Protein AF-A0A0D8I9R1-F1 (afdb_monomer)

pLDDT: mean 88.63, std 9.48, range [48.31, 98.25]

Organism: NCBI:txid84022

Radius of gyration: 25.49 Å; Cα contacts (8 Å, |Δi|>4): 557; chains: 1; bounding box: 71×49×74 Å

Sequence (382 aa):
MNILIKSFLLTFIFTFALITKGMVERILLSICFVSLGIYFIKNKNNVYKDKTNCKSLLKGIIFSYLIVIILLLYFQYSPKEGYIVTNYVSNTKTAVILVFQGEPTTYNIPLATKNFMQKHSWWKTPILPFALFKEKLSYEKVDVAASVHYNNERLIYQLKEELGGDYNVYAGYSANTPYLIESINQALEEGNQYIIISPVLLTECKDFTAITNQVKQLNLQQYRVEPQMIEALWNSEAIAKSFVKQINDFTTNVHRQNTGIVLIGSEMEESLPHIKQDVLFRERVKDYLIKEGYNNNKIELTFLHKKSIVDAIEGLMVYGVGEIILLSTTTEAYQMHNYLTVEKVLEGLEPPYGVKIHRVNPWKFNDAIVKELSRRILLKNL

Secondary structure (DSSP, 8-state):
--HHHHHHHHHHHHHHHHH--THHHHHHHHHHHHHHHHHHHHHTTTTTS-HHHHHHHHHHHHHHHHHHHHHHHHTS---------S----EEEEEEEEEE----SS--HHHHHHHHHHHS-GGGGGGHHHHHHHHHHHHTT---HHHHHHHHHHHHHHHHHHH-TTEEEEEEESSSSSBHHHHHHHHHHTTEEEEEEEE--SS--HHHHHHHHHHHHT-GGGGT--PEEPPPGGG-HHHHHHHHHHHHHH---S-GGGEEEEEEE----S-HHHHHHHHHHHHHHHHHHHHTT--GGGEEEEESSHHHHHHHHHHHHHTT-SEEEEEE-SGGGGSHHHHHHHHHHHHT--PPTT-EEEEE-TTTT-HHHHHHHHHHHHHH--

Mean predicted aligned error: 6.67 Å

Nearest PDB structures (foldseek):
  2q3j-assembly1_A  TM=7.677E-01  e=3.533E-08  Bacillus subtilis
  2ac2-assembly1_A  TM=7.246E-01  e=3.533E-08  Bacillus subtilis
  8aw7-assembly1_A  TM=7.445E-01  e=7.032E-08  Listeria monocytogenes
  3goq-assembly1_A  TM=7.399E-01  e=9.661E-08  Bacillus subtilis
  2q2o-assembly1_A  TM=7.318E-01  e=1.074E-07  Bacillus subtilis

Foldseek 3Di:
DQLLVLLQLLLLLQLVLLLDDDPSNVVSVVVNVVSVVVVCVVCVPPPPDDPVSVVSNVNSNVVNLVVNLVVLVVLADDADDQPLDPPADADQAAEEEEEEQADDQAQDSNLLSVLPPVVDDPVCSSCSSVSSSVVNVLRVPDRLRVQVVVQVVVLQVLLDVLQDDRYDYHYAHCRDPPHPSNRVSVCSSVNYQHYEYEYAWQFCDPSVVVSVVVVVVVPCVVVNHDYHYFHHNLPDLLLLLLLLVQCVVPDPDPQLQLEAEEEEEEADDPDPRRVVSRVSSLVSSLVSSVVVPHDSQRYHYFYLDLVRVLVNVVSNVVVNHLEYEYEYPGPVCSHSVSVVSVVVSVVPDDRPPRYYYYYDYSSGPRCSSSVVSSVRVVVVVD

Structure (mmCIF, N/CA/C/O backbone):
data_AF-A0A0D8I9R1-F1
#
_entry.id   AF-A0A0D8I9R1-F1
#
loop_
_atom_site.group_PDB
_atom_site.id
_atom_site.type_symbol
_atom_site.label_atom_id
_atom_site.label_alt_id
_atom_site.label_comp_id
_atom_site.label_asym_id
_atom_site.label_entity_id
_atom_site.label_seq_id
_atom_site.pdbx_PDB_ins_code
_atom_site.Cartn_x
_atom_site.Cartn_y
_atom_site.Cartn_z
_atom_site.occupancy
_atom_site.B_iso_or_equiv
_atom_site.auth_seq_id
_atom_site.auth_comp_id
_atom_site.auth_asym_id
_atom_site.auth_atom_id
_atom_site.pdbx_PDB_model_num
ATOM 1 N N . MET A 1 1 ? 35.220 6.068 -33.742 1.00 60.66 1 MET A N 1
ATOM 2 C CA . MET A 1 1 ? 34.726 5.773 -32.378 1.00 60.66 1 MET A CA 1
ATOM 3 C C . MET A 1 1 ? 34.868 4.284 -32.096 1.00 60.66 1 MET A C 1
ATOM 5 O O . MET A 1 1 ? 34.337 3.491 -32.872 1.00 60.66 1 MET A O 1
ATOM 9 N N . ASN A 1 2 ? 35.618 3.934 -31.045 1.00 82.06 2 ASN A N 1
ATOM 10 C CA . ASN A 1 2 ? 35.864 2.559 -30.592 1.00 82.06 2 ASN A CA 1
ATOM 11 C C . ASN A 1 2 ? 34.525 1.823 -30.351 1.00 82.06 2 ASN A C 1
ATOM 13 O O . ASN A 1 2 ? 33.571 2.442 -29.877 1.00 82.06 2 ASN A O 1
ATOM 17 N N . ILE A 1 3 ? 34.439 0.532 -30.694 1.00 83.00 3 ILE A N 1
ATOM 18 C CA . ILE A 1 3 ? 33.236 -0.304 -30.497 1.00 83.00 3 ILE A CA 1
ATOM 19 C C . ILE A 1 3 ? 32.786 -0.269 -29.035 1.00 83.00 3 ILE A C 1
ATOM 21 O O . ILE A 1 3 ? 31.590 -0.191 -28.781 1.00 83.00 3 ILE A O 1
ATOM 25 N N . LEU A 1 4 ? 33.738 -0.219 -28.100 1.00 85.94 4 LEU A N 1
ATOM 26 C CA . LEU A 1 4 ? 33.462 -0.074 -26.671 1.00 85.94 4 LEU A CA 1
ATOM 27 C C . LEU A 1 4 ? 32.677 1.208 -26.353 1.00 85.94 4 LEU A C 1
ATOM 29 O O . LEU A 1 4 ? 31.694 1.159 -25.626 1.00 85.94 4 LEU A O 1
ATOM 33 N N . ILE A 1 5 ? 33.073 2.353 -26.920 1.00 87.81 5 ILE A N 1
ATOM 34 C CA . ILE A 1 5 ? 32.399 3.643 -26.682 1.00 87.81 5 ILE A CA 1
ATOM 35 C C . ILE A 1 5 ? 31.001 3.638 -27.315 1.00 87.81 5 ILE A C 1
ATOM 37 O O . ILE A 1 5 ? 30.048 4.147 -26.733 1.00 87.81 5 ILE A O 1
ATOM 41 N N . LYS A 1 6 ? 30.858 3.026 -28.500 1.00 86.62 6 LYS A N 1
ATOM 42 C CA . LYS A 1 6 ? 29.557 2.863 -29.167 1.00 86.62 6 LYS A CA 1
ATOM 43 C C . LYS A 1 6 ? 28.596 2.012 -28.342 1.00 86.62 6 LYS A C 1
ATOM 45 O O . LYS A 1 6 ? 27.469 2.443 -28.118 1.00 86.62 6 LYS A O 1
ATOM 50 N N . SER A 1 7 ? 29.027 0.830 -27.898 1.00 88.38 7 SER A N 1
ATOM 51 C CA . SER A 1 7 ? 28.176 -0.050 -27.091 1.00 88.38 7 SER A CA 1
ATOM 52 C C . SER A 1 7 ? 27.861 0.570 -25.734 1.00 88.38 7 SER A C 1
ATOM 54 O O . SER A 1 7 ? 26.730 0.452 -25.269 1.00 88.38 7 SER A O 1
ATOM 56 N N . PHE A 1 8 ? 28.815 1.297 -25.148 1.00 93.19 8 PHE A N 1
ATOM 57 C CA . PHE A 1 8 ? 28.606 2.062 -23.927 1.00 93.19 8 PHE A CA 1
ATOM 58 C C . PHE A 1 8 ? 27.482 3.094 -24.076 1.00 93.19 8 PHE A C 1
ATOM 60 O O . PHE A 1 8 ? 26.494 3.026 -23.346 1.00 93.19 8 PHE A O 1
ATOM 67 N N . LEU A 1 9 ? 27.601 4.011 -25.045 1.00 92.12 9 LEU A N 1
ATOM 68 C CA . LEU A 1 9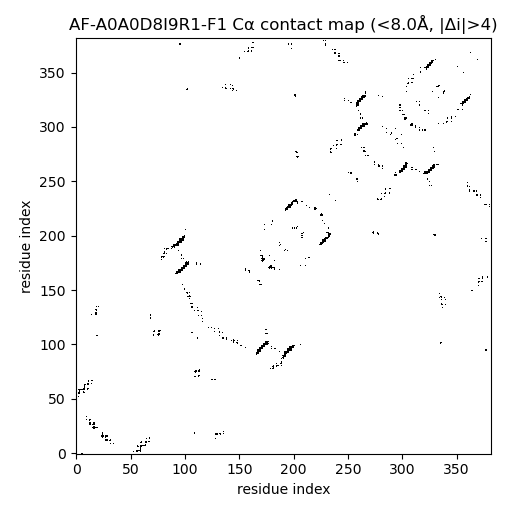 ? 26.625 5.086 -25.258 1.00 92.12 9 LEU A CA 1
ATOM 69 C C . LEU A 1 9 ? 25.241 4.533 -25.597 1.00 92.12 9 LEU A C 1
ATOM 71 O O . LEU A 1 9 ? 24.246 4.996 -25.049 1.00 92.12 9 LEU A O 1
ATOM 75 N N . LEU A 1 10 ? 25.177 3.516 -26.459 1.00 91.38 10 LEU A N 1
ATOM 76 C CA . LEU A 1 10 ? 23.906 2.919 -26.851 1.00 91.38 10 LEU A CA 1
ATOM 77 C C . LEU A 1 10 ? 23.192 2.274 -25.658 1.00 91.38 10 LEU A C 1
ATOM 79 O O . LEU A 1 10 ? 22.013 2.528 -25.435 1.00 91.38 10 LEU A O 1
ATOM 83 N N . THR A 1 11 ? 23.918 1.482 -24.866 1.00 93.69 11 THR A N 1
ATOM 84 C CA . THR A 1 11 ? 23.367 0.846 -23.659 1.00 93.69 11 THR A CA 1
ATOM 85 C C . THR A 1 11 ? 22.950 1.890 -22.632 1.00 93.69 11 THR A C 1
ATOM 87 O O . THR A 1 11 ? 21.929 1.716 -21.973 1.00 93.69 11 THR A O 1
ATOM 90 N N . PHE A 1 12 ? 23.701 2.990 -22.529 1.00 94.50 12 PHE A N 1
ATOM 91 C CA . PHE A 1 12 ? 23.441 4.052 -21.561 1.00 94.50 12 PHE A CA 1
ATOM 92 C C . PHE A 1 12 ? 22.109 4.716 -21.891 1.00 94.50 12 PHE A C 1
ATOM 94 O O . PHE A 1 12 ? 21.202 4.743 -21.065 1.00 94.50 12 PHE A O 1
ATOM 101 N N . ILE A 1 13 ? 21.970 5.161 -23.144 1.00 94.38 13 ILE A N 1
ATOM 102 C CA . ILE A 1 13 ? 20.763 5.807 -23.661 1.00 94.38 13 ILE A CA 1
ATOM 103 C C . ILE A 1 13 ? 19.570 4.859 -23.563 1.00 94.38 13 ILE A C 1
ATOM 105 O O . ILE A 1 13 ? 18.514 5.269 -23.096 1.00 94.38 13 ILE A O 1
ATOM 109 N N . PHE A 1 14 ? 19.730 3.595 -23.964 1.00 93.50 14 PHE A N 1
ATOM 110 C CA . PHE A 1 14 ? 18.645 2.618 -23.920 1.00 93.50 14 PHE A CA 1
ATOM 111 C C . PHE A 1 14 ? 18.178 2.333 -22.488 1.00 93.50 14 PHE A C 1
ATOM 113 O O . PHE A 1 14 ? 16.986 2.401 -22.206 1.00 93.50 14 PHE A O 1
ATOM 120 N N . THR A 1 15 ? 19.106 2.073 -21.565 1.00 93.69 15 THR A N 1
ATOM 121 C CA . THR A 1 15 ? 18.763 1.796 -20.161 1.00 93.69 15 THR A CA 1
ATOM 122 C C . THR A 1 15 ? 18.114 3.017 -19.509 1.00 93.69 15 THR A C 1
ATOM 124 O O . THR A 1 15 ? 17.130 2.877 -18.789 1.00 93.69 15 THR A O 1
ATOM 127 N N . PHE A 1 16 ? 18.609 4.223 -19.806 1.00 93.00 16 PHE A N 1
ATOM 128 C CA . PHE A 1 16 ? 18.021 5.466 -19.308 1.00 93.00 16 PHE A CA 1
ATOM 129 C C . PHE A 1 16 ? 16.636 5.746 -19.923 1.00 93.00 16 PHE A C 1
ATOM 131 O O . PHE A 1 16 ? 15.738 6.245 -19.247 1.00 93.00 16 PHE A O 1
ATOM 138 N N . ALA A 1 17 ? 16.414 5.368 -21.185 1.00 93.56 17 ALA A N 1
ATOM 139 C CA . ALA A 1 17 ? 15.103 5.452 -21.824 1.00 93.56 17 ALA A CA 1
ATOM 140 C C . ALA A 1 17 ? 14.068 4.545 -21.142 1.00 93.56 17 ALA A C 1
ATOM 142 O O . ALA A 1 17 ? 12.933 4.964 -20.941 1.00 93.56 17 ALA A O 1
ATOM 143 N N . LEU A 1 18 ? 14.462 3.334 -20.724 1.00 92.12 18 LEU A N 1
ATOM 144 C CA . LEU A 1 18 ? 13.558 2.417 -20.023 1.00 92.12 18 LEU A CA 1
ATOM 145 C C . LEU A 1 18 ? 13.021 3.030 -18.725 1.00 92.12 18 LEU A C 1
ATOM 147 O O . LEU A 1 18 ? 11.826 2.946 -18.457 1.00 92.12 18 LEU A O 1
ATOM 151 N N . ILE A 1 19 ? 13.876 3.685 -17.943 1.00 94.31 19 ILE A N 1
ATOM 152 C CA . ILE A 1 19 ? 13.495 4.247 -16.640 1.00 94.31 19 ILE A CA 1
ATOM 153 C C . ILE A 1 19 ? 12.871 5.644 -16.723 1.00 94.31 19 ILE A C 1
ATOM 155 O O . ILE A 1 19 ? 12.263 6.083 -15.760 1.00 94.31 19 ILE A O 1
ATOM 159 N N . THR A 1 20 ? 13.023 6.375 -17.827 1.00 92.75 20 THR A N 1
ATOM 160 C CA . THR A 1 20 ? 12.427 7.715 -17.979 1.00 92.75 20 THR A CA 1
ATOM 161 C C . THR A 1 20 ? 11.010 7.631 -18.540 1.00 92.75 20 THR A C 1
ATOM 163 O O . THR A 1 20 ? 10.615 6.602 -19.077 1.00 92.75 20 THR A O 1
ATOM 166 N N . LYS A 1 21 ? 10.230 8.712 -18.389 1.00 89.62 21 LYS A N 1
ATOM 167 C CA . LYS A 1 21 ? 8.851 8.824 -18.893 1.00 89.62 21 LYS A CA 1
ATOM 168 C C . LYS A 1 21 ? 8.677 10.026 -19.824 1.00 89.62 21 LYS A C 1
ATOM 170 O O . LYS A 1 21 ? 9.434 10.998 -19.756 1.00 89.62 21 LYS A O 1
ATOM 175 N N . GLY A 1 22 ? 7.632 9.999 -20.650 1.00 87.75 22 GLY A N 1
ATOM 176 C CA . GLY A 1 22 ? 7.181 11.158 -21.429 1.00 87.75 22 GLY A CA 1
ATOM 177 C C . GLY A 1 22 ? 8.111 11.538 -22.589 1.00 87.75 22 GLY A C 1
ATOM 178 O O . GLY A 1 22 ? 8.600 10.678 -23.319 1.00 87.75 22 GLY A O 1
ATOM 179 N N . MET A 1 23 ? 8.333 12.842 -22.805 1.00 89.88 23 MET A N 1
ATOM 180 C CA . MET A 1 23 ? 9.148 13.327 -23.934 1.00 89.88 23 MET A CA 1
ATOM 181 C C . MET A 1 23 ? 10.614 12.887 -23.848 1.00 89.88 23 MET A C 1
ATOM 183 O O . MET A 1 23 ? 11.212 12.590 -24.880 1.00 89.88 23 MET A O 1
ATOM 187 N N . VAL A 1 24 ? 11.177 12.805 -22.638 1.00 91.56 24 VAL A N 1
ATOM 188 C CA . VAL A 1 24 ? 12.578 12.404 -22.426 1.00 91.56 24 VAL A CA 1
ATOM 189 C C . VAL A 1 24 ? 12.816 10.989 -22.952 1.00 91.56 24 VAL A C 1
ATOM 191 O O . VAL A 1 24 ? 13.729 10.780 -23.747 1.00 91.56 24 VAL A O 1
ATOM 194 N N . GLU A 1 25 ? 11.944 10.042 -22.601 1.00 92.44 25 GLU A N 1
ATOM 195 C CA . GLU A 1 25 ? 11.991 8.669 -23.114 1.00 92.44 25 GLU A CA 1
ATOM 196 C C . GLU A 1 25 ? 11.915 8.634 -24.644 1.00 92.44 25 GLU A C 1
ATOM 198 O O . GLU A 1 25 ? 12.748 8.002 -25.293 1.00 92.44 25 GLU A O 1
ATOM 203 N N . ARG A 1 26 ? 10.954 9.354 -25.242 1.00 92.62 26 ARG A N 1
ATOM 204 C CA . ARG A 1 26 ? 10.758 9.371 -26.704 1.00 92.62 26 ARG A CA 1
ATOM 205 C C . ARG A 1 26 ? 11.987 9.894 -27.443 1.00 92.62 26 ARG A C 1
ATOM 207 O O . ARG A 1 26 ? 12.363 9.335 -28.475 1.00 92.62 26 ARG A O 1
ATOM 214 N N . ILE A 1 27 ? 12.626 10.936 -26.914 1.00 94.31 27 ILE A N 1
ATOM 215 C CA . ILE A 1 27 ? 13.859 11.498 -27.475 1.00 94.31 27 ILE A CA 1
ATOM 216 C C . ILE A 1 27 ? 14.999 10.480 -27.366 1.00 94.31 27 ILE A C 1
ATOM 218 O O . ILE A 1 27 ? 15.665 10.207 -28.364 1.00 94.31 27 ILE A O 1
ATOM 222 N N . LEU A 1 28 ? 15.195 9.866 -26.196 1.00 93.56 28 LEU A N 1
ATOM 223 C CA . LEU A 1 28 ? 16.251 8.873 -25.982 1.00 93.56 28 LEU A CA 1
ATOM 224 C C . LEU A 1 28 ? 16.073 7.635 -26.868 1.00 93.56 28 LEU A C 1
ATOM 226 O O . LEU A 1 28 ? 17.038 7.186 -27.486 1.00 93.56 28 LEU A O 1
ATOM 230 N N . LEU A 1 29 ? 14.846 7.119 -26.998 1.00 92.06 29 LEU A N 1
ATOM 231 C CA . LEU A 1 29 ? 14.539 6.009 -27.902 1.00 92.06 29 LEU A CA 1
ATOM 232 C C . LEU A 1 29 ? 14.809 6.392 -29.357 1.00 92.06 29 LEU A C 1
ATOM 234 O O . LEU A 1 29 ? 15.456 5.632 -30.072 1.00 92.06 29 LEU A O 1
ATOM 238 N N . SER A 1 30 ? 14.394 7.586 -29.786 1.00 91.75 30 SER A N 1
ATOM 239 C CA . SER A 1 30 ? 14.643 8.073 -31.150 1.00 91.75 30 SER A CA 1
ATOM 240 C C . SER A 1 30 ? 16.141 8.166 -31.449 1.00 91.75 30 SER A C 1
ATOM 242 O O . SER A 1 30 ? 16.601 7.656 -32.471 1.00 91.75 30 SER A O 1
ATOM 244 N N . ILE A 1 31 ? 16.929 8.733 -30.528 1.00 91.81 31 ILE A N 1
ATOM 245 C CA . ILE A 1 31 ? 18.394 8.795 -30.640 1.00 91.81 31 ILE A CA 1
ATOM 246 C C . ILE A 1 31 ? 18.992 7.382 -30.697 1.00 91.81 31 ILE A C 1
ATOM 248 O O . ILE A 1 31 ? 19.879 7.123 -31.515 1.00 91.81 31 ILE A O 1
ATOM 252 N N . CYS A 1 32 ? 18.501 6.460 -29.866 1.00 90.81 32 CYS A N 1
ATOM 253 C CA . CYS A 1 32 ? 18.945 5.068 -29.832 1.00 90.81 32 CYS A CA 1
ATOM 254 C C . CYS A 1 32 ? 18.692 4.359 -31.175 1.00 90.81 32 CYS A C 1
ATOM 256 O O . CYS A 1 32 ? 19.620 3.792 -31.759 1.00 90.81 32 CYS A O 1
ATOM 258 N N . PHE A 1 33 ? 17.474 4.461 -31.720 1.00 90.12 33 PHE A N 1
ATOM 259 C CA . PHE A 1 33 ? 17.094 3.843 -32.994 1.00 90.12 33 PHE A CA 1
ATOM 260 C C . PHE A 1 33 ? 17.828 4.450 -34.192 1.00 90.12 33 PHE A C 1
ATOM 262 O O . PHE A 1 33 ? 18.317 3.703 -35.040 1.00 90.12 33 PHE A O 1
ATOM 269 N N . VAL A 1 34 ? 17.979 5.777 -34.252 1.00 90.62 34 VAL A N 1
ATOM 270 C CA . VAL A 1 34 ? 18.757 6.442 -35.313 1.00 90.62 34 VAL A CA 1
ATOM 271 C C . VAL A 1 34 ? 20.222 6.002 -35.257 1.00 90.62 34 VAL A C 1
ATOM 273 O O . VAL A 1 34 ? 20.806 5.651 -36.284 1.00 90.62 34 VAL A O 1
ATOM 276 N N . SER A 1 35 ? 20.809 5.939 -34.058 1.00 86.31 35 SER A N 1
ATOM 277 C CA . SER A 1 35 ? 22.193 5.486 -33.863 1.00 86.31 35 SER A CA 1
ATOM 278 C C . SER A 1 35 ? 22.391 4.030 -34.296 1.00 86.31 35 SER A C 1
ATOM 280 O O . SER A 1 35 ? 23.385 3.710 -34.955 1.00 86.31 35 SER A O 1
ATOM 282 N N . LEU A 1 36 ? 21.432 3.153 -33.977 1.00 85.12 36 LEU A N 1
ATOM 283 C CA . LEU A 1 36 ? 21.402 1.761 -34.434 1.00 85.12 36 LEU A CA 1
ATOM 284 C C . LEU A 1 36 ? 21.257 1.653 -35.954 1.00 85.12 36 LEU A C 1
ATOM 286 O O . LEU A 1 36 ? 21.996 0.891 -36.575 1.00 85.12 36 LEU A O 1
ATOM 290 N N . GLY A 1 37 ? 20.364 2.438 -36.560 1.00 84.12 37 GLY A N 1
ATOM 291 C CA . GLY A 1 37 ? 20.147 2.463 -38.006 1.00 84.12 37 GLY A CA 1
ATOM 292 C C . GLY A 1 37 ? 21.400 2.887 -38.774 1.00 84.12 37 GLY A C 1
ATOM 293 O O . GLY A 1 37 ? 21.836 2.185 -39.687 1.00 84.12 37 GLY A O 1
ATOM 294 N N . ILE A 1 38 ? 22.051 3.976 -38.349 1.00 84.75 38 ILE A N 1
ATOM 295 C CA . ILE A 1 38 ? 23.324 4.437 -38.930 1.00 84.75 38 ILE A CA 1
ATOM 296 C C . ILE A 1 38 ? 24.404 3.360 -38.781 1.00 84.75 38 ILE A C 1
ATOM 298 O O . ILE A 1 38 ? 25.164 3.101 -39.719 1.00 84.75 38 ILE A O 1
ATOM 302 N N . TYR A 1 39 ? 24.481 2.715 -37.612 1.00 81.06 39 TYR A N 1
ATOM 303 C CA . TYR A 1 39 ? 25.437 1.637 -37.375 1.00 81.06 39 TYR A CA 1
ATOM 304 C C . TYR A 1 39 ? 25.192 0.447 -38.311 1.00 81.06 39 TYR A C 1
ATOM 306 O O . TYR A 1 39 ? 26.137 -0.033 -38.935 1.00 81.06 39 TYR A O 1
ATOM 314 N N . PHE A 1 40 ? 23.939 0.011 -38.457 1.00 80.00 40 PHE A N 1
ATOM 315 C CA . PHE A 1 40 ? 23.557 -1.107 -39.317 1.00 80.00 40 PHE A CA 1
ATOM 316 C C . PHE A 1 40 ? 23.865 -0.832 -40.795 1.00 80.00 40 PHE A C 1
ATOM 318 O O . PHE A 1 40 ? 24.499 -1.658 -41.451 1.00 80.00 40 PHE A O 1
ATOM 325 N N . ILE A 1 41 ? 23.507 0.353 -41.304 1.00 81.94 41 ILE A N 1
ATOM 326 C CA . ILE A 1 41 ? 23.777 0.755 -42.695 1.00 81.94 41 ILE A CA 1
ATOM 327 C C . ILE A 1 41 ? 25.286 0.784 -42.968 1.00 81.94 41 ILE A C 1
ATOM 329 O O . ILE A 1 41 ? 25.747 0.241 -43.971 1.00 81.94 41 ILE A O 1
ATOM 333 N N . LYS A 1 42 ? 26.074 1.374 -42.061 1.00 78.25 42 LYS A N 1
ATOM 334 C CA . LYS A 1 42 ? 27.520 1.554 -42.257 1.00 78.25 42 LYS A CA 1
ATOM 335 C C . LYS A 1 42 ? 28.323 0.256 -42.119 1.00 78.25 42 LYS A C 1
ATOM 337 O O . LYS A 1 42 ? 29.369 0.128 -42.749 1.00 78.25 42 LYS A O 1
ATOM 342 N N . ASN A 1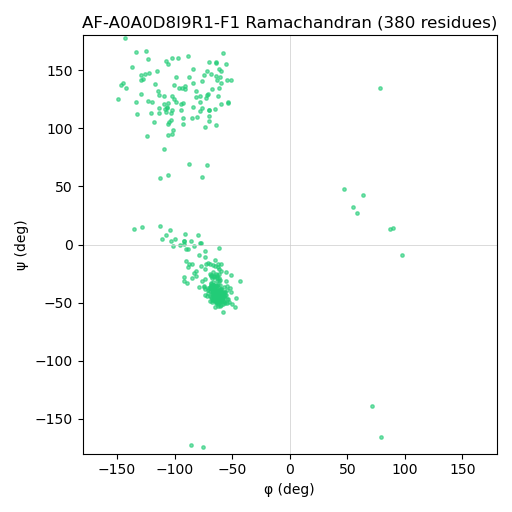 43 ? 27.853 -0.696 -41.311 1.00 71.31 43 ASN A N 1
ATOM 343 C CA . ASN A 1 43 ? 28.570 -1.941 -41.017 1.00 71.31 43 ASN A CA 1
ATOM 344 C C . ASN A 1 43 ? 27.973 -3.199 -41.668 1.00 71.31 43 ASN A C 1
ATOM 346 O O . ASN A 1 43 ? 28.481 -4.284 -41.389 1.00 71.31 43 ASN A O 1
ATOM 350 N N . LYS A 1 44 ? 26.977 -3.081 -42.560 1.00 64.25 44 LYS A N 1
ATOM 351 C CA . LYS A 1 44 ? 26.265 -4.196 -43.226 1.00 64.25 44 LYS A CA 1
ATOM 352 C C . LYS A 1 44 ? 27.168 -5.345 -43.723 1.00 64.25 44 LYS A C 1
ATOM 354 O O . LYS A 1 44 ? 26.754 -6.496 -43.669 1.00 64.25 44 LYS A O 1
ATOM 359 N N . ASN A 1 45 ? 28.410 -5.055 -44.126 1.00 57.56 45 ASN A N 1
ATOM 360 C CA . ASN A 1 45 ? 29.341 -6.035 -44.702 1.00 57.56 45 ASN A CA 1
ATOM 361 C C . ASN A 1 45 ? 30.430 -6.581 -43.741 1.00 57.56 45 ASN A C 1
ATOM 363 O O . ASN A 1 45 ? 31.226 -7.409 -44.171 1.00 57.56 45 ASN A O 1
ATOM 367 N N . ASN A 1 46 ? 30.510 -6.152 -42.468 1.00 59.41 46 ASN A N 1
ATOM 368 C CA . ASN A 1 46 ? 31.694 -6.399 -41.609 1.00 59.41 46 ASN A CA 1
ATOM 369 C C . ASN A 1 46 ? 31.418 -6.871 -40.158 1.00 59.41 46 ASN A C 1
ATOM 371 O O . ASN A 1 46 ? 32.325 -6.862 -39.326 1.00 59.41 46 ASN A O 1
ATOM 375 N N . VAL A 1 47 ? 30.198 -7.296 -39.812 1.00 54.69 47 VAL A N 1
ATOM 376 C CA . VAL A 1 47 ? 29.794 -7.466 -38.393 1.00 54.69 47 VAL A CA 1
ATOM 377 C C . VAL A 1 47 ? 30.405 -8.684 -37.670 1.00 54.69 47 VAL A C 1
ATOM 379 O O . VAL A 1 47 ? 30.513 -8.655 -36.447 1.00 54.69 47 VAL A O 1
ATOM 382 N N . TYR A 1 48 ? 30.877 -9.724 -38.366 1.00 53.22 48 TYR A N 1
ATOM 383 C CA . TYR A 1 48 ? 31.141 -11.029 -37.723 1.00 53.22 48 TYR A CA 1
ATOM 384 C C . TYR A 1 48 ? 32.609 -11.468 -37.585 1.00 53.22 48 TYR A C 1
ATOM 386 O O . TYR A 1 48 ? 32.861 -12.584 -37.138 1.00 53.22 48 TYR A O 1
ATOM 394 N N . LYS A 1 49 ? 33.600 -10.641 -37.943 1.00 54.06 49 LYS A N 1
ATOM 395 C CA . LYS A 1 49 ? 34.967 -11.155 -38.165 1.00 54.06 49 LYS A CA 1
ATOM 396 C C . LYS A 1 49 ? 35.950 -11.163 -36.983 1.00 54.06 49 LYS A C 1
ATOM 398 O O . LYS A 1 49 ? 37.056 -11.644 -37.189 1.00 54.06 49 LYS A O 1
ATOM 403 N N . ASP A 1 50 ? 35.610 -10.726 -35.761 1.00 59.28 50 ASP A N 1
ATOM 404 C CA . ASP A 1 50 ? 36.637 -10.677 -34.698 1.00 59.28 50 ASP A CA 1
ATOM 405 C C . ASP A 1 50 ? 36.145 -10.901 -33.249 1.00 59.28 50 ASP A C 1
ATOM 407 O O . ASP A 1 50 ? 35.286 -10.179 -32.733 1.00 59.28 50 ASP A O 1
ATOM 411 N N . LYS A 1 51 ? 36.748 -11.878 -32.549 1.00 60.91 51 LYS A N 1
ATOM 412 C CA . LYS A 1 51 ? 36.505 -12.194 -31.121 1.00 60.91 51 LYS A CA 1
ATOM 413 C C . LYS A 1 51 ? 36.861 -11.020 -30.197 1.00 60.91 51 LYS A C 1
ATOM 415 O O . LYS A 1 51 ? 36.263 -10.879 -29.126 1.00 60.91 51 LYS A O 1
ATOM 420 N N . THR A 1 52 ? 37.820 -10.178 -30.584 1.00 63.34 52 THR A N 1
ATOM 421 C CA . THR A 1 52 ? 38.240 -8.997 -29.804 1.00 63.34 52 THR A CA 1
ATOM 422 C C . THR A 1 52 ? 37.159 -7.911 -29.756 1.00 63.34 52 THR A C 1
ATOM 424 O O . THR A 1 52 ? 36.965 -7.273 -28.716 1.00 63.34 52 THR A O 1
ATOM 427 N N . ASN A 1 53 ? 36.366 -7.775 -30.822 1.00 75.94 53 ASN A N 1
ATOM 428 C CA . ASN A 1 53 ? 35.252 -6.827 -30.896 1.00 75.94 53 ASN A CA 1
ATOM 429 C C . ASN A 1 53 ? 34.093 -7.220 -29.973 1.00 75.94 53 ASN A C 1
ATOM 431 O O . ASN A 1 53 ? 33.499 -6.351 -29.336 1.00 75.94 53 ASN A O 1
ATOM 435 N N . CYS A 1 54 ? 33.822 -8.521 -29.828 1.00 76.19 54 CYS A N 1
ATOM 436 C CA . CYS A 1 54 ? 32.789 -9.024 -28.920 1.00 76.19 54 CYS A CA 1
ATOM 437 C C . CYS A 1 54 ? 33.129 -8.730 -27.445 1.00 76.19 54 CYS A C 1
ATOM 439 O O . CYS A 1 54 ? 32.290 -8.224 -26.699 1.00 76.19 54 CYS A O 1
ATOM 441 N N . LYS A 1 55 ? 34.391 -8.938 -27.034 1.00 83.69 55 LYS A N 1
ATOM 442 C CA . LYS A 1 55 ? 34.851 -8.593 -25.674 1.00 83.69 55 LYS A CA 1
ATOM 443 C C . LYS A 1 55 ? 34.716 -7.095 -25.384 1.00 83.69 55 LYS A C 1
ATOM 445 O O . LYS A 1 55 ? 34.256 -6.721 -24.309 1.00 83.69 55 LYS A O 1
ATOM 450 N N . SER A 1 56 ? 35.104 -6.240 -26.330 1.00 84.56 56 SER A N 1
ATOM 451 C CA . SER A 1 56 ? 34.987 -4.781 -26.195 1.00 84.56 56 SER A CA 1
ATOM 452 C C . SER A 1 56 ? 33.531 -4.311 -26.137 1.00 84.56 56 SER A C 1
ATOM 454 O O . SER A 1 56 ? 33.209 -3.414 -25.359 1.00 84.56 56 SER A O 1
ATOM 456 N N . LEU A 1 57 ? 32.645 -4.948 -26.909 1.00 87.12 57 LEU A N 1
ATOM 457 C CA . LEU A 1 57 ? 31.208 -4.688 -26.890 1.00 87.12 57 LEU A CA 1
ATOM 458 C C . LEU A 1 57 ? 30.614 -5.007 -25.514 1.00 87.12 57 LEU A C 1
ATOM 460 O O . LEU A 1 57 ? 30.006 -4.122 -24.913 1.00 87.12 57 LEU A O 1
ATOM 464 N N . LEU A 1 58 ? 30.858 -6.219 -24.998 1.00 88.62 58 LEU A N 1
ATOM 465 C CA . LEU A 1 58 ? 30.386 -6.661 -23.681 1.00 88.62 58 LEU A CA 1
ATOM 466 C C . LEU A 1 58 ? 30.890 -5.754 -22.554 1.00 88.62 58 LEU A C 1
ATOM 468 O O . LEU A 1 58 ? 30.104 -5.349 -21.702 1.00 88.62 58 LEU A O 1
ATOM 472 N N . LYS A 1 59 ? 32.175 -5.373 -22.576 1.00 91.31 59 LYS A N 1
ATOM 473 C CA . LYS A 1 59 ? 32.739 -4.423 -21.603 1.00 91.31 59 LYS A CA 1
ATOM 474 C C . LYS A 1 59 ? 31.998 -3.087 -21.612 1.00 91.31 59 LYS A C 1
ATOM 476 O O . LYS A 1 59 ? 31.687 -2.571 -20.544 1.00 91.31 59 LYS A O 1
ATOM 481 N N . GLY A 1 60 ? 31.690 -2.546 -22.793 1.00 91.94 60 GLY A N 1
ATOM 482 C CA . GLY A 1 60 ? 30.938 -1.296 -22.907 1.00 91.94 60 GLY A CA 1
ATOM 483 C C . GLY A 1 60 ? 29.508 -1.406 -22.369 1.00 91.94 60 GLY A C 1
ATOM 484 O O . GLY A 1 60 ? 29.076 -0.503 -21.658 1.00 91.94 60 GLY A O 1
ATOM 485 N N . ILE A 1 61 ? 28.808 -2.522 -22.625 1.00 93.69 61 ILE A N 1
ATOM 486 C CA . ILE A 1 61 ? 27.467 -2.785 -22.065 1.00 93.69 61 ILE A CA 1
ATOM 487 C C . ILE A 1 61 ? 27.528 -2.823 -20.535 1.00 93.69 61 ILE A C 1
ATOM 489 O O . ILE A 1 61 ? 26.793 -2.094 -19.874 1.00 93.69 61 ILE A O 1
ATOM 493 N N . ILE A 1 62 ? 28.426 -3.637 -19.971 1.00 94.25 62 ILE A N 1
ATOM 494 C CA . ILE A 1 62 ? 28.552 -3.813 -18.517 1.00 94.25 62 ILE A CA 1
ATOM 495 C C . ILE A 1 62 ? 28.899 -2.484 -17.842 1.00 94.25 62 ILE A C 1
ATOM 497 O O . ILE A 1 62 ? 28.249 -2.095 -16.877 1.00 94.25 62 ILE A O 1
ATOM 501 N N . PHE A 1 63 ? 29.894 -1.762 -18.364 1.00 94.88 63 PHE A N 1
ATOM 502 C CA . PHE A 1 63 ? 30.332 -0.497 -17.774 1.00 94.88 63 PHE A CA 1
ATOM 503 C C . PHE A 1 63 ? 29.235 0.574 -17.832 1.00 94.88 63 PHE A C 1
ATOM 505 O O . PHE A 1 63 ? 29.015 1.293 -16.863 1.00 94.88 63 PHE A O 1
ATOM 512 N N . SER A 1 64 ? 28.501 0.636 -18.943 1.00 95.38 64 SER A N 1
ATOM 513 C CA . SER A 1 64 ? 27.358 1.532 -19.112 1.00 95.38 64 SER A CA 1
ATOM 514 C C . SER A 1 64 ? 26.239 1.245 -18.125 1.00 95.38 64 SER A C 1
ATOM 516 O O . SER A 1 64 ? 25.765 2.148 -17.437 1.00 95.38 64 SER A O 1
ATOM 518 N N . TYR A 1 65 ? 25.882 -0.028 -17.990 1.00 95.44 65 TYR A N 1
ATOM 519 C CA . TYR A 1 65 ? 24.854 -0.463 -17.060 1.00 95.44 65 TYR A CA 1
ATOM 520 C C . TYR A 1 65 ? 25.217 -0.138 -15.602 1.00 95.44 65 TYR A C 1
ATOM 522 O O . TYR A 1 65 ? 24.387 0.377 -14.855 1.00 95.44 65 TYR A O 1
ATOM 530 N N . LEU A 1 66 ? 26.479 -0.356 -15.213 1.00 95.25 66 LEU A N 1
ATOM 531 C CA . LEU A 1 66 ? 26.979 0.009 -13.884 1.00 95.25 66 LEU A CA 1
ATOM 532 C C . LEU A 1 66 ? 26.931 1.521 -13.639 1.00 95.25 66 LEU A C 1
ATOM 534 O O . LEU A 1 66 ? 26.530 1.941 -12.558 1.00 95.25 66 LEU A O 1
ATOM 538 N N . ILE A 1 67 ? 27.287 2.340 -14.633 1.00 96.06 67 ILE A N 1
ATOM 539 C CA . ILE A 1 67 ? 27.195 3.800 -14.506 1.00 96.06 67 ILE A CA 1
ATOM 540 C C . ILE A 1 67 ? 25.744 4.243 -14.306 1.00 96.06 67 ILE A C 1
ATOM 542 O O . ILE A 1 67 ? 25.493 5.081 -13.444 1.00 96.06 67 ILE A O 1
ATOM 546 N N . VAL A 1 68 ? 24.781 3.667 -15.033 1.00 95.56 68 VAL A N 1
ATOM 547 C CA . VAL A 1 68 ? 23.355 3.982 -14.826 1.00 95.56 68 VAL A CA 1
ATOM 548 C C . VAL A 1 68 ? 22.917 3.640 -13.402 1.00 95.56 68 VAL A C 1
ATOM 550 O O . VAL A 1 68 ? 22.251 4.451 -12.767 1.00 95.56 68 VAL A O 1
ATOM 553 N N . ILE A 1 69 ? 23.332 2.488 -12.867 1.00 95.38 69 ILE A N 1
ATOM 554 C CA . ILE A 1 69 ? 23.047 2.115 -11.474 1.00 95.38 69 ILE A CA 1
ATOM 555 C C . ILE A 1 69 ? 23.644 3.132 -10.495 1.00 95.38 69 ILE A C 1
ATOM 557 O O . ILE A 1 69 ? 22.942 3.590 -9.600 1.00 95.38 69 ILE A O 1
ATOM 561 N N . ILE A 1 70 ? 24.912 3.514 -10.666 1.00 95.50 70 ILE A N 1
ATOM 562 C CA . ILE A 1 70 ? 25.572 4.493 -9.788 1.00 95.50 70 ILE A CA 1
ATOM 563 C C . ILE A 1 70 ? 24.833 5.835 -9.823 1.00 95.50 70 ILE A C 1
ATOM 565 O O . ILE A 1 70 ? 24.598 6.426 -8.772 1.00 95.50 70 ILE A O 1
ATOM 569 N N . LEU A 1 71 ? 24.421 6.295 -11.008 1.00 95.50 71 LEU A N 1
ATOM 570 C CA . LEU A 1 71 ? 23.635 7.521 -11.149 1.00 95.50 71 LEU A CA 1
ATOM 571 C C . LEU A 1 71 ? 22.286 7.413 -10.434 1.00 95.50 71 LEU A C 1
ATOM 573 O O . LEU A 1 71 ? 21.911 8.336 -9.721 1.00 95.50 71 LEU A O 1
ATOM 577 N N . LEU A 1 72 ? 21.576 6.291 -10.57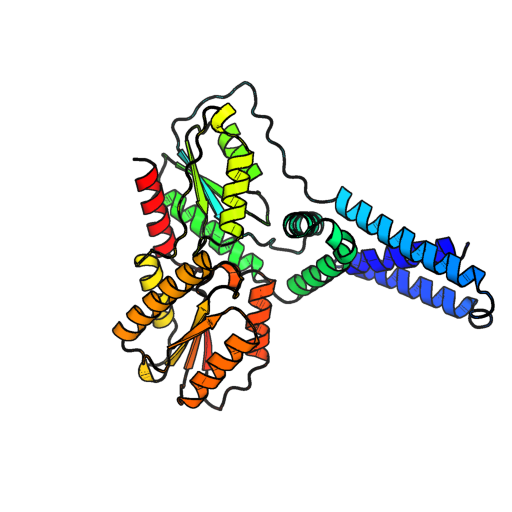8 1.00 95.69 72 LEU A N 1
ATOM 578 C CA . LEU A 1 72 ? 20.313 6.063 -9.872 1.00 95.69 72 LEU A CA 1
ATOM 579 C C . LEU A 1 72 ? 20.491 6.132 -8.352 1.00 95.69 72 LEU A C 1
ATOM 581 O O . LEU A 1 72 ? 19.716 6.805 -7.681 1.00 95.69 72 LEU A O 1
ATOM 585 N N . LEU A 1 73 ? 21.531 5.488 -7.818 1.00 94.12 73 LEU A N 1
ATOM 586 C CA . LEU A 1 73 ? 21.836 5.522 -6.385 1.00 94.12 73 LEU A CA 1
ATOM 587 C C . LEU A 1 73 ? 22.233 6.922 -5.906 1.00 94.12 73 LEU A C 1
ATOM 589 O O . LEU A 1 73 ? 21.884 7.305 -4.794 1.00 94.12 73 LEU A O 1
ATOM 593 N N . TYR A 1 74 ? 22.943 7.689 -6.734 1.00 94.38 74 TYR A N 1
ATOM 594 C CA . TYR A 1 74 ? 23.320 9.065 -6.418 1.00 94.38 74 TYR A CA 1
ATOM 595 C C . TYR A 1 74 ? 22.110 10.010 -6.400 1.00 94.38 74 TYR A C 1
ATOM 597 O O . TYR A 1 74 ? 22.008 10.865 -5.527 1.00 94.38 74 TYR A O 1
ATOM 605 N N . PHE A 1 75 ? 21.175 9.837 -7.338 1.00 93.12 75 PHE A N 1
ATOM 606 C CA . PHE A 1 75 ? 19.963 10.654 -7.459 1.00 93.12 75 PHE A CA 1
ATOM 607 C C . PHE A 1 75 ? 18.759 10.109 -6.679 1.00 93.12 75 PHE A C 1
ATOM 609 O O . PHE A 1 75 ? 17.645 10.611 -6.850 1.00 93.12 75 PHE A O 1
ATOM 616 N N . GLN A 1 76 ? 18.942 9.087 -5.840 1.00 93.38 76 GLN A N 1
ATOM 617 C CA . GLN A 1 76 ? 17.862 8.603 -4.986 1.00 93.38 76 GLN A CA 1
ATOM 618 C C . GLN A 1 76 ? 17.406 9.707 -4.026 1.00 93.38 76 GLN A C 1
ATOM 620 O O . GLN A 1 76 ? 18.188 10.570 -3.625 1.00 93.38 76 GLN A O 1
ATOM 625 N N . TYR A 1 77 ? 16.133 9.675 -3.637 1.00 92.94 77 TYR A N 1
ATOM 626 C CA . TYR A 1 77 ? 15.624 10.646 -2.678 1.00 92.94 77 TYR A CA 1
ATOM 627 C C . TYR A 1 77 ? 16.359 10.494 -1.339 1.00 92.94 77 TYR A C 1
ATOM 629 O O . TYR A 1 77 ? 16.413 9.400 -0.782 1.00 92.94 77 TYR A O 1
ATOM 637 N N . SER A 1 78 ? 16.894 11.587 -0.802 1.00 88.06 78 SER A N 1
ATOM 638 C CA . SER A 1 78 ? 17.442 11.622 0.553 1.00 88.06 78 SER A CA 1
ATOM 639 C C . SER A 1 78 ? 16.477 12.417 1.423 1.00 88.06 78 SER A C 1
ATOM 641 O O . SER A 1 78 ? 16.302 13.610 1.163 1.00 88.06 78 SER A O 1
ATOM 643 N N . PRO A 1 79 ? 15.813 11.792 2.413 1.00 82.50 79 PRO A N 1
ATOM 644 C CA . PRO A 1 79 ? 14.970 12.545 3.325 1.00 82.50 79 PRO A CA 1
ATOM 645 C C . PRO A 1 79 ? 15.819 13.574 4.068 1.00 82.50 79 PRO A C 1
ATOM 647 O O . PRO A 1 79 ? 16.983 13.311 4.376 1.00 82.50 79 PRO A O 1
ATOM 650 N N . LYS A 1 80 ? 15.247 14.749 4.333 1.00 76.50 80 LYS A N 1
ATOM 651 C CA . LYS A 1 80 ? 15.955 15.774 5.103 1.00 76.50 80 LYS A CA 1
ATOM 652 C C . LYS A 1 80 ? 16.177 15.260 6.525 1.00 76.50 80 LYS A C 1
ATOM 654 O O . LYS A 1 80 ? 15.218 15.013 7.258 1.00 76.50 80 LYS A O 1
ATOM 659 N N . GLU A 1 81 ? 17.439 15.091 6.903 1.00 65.19 81 GLU A N 1
ATOM 660 C CA . GLU A 1 81 ? 17.807 14.870 8.296 1.00 65.19 81 GLU A CA 1
ATOM 661 C C . GLU A 1 81 ? 17.573 16.180 9.050 1.00 65.19 81 GLU A C 1
ATOM 663 O O . GLU A 1 81 ? 18.167 17.212 8.732 1.00 65.19 81 GLU A O 1
ATOM 668 N N . GLY A 1 82 ? 16.637 16.156 9.997 1.00 58.91 82 GLY A N 1
ATOM 669 C CA . GLY A 1 82 ? 16.365 17.291 10.860 1.00 58.91 82 GLY A CA 1
ATOM 670 C C . GLY A 1 82 ? 17.533 17.475 11.816 1.00 58.91 82 GLY A C 1
ATOM 671 O O . GLY A 1 82 ? 17.741 16.660 12.713 1.00 58.91 82 GLY A O 1
ATOM 672 N N . TYR A 1 83 ? 18.294 18.554 11.641 1.00 55.47 83 TYR A N 1
ATOM 673 C CA . TYR A 1 83 ? 19.102 19.089 12.729 1.00 55.47 83 TYR A CA 1
ATOM 674 C C . TYR A 1 83 ? 18.129 19.696 13.736 1.00 55.47 83 TYR A C 1
ATOM 676 O O . TYR A 1 83 ? 17.559 20.754 13.480 1.00 55.47 83 TYR A O 1
ATOM 684 N N . ILE A 1 84 ? 17.923 19.028 14.872 1.00 57.00 84 ILE A N 1
ATOM 685 C CA . ILE A 1 84 ? 17.118 19.580 15.965 1.00 57.00 84 ILE A CA 1
ATOM 686 C C . ILE A 1 84 ? 17.846 20.825 16.472 1.00 57.00 84 ILE A C 1
ATOM 688 O O . ILE A 1 84 ? 18.900 20.749 17.106 1.00 57.00 84 ILE A O 1
ATOM 692 N N . VAL A 1 85 ? 17.321 21.983 16.076 1.00 48.94 85 VAL A N 1
ATOM 693 C CA . VAL A 1 85 ? 17.899 23.299 16.335 1.00 48.94 85 VAL A CA 1
ATOM 694 C C . VAL A 1 85 ? 18.000 23.517 17.844 1.00 48.94 85 VAL A C 1
ATOM 696 O O . VAL A 1 85 ? 17.078 23.232 18.602 1.00 48.94 85 VAL A O 1
ATOM 699 N N . THR A 1 86 ? 19.116 24.096 18.278 1.00 50.56 86 THR A N 1
ATOM 700 C CA . THR A 1 86 ? 19.453 24.427 19.673 1.00 50.56 86 THR A CA 1
ATOM 701 C C . THR A 1 86 ? 18.504 25.428 20.354 1.00 50.56 86 THR A C 1
ATOM 703 O O . THR A 1 86 ? 18.670 25.702 21.537 1.00 50.56 86 THR A O 1
ATOM 706 N N . ASN A 1 87 ? 17.504 25.958 19.638 1.00 48.31 87 ASN A N 1
ATOM 707 C CA . ASN A 1 87 ? 16.503 26.914 20.125 1.00 48.31 87 ASN A CA 1
ATOM 708 C C . ASN A 1 87 ? 15.110 26.268 20.157 1.00 48.31 87 ASN A C 1
ATOM 710 O O . ASN A 1 87 ? 14.171 26.727 19.510 1.00 48.31 87 ASN A O 1
ATOM 714 N N . TYR A 1 88 ? 15.006 25.162 20.888 1.00 59.72 88 TYR A N 1
ATOM 715 C CA . TYR A 1 88 ? 13.765 24.428 21.096 1.00 59.72 88 TYR A CA 1
ATOM 716 C C . TYR A 1 88 ? 12.806 25.222 21.998 1.00 59.72 88 TYR A C 1
ATOM 718 O O . TYR A 1 88 ? 13.097 25.435 23.177 1.00 59.72 88 TYR A O 1
ATOM 726 N N . VAL A 1 89 ? 11.654 25.641 21.467 1.00 66.06 89 VAL A N 1
ATOM 727 C CA . VAL A 1 89 ? 10.544 26.185 22.265 1.00 66.06 89 VAL A CA 1
ATOM 728 C C . VAL A 1 89 ? 9.481 25.102 22.373 1.00 66.06 89 VAL A C 1
ATOM 730 O O . VAL A 1 89 ? 8.805 24.804 21.394 1.00 66.06 89 VAL A O 1
ATOM 733 N N . SER A 1 90 ? 9.355 24.498 23.556 1.00 73.31 90 SER A N 1
ATOM 734 C CA . SER A 1 90 ? 8.345 23.467 23.808 1.00 73.31 90 SER A CA 1
ATOM 735 C C . SER A 1 90 ? 6.933 24.027 23.628 1.00 73.31 90 SER A C 1
ATOM 737 O O . SER A 1 90 ? 6.619 25.103 24.145 1.00 73.31 90 SER A O 1
ATOM 739 N N . ASN A 1 91 ? 6.079 23.277 22.936 1.00 81.06 91 ASN A N 1
ATOM 740 C CA . ASN A 1 91 ? 4.643 23.497 22.906 1.00 81.06 91 ASN A CA 1
ATOM 741 C C . ASN A 1 91 ? 3.929 22.427 23.759 1.00 81.06 91 ASN A C 1
ATOM 743 O O . ASN A 1 91 ? 4.442 21.332 23.983 1.00 81.06 91 ASN A O 1
ATOM 747 N N . THR A 1 92 ? 2.730 22.742 24.253 1.00 82.94 92 THR A N 1
ATOM 748 C CA . THR A 1 92 ? 1.921 21.814 25.067 1.00 82.94 92 THR A CA 1
ATOM 749 C C . THR A 1 92 ? 1.060 20.871 24.227 1.00 82.94 92 THR A C 1
ATOM 751 O O . THR A 1 92 ? 0.258 20.125 24.783 1.00 82.94 92 THR A O 1
ATOM 754 N N . LYS A 1 93 ? 1.159 20.934 22.895 1.00 89.56 93 LYS A N 1
ATOM 755 C CA . LYS A 1 93 ? 0.313 20.153 21.996 1.00 89.56 93 LYS A CA 1
ATOM 756 C C . LYS A 1 93 ? 0.885 18.758 21.796 1.00 89.56 93 LYS A C 1
ATOM 758 O O . LYS A 1 93 ? 2.093 18.535 21.849 1.00 89.56 93 LYS A O 1
ATOM 763 N N . THR A 1 94 ? -0.009 17.812 21.536 1.00 93.19 94 THR A N 1
ATOM 764 C CA . THR A 1 94 ? 0.380 16.445 21.184 1.00 93.19 94 THR A CA 1
ATOM 765 C C . THR A 1 94 ? 0.473 16.323 19.668 1.00 93.19 94 THR A C 1
ATOM 767 O O . THR A 1 94 ? -0.503 16.563 18.955 1.00 93.19 94 THR A O 1
ATOM 770 N N . ALA A 1 95 ? 1.637 15.940 19.151 1.00 95.06 95 ALA A N 1
ATOM 771 C CA . ALA A 1 95 ? 1.794 15.616 17.742 1.00 95.06 95 ALA A CA 1
ATOM 772 C C . ALA A 1 95 ? 1.239 14.218 17.462 1.00 95.06 95 ALA A C 1
ATOM 774 O O . ALA A 1 95 ? 1.633 13.245 18.097 1.00 95.06 95 ALA A O 1
ATOM 775 N N . VAL A 1 96 ? 0.366 14.100 16.470 1.00 97.31 96 VAL A N 1
ATOM 776 C CA . VAL A 1 96 ? -0.140 12.829 15.950 1.00 97.31 96 VAL A CA 1
ATOM 777 C C . VAL A 1 96 ? 0.373 12.674 14.532 1.00 97.31 96 VAL A C 1
ATOM 779 O O . VAL A 1 96 ? 0.021 13.457 13.657 1.00 97.31 96 VAL A O 1
ATOM 782 N N . ILE A 1 97 ? 1.181 11.652 14.282 1.00 97.25 97 ILE A N 1
ATOM 783 C CA . ILE A 1 97 ? 1.698 11.351 12.948 1.00 97.25 97 ILE A CA 1
ATOM 784 C C . ILE A 1 97 ? 0.936 10.149 12.409 1.00 97.25 97 ILE A C 1
ATOM 786 O O . ILE A 1 97 ? 1.162 9.014 12.834 1.00 97.25 97 ILE A O 1
ATOM 790 N N . LEU A 1 98 ? 0.020 10.401 11.475 1.00 97.00 98 LEU A N 1
ATOM 791 C CA . LEU A 1 98 ? -0.689 9.350 10.756 1.00 97.00 98 LEU A CA 1
ATOM 792 C C . LEU A 1 98 ? 0.227 8.742 9.702 1.00 97.00 98 LEU A C 1
ATOM 794 O O . LEU A 1 98 ? 0.642 9.435 8.774 1.00 97.00 98 LEU A O 1
ATOM 798 N N . VAL A 1 99 ? 0.527 7.451 9.837 1.00 96.44 99 VAL A N 1
ATOM 799 C CA . VAL A 1 99 ? 1.462 6.762 8.946 1.00 96.44 99 VAL A CA 1
ATOM 800 C C . VAL A 1 99 ? 0.712 5.913 7.935 1.00 96.44 99 VAL A C 1
ATOM 802 O O . VAL A 1 99 ? 0.056 4.935 8.292 1.00 96.44 99 VAL A O 1
ATOM 805 N N . PHE A 1 100 ? 0.842 6.265 6.662 1.00 93.69 100 PHE A N 1
ATOM 806 C CA . PHE A 1 100 ? 0.292 5.509 5.542 1.00 93.69 100 PHE A CA 1
ATOM 807 C C . PHE A 1 100 ? 1.417 4.803 4.782 1.00 93.69 100 PHE A C 1
ATOM 809 O O . PHE A 1 100 ? 2.559 5.258 4.775 1.00 93.69 100 PHE A O 1
ATOM 816 N N . GLN A 1 101 ? 1.093 3.738 4.047 1.00 89.56 101 GLN A N 1
ATOM 817 C CA . GLN A 1 101 ? 2.061 3.117 3.132 1.00 89.56 101 GLN A CA 1
ATOM 818 C C . GLN A 1 101 ? 2.582 4.143 2.112 1.00 89.56 101 GLN A C 1
ATOM 820 O O . GLN A 1 101 ? 3.789 4.286 1.933 1.00 89.56 101 GLN A O 1
ATOM 825 N N . GLY A 1 102 ? 1.671 4.936 1.538 1.00 85.81 102 GLY A N 1
ATOM 826 C CA . GLY A 1 102 ? 1.982 5.997 0.583 1.00 85.81 102 GLY A CA 1
ATOM 827 C C . GLY A 1 102 ? 2.252 5.469 -0.824 1.00 85.81 102 GLY A C 1
ATOM 828 O O . GLY A 1 102 ? 2.996 4.516 -1.014 1.00 85.81 102 GLY A O 1
ATOM 829 N N . GLU A 1 103 ? 1.659 6.125 -1.814 1.00 84.62 103 GLU A N 1
ATOM 830 C CA . GLU A 1 103 ? 1.910 5.889 -3.235 1.00 84.62 103 GLU A CA 1
ATOM 831 C C . GLU A 1 103 ? 2.082 7.274 -3.881 1.00 84.62 103 GLU A C 1
ATOM 833 O O . GLU A 1 103 ? 1.194 8.121 -3.719 1.00 84.62 103 GLU A O 1
ATOM 838 N N . PRO A 1 104 ? 3.219 7.563 -4.538 1.00 87.88 104 PRO A N 1
ATOM 839 C CA . PRO A 1 104 ? 3.376 8.780 -5.328 1.00 87.88 104 PRO A CA 1
ATOM 840 C C . PRO A 1 104 ? 2.219 8.952 -6.318 1.00 87.88 104 PRO A C 1
ATOM 842 O O . PRO A 1 104 ? 1.780 7.987 -6.921 1.00 87.88 104 PRO A O 1
ATOM 845 N N . THR A 1 105 ? 1.727 10.170 -6.546 1.00 85.94 105 THR A N 1
ATOM 846 C CA . THR A 1 105 ? 0.660 10.396 -7.546 1.00 85.94 105 THR A CA 1
ATOM 847 C C . THR A 1 105 ? 1.147 10.186 -8.976 1.00 85.94 105 THR A C 1
ATOM 849 O O . THR A 1 105 ? 0.374 9.849 -9.865 1.00 85.94 105 THR A O 1
ATOM 852 N N . THR A 1 106 ? 2.448 10.362 -9.210 1.00 87.75 106 THR A N 1
ATOM 853 C CA . THR A 1 106 ? 3.072 10.088 -10.500 1.00 87.75 106 THR A CA 1
ATOM 854 C C . THR A 1 106 ? 4.399 9.375 -10.308 1.00 87.75 106 THR A C 1
ATOM 856 O O . THR A 1 106 ? 5.096 9.591 -9.317 1.00 87.75 106 THR A O 1
ATOM 859 N N . TYR A 1 107 ? 4.788 8.588 -11.312 1.00 90.81 107 TYR A N 1
ATOM 860 C CA . TYR A 1 107 ? 6.077 7.907 -11.315 1.00 90.81 107 TYR A CA 1
ATOM 861 C C . TYR A 1 107 ? 7.243 8.887 -11.096 1.00 90.81 107 TYR A C 1
ATOM 863 O O . TYR A 1 107 ? 7.408 9.842 -11.868 1.00 90.81 107 TYR A O 1
ATOM 871 N N . ASN A 1 108 ? 8.044 8.634 -10.059 1.00 92.12 108 ASN A N 1
ATOM 872 C CA . ASN A 1 108 ? 9.155 9.471 -9.618 1.00 92.12 108 ASN A CA 1
ATOM 873 C C . ASN A 1 108 ? 10.394 8.595 -9.379 1.00 92.12 108 ASN A C 1
ATOM 875 O O . ASN A 1 108 ? 10.417 7.787 -8.455 1.00 92.12 108 ASN A O 1
ATOM 879 N N . ILE A 1 109 ? 11.426 8.764 -10.213 1.00 94.19 109 ILE A N 1
ATOM 880 C CA . ILE A 1 109 ? 12.634 7.923 -10.202 1.00 94.19 109 ILE A CA 1
ATOM 881 C C . ILE A 1 109 ? 13.391 8.006 -8.860 1.00 94.19 109 ILE A C 1
ATOM 883 O O . ILE A 1 109 ? 13.701 6.942 -8.318 1.00 94.19 109 ILE A O 1
ATOM 887 N N . PRO A 1 110 ? 13.681 9.198 -8.289 1.00 95.00 110 PRO A N 1
ATOM 888 C CA . PRO A 1 110 ? 14.305 9.302 -6.967 1.00 95.00 110 PRO A CA 1
ATOM 889 C C . PRO A 1 110 ? 13.575 8.537 -5.857 1.00 95.00 110 PRO A C 1
ATOM 891 O O . PRO A 1 110 ? 14.218 7.816 -5.089 1.00 95.00 110 PRO A O 1
ATOM 894 N N . LEU A 1 111 ? 12.245 8.675 -5.778 1.00 94.19 111 LEU A N 1
ATOM 895 C CA . LEU A 1 111 ? 11.425 8.004 -4.762 1.00 94.19 111 LEU A CA 1
ATOM 896 C C . LEU A 1 111 ? 11.368 6.496 -4.998 1.00 94.19 111 LEU A C 1
ATOM 898 O O . LEU A 1 111 ? 11.649 5.726 -4.083 1.00 94.19 111 LEU A O 1
ATOM 902 N N . ALA A 1 112 ? 11.092 6.074 -6.232 1.00 93.56 112 ALA A N 1
ATOM 903 C CA . ALA A 1 112 ? 11.068 4.668 -6.625 1.00 93.56 112 ALA A CA 1
ATOM 904 C C . ALA A 1 112 ? 12.410 3.975 -6.331 1.00 93.56 112 ALA A C 1
ATOM 906 O O . ALA A 1 112 ? 12.448 2.873 -5.784 1.00 93.56 112 ALA A O 1
ATOM 907 N N . THR A 1 113 ? 13.528 4.658 -6.602 1.00 94.81 113 THR A N 1
ATOM 908 C CA . THR A 1 113 ? 14.873 4.148 -6.305 1.00 94.81 113 THR A CA 1
ATOM 909 C C . THR A 1 113 ? 15.086 3.978 -4.804 1.00 94.81 113 THR A C 1
ATOM 911 O O . THR A 1 113 ? 15.476 2.894 -4.371 1.00 94.81 113 THR A O 1
ATOM 914 N N . LYS A 1 114 ? 14.774 4.999 -3.995 1.00 93.62 114 LYS A N 1
ATOM 915 C CA . LYS A 1 114 ? 14.864 4.907 -2.529 1.00 93.62 114 LYS A CA 1
ATO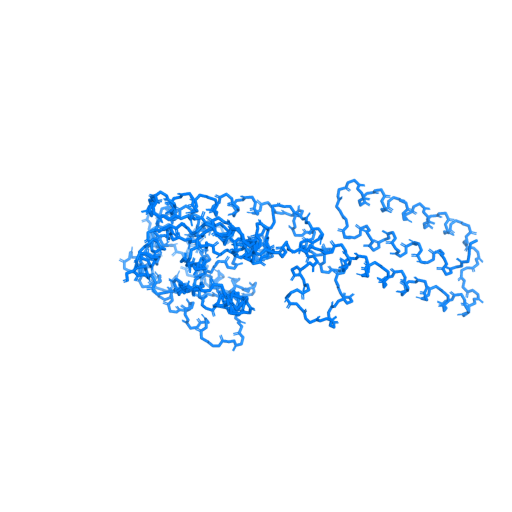M 916 C C . LYS A 1 114 ? 14.009 3.756 -1.993 1.00 93.62 114 LYS A C 1
ATOM 918 O O . LYS A 1 114 ? 14.497 2.930 -1.225 1.00 93.62 114 LYS A O 1
ATOM 923 N N . ASN A 1 115 ? 12.748 3.686 -2.416 1.00 92.12 115 ASN A N 1
ATOM 924 C CA . ASN A 1 115 ? 11.799 2.672 -1.964 1.00 92.12 115 ASN A CA 1
ATOM 925 C C . ASN A 1 115 ? 12.272 1.257 -2.333 1.00 92.12 115 ASN A C 1
ATOM 927 O O . ASN A 1 115 ? 12.168 0.338 -1.520 1.00 92.12 115 ASN A O 1
ATOM 931 N N . PHE A 1 116 ? 12.844 1.078 -3.529 1.00 93.00 116 PHE A N 1
ATOM 932 C CA . PHE A 1 116 ? 13.449 -0.186 -3.946 1.00 93.00 116 PHE A CA 1
ATOM 933 C C . PHE A 1 116 ? 14.620 -0.578 -3.037 1.00 93.00 116 PHE A C 1
ATOM 935 O O . PHE A 1 116 ? 14.680 -1.715 -2.565 1.00 93.00 116 PHE A O 1
ATOM 942 N N . MET A 1 117 ? 15.524 0.363 -2.750 1.00 92.44 117 MET A N 1
ATOM 943 C CA . MET A 1 117 ? 16.694 0.120 -1.899 1.00 92.44 117 MET A CA 1
ATOM 944 C C . MET A 1 117 ? 16.325 -0.156 -0.436 1.00 92.44 117 MET A C 1
ATOM 946 O O . MET A 1 117 ? 17.035 -0.896 0.236 1.00 92.44 117 MET A O 1
ATOM 950 N N . GLN A 1 118 ? 15.211 0.391 0.058 1.00 87.62 118 GLN A N 1
ATOM 951 C CA . GLN A 1 118 ? 14.705 0.095 1.403 1.00 87.62 118 GLN A CA 1
ATOM 952 C C . GLN A 1 118 ? 14.064 -1.295 1.504 1.00 87.62 118 GLN A C 1
ATOM 954 O O . GLN A 1 118 ? 14.193 -1.958 2.532 1.00 87.62 118 GLN A O 1
ATOM 959 N N . LYS A 1 119 ? 13.376 -1.750 0.450 1.00 85.81 119 LYS A N 1
ATOM 960 C CA . LYS A 1 119 ? 12.664 -3.040 0.441 1.00 85.81 119 LYS A CA 1
ATOM 961 C C . LYS A 1 119 ? 13.560 -4.232 0.112 1.00 85.81 119 LYS A C 1
ATOM 963 O O . LYS A 1 119 ? 13.230 -5.364 0.468 1.00 85.81 119 LYS A O 1
ATOM 968 N N . HIS A 1 120 ? 14.668 -4.013 -0.591 1.00 88.06 120 HIS A N 1
ATOM 969 C CA . HIS A 1 120 ? 15.503 -5.091 -1.108 1.00 88.06 120 HIS A CA 1
ATOM 970 C C . HIS A 1 120 ? 16.947 -5.027 -0.611 1.00 88.06 120 HIS A C 1
ATOM 972 O O . HIS A 1 120 ? 17.535 -3.967 -0.444 1.00 88.06 120 HIS A O 1
ATOM 978 N N . SER A 1 121 ? 17.555 -6.205 -0.445 1.00 88.31 121 SER A N 1
ATOM 979 C CA . SER A 1 121 ? 18.992 -6.317 -0.185 1.00 88.31 121 SER A CA 1
ATOM 980 C C . SER A 1 121 ? 19.809 -5.702 -1.326 1.00 88.31 121 SER A C 1
ATOM 982 O O . SER A 1 121 ? 19.430 -5.803 -2.494 1.00 88.31 121 SER A O 1
ATOM 984 N N . TRP A 1 122 ? 20.984 -5.158 -1.004 1.00 88.19 122 TRP A N 1
ATOM 985 C CA . TRP A 1 122 ? 21.906 -4.551 -1.967 1.00 88.19 122 TRP A CA 1
ATOM 986 C C . TRP A 1 122 ? 22.297 -5.487 -3.128 1.00 88.19 122 TRP A C 1
ATOM 988 O O . TRP A 1 122 ? 22.597 -5.017 -4.225 1.00 88.19 122 TRP A O 1
ATOM 998 N N . TRP A 1 123 ? 22.212 -6.809 -2.950 1.00 89.38 123 TRP A N 1
ATOM 999 C CA . TRP A 1 123 ? 22.420 -7.795 -4.019 1.00 89.38 123 TRP A CA 1
ATOM 1000 C C . TRP A 1 123 ? 21.370 -7.730 -5.139 1.00 89.38 123 TRP A C 1
ATOM 1002 O O . TRP A 1 123 ? 21.597 -8.244 -6.231 1.00 89.38 123 TRP A O 1
ATOM 1012 N N . LYS A 1 124 ? 20.215 -7.101 -4.890 1.00 93.38 124 LYS A N 1
ATOM 1013 C CA . LYS A 1 124 ? 19.164 -6.848 -5.886 1.00 93.38 124 LYS A CA 1
ATOM 1014 C C . LYS A 1 124 ? 19.362 -5.524 -6.632 1.00 93.38 124 LYS A C 1
ATOM 1016 O O . LYS A 1 124 ? 18.650 -5.271 -7.594 1.00 93.38 124 LYS A O 1
ATOM 1021 N N . THR A 1 125 ? 20.360 -4.712 -6.287 1.00 93.12 125 THR A N 1
ATOM 1022 C CA . THR A 1 125 ? 20.678 -3.473 -7.023 1.00 93.12 125 THR A CA 1
ATOM 1023 C C . THR A 1 125 ? 20.854 -3.681 -8.539 1.00 93.12 125 THR A C 1
ATOM 1025 O O . THR A 1 125 ? 20.360 -2.854 -9.304 1.00 93.12 125 THR A O 1
ATOM 1028 N N . PRO A 1 126 ? 21.454 -4.783 -9.041 1.00 93.81 126 PRO A N 1
ATOM 1029 C CA . PRO A 1 126 ? 21.592 -4.992 -10.482 1.00 93.81 126 PRO A CA 1
ATOM 1030 C C . PRO A 1 126 ? 20.272 -5.099 -11.251 1.00 93.81 126 PRO A C 1
ATOM 1032 O O . PRO A 1 126 ? 20.292 -4.921 -12.462 1.00 93.81 126 PRO A O 1
ATOM 1035 N N . ILE A 1 127 ? 19.136 -5.383 -10.603 1.00 94.56 127 ILE A N 1
ATOM 1036 C CA . ILE A 1 127 ? 17.820 -5.427 -11.268 1.00 94.56 127 ILE A CA 1
ATOM 1037 C C . ILE A 1 127 ? 17.046 -4.104 -11.154 1.00 94.56 127 ILE A C 1
ATOM 1039 O O . ILE A 1 127 ? 15.947 -4.005 -11.698 1.00 94.56 127 ILE A O 1
ATOM 1043 N N . LEU A 1 128 ? 17.609 -3.085 -10.491 1.00 94.94 128 LEU A N 1
ATOM 1044 C CA . LEU A 1 128 ? 16.953 -1.801 -10.229 1.00 94.94 128 LEU A CA 1
ATOM 1045 C C . LEU A 1 128 ? 16.387 -1.142 -11.505 1.00 94.94 128 LEU A C 1
ATOM 1047 O O . LEU A 1 128 ? 15.199 -0.829 -11.499 1.00 94.94 128 LEU A O 1
ATOM 1051 N N . PRO A 1 129 ? 17.130 -0.993 -12.625 1.00 95.00 129 PRO A N 1
ATOM 1052 C CA . PRO A 1 129 ? 16.564 -0.405 -13.845 1.00 95.00 129 PRO A CA 1
ATOM 1053 C C . PRO A 1 129 ? 15.319 -1.137 -14.371 1.00 95.00 129 PRO A C 1
ATOM 1055 O O . PRO A 1 129 ? 14.371 -0.504 -14.830 1.00 95.00 129 PRO A O 1
ATOM 1058 N N . PHE A 1 130 ? 15.279 -2.469 -14.265 1.00 94.06 130 PHE A N 1
ATOM 1059 C CA . PHE A 1 130 ? 14.119 -3.263 -14.679 1.00 94.06 130 PHE A CA 1
ATOM 1060 C C . PHE A 1 130 ? 12.947 -3.141 -13.702 1.00 94.06 130 PHE A C 1
ATOM 1062 O O . PHE A 1 130 ? 11.793 -3.107 -14.131 1.00 94.06 130 PHE A O 1
ATOM 1069 N N 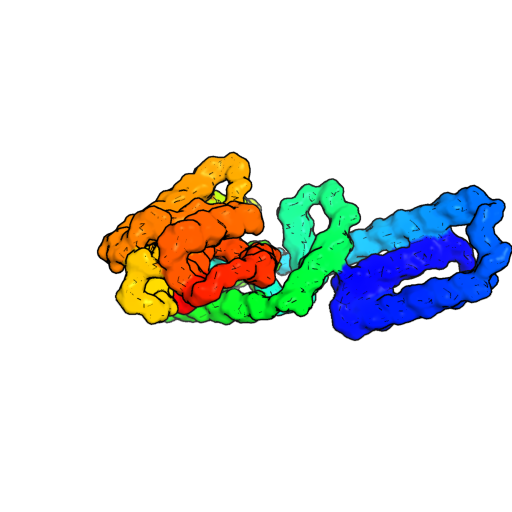. ALA A 1 131 ? 13.228 -3.053 -12.400 1.00 93.50 131 ALA A N 1
ATOM 1070 C CA . ALA A 1 131 ? 12.207 -2.803 -11.387 1.00 93.50 131 ALA A CA 1
ATOM 1071 C C . ALA A 1 131 ? 11.549 -1.432 -11.601 1.00 93.50 131 ALA A C 1
ATOM 1073 O O . ALA A 1 131 ? 10.325 -1.346 -11.677 1.00 93.50 131 ALA A O 1
ATOM 1074 N N . LEU A 1 132 ? 12.364 -0.399 -11.822 1.00 94.69 132 LEU A N 1
ATOM 1075 C CA . LEU A 1 132 ? 11.922 0.955 -12.150 1.00 94.69 132 LEU A CA 1
ATOM 1076 C C . LEU A 1 132 ? 11.098 1.002 -13.439 1.00 94.69 132 LEU A C 1
ATOM 1078 O O . LEU A 1 132 ? 10.065 1.665 -13.479 1.00 94.69 132 LEU A O 1
ATOM 1082 N N . PHE A 1 133 ? 11.504 0.264 -14.475 1.00 94.25 133 PHE A N 1
ATOM 1083 C CA . PHE A 1 133 ? 10.720 0.139 -15.703 1.00 94.25 133 PHE A CA 1
ATOM 1084 C C . PHE A 1 133 ? 9.350 -0.511 -15.454 1.00 94.25 133 PHE A C 1
ATOM 1086 O O . PHE A 1 133 ? 8.333 -0.012 -15.932 1.00 94.25 133 PHE A O 1
ATOM 1093 N N . LYS A 1 134 ? 9.290 -1.597 -14.671 1.00 91.81 134 LYS A N 1
ATOM 1094 C CA . LYS A 1 134 ? 8.021 -2.255 -14.309 1.00 91.81 134 LYS A CA 1
ATOM 1095 C C . LYS A 1 134 ? 7.105 -1.318 -13.515 1.00 91.81 134 LYS A C 1
ATOM 1097 O O . LYS A 1 134 ? 5.892 -1.309 -13.736 1.00 91.81 134 LYS A O 1
ATOM 1102 N N . GLU A 1 135 ? 7.676 -0.543 -12.601 1.00 90.50 135 GLU A N 1
ATOM 1103 C CA . GLU A 1 135 ? 6.949 0.457 -11.824 1.00 90.50 135 GLU A CA 1
ATOM 1104 C C . GLU A 1 135 ? 6.408 1.565 -12.732 1.00 90.50 135 GLU A C 1
ATOM 1106 O O . GLU A 1 135 ? 5.205 1.815 -12.716 1.00 90.50 135 GLU A O 1
ATOM 1111 N N . LYS A 1 136 ? 7.235 2.122 -13.628 1.00 92.06 136 LYS A N 1
ATOM 1112 C CA . LYS A 1 136 ? 6.808 3.095 -14.647 1.00 92.06 136 LYS A CA 1
ATOM 1113 C C . LYS A 1 136 ? 5.589 2.607 -15.432 1.00 92.06 136 LYS A C 1
ATOM 1115 O O . LYS A 1 136 ? 4.579 3.301 -15.495 1.00 92.06 136 LYS A O 1
ATOM 1120 N N . LEU A 1 137 ? 5.655 1.387 -15.967 1.00 89.94 137 LEU A N 1
ATOM 1121 C CA . LEU A 1 137 ? 4.548 0.786 -16.717 1.00 89.94 137 LEU A CA 1
ATOM 1122 C C . LEU A 1 137 ? 3.277 0.602 -15.879 1.00 89.94 137 LEU A C 1
ATOM 1124 O O . LEU A 1 137 ? 2.188 0.506 -16.438 1.00 89.94 137 LEU A O 1
ATOM 1128 N N . SER A 1 138 ? 3.400 0.485 -14.557 1.00 87.81 138 SER A N 1
ATOM 1129 C CA . SER A 1 138 ? 2.245 0.379 -13.662 1.00 87.81 138 SER A CA 1
ATOM 1130 C C . SER A 1 138 ? 1.544 1.733 -13.529 1.00 87.81 138 SER A C 1
ATOM 1132 O O . SER A 1 138 ? 0.327 1.803 -13.669 1.00 87.81 138 SER A O 1
ATOM 1134 N N . TYR A 1 139 ? 2.321 2.809 -13.382 1.00 87.00 139 TYR A N 1
ATOM 1135 C CA . TYR A 1 139 ? 1.829 4.190 -13.341 1.00 87.00 139 TYR A CA 1
ATOM 1136 C C . TYR A 1 139 ? 1.214 4.684 -14.654 1.00 87.00 139 TYR A C 1
ATOM 1138 O O . TYR A 1 139 ? 0.370 5.570 -14.638 1.00 87.00 139 TYR A O 1
ATOM 1146 N N . GLU A 1 140 ? 1.628 4.137 -15.795 1.00 84.88 140 GLU A N 1
ATOM 1147 C CA . GLU A 1 140 ? 1.040 4.485 -17.096 1.00 84.88 140 GLU A CA 1
ATOM 1148 C C . GLU A 1 140 ? -0.326 3.828 -17.335 1.00 84.88 140 GLU A C 1
ATOM 1150 O O . GLU A 1 140 ? -1.071 4.270 -18.207 1.00 84.88 140 GLU A O 1
ATOM 1155 N N . LYS A 1 141 ? -0.658 2.767 -16.590 1.00 82.38 141 LYS A N 1
ATOM 1156 C CA . LYS A 1 141 ? -1.883 1.984 -16.810 1.00 82.38 141 LYS A CA 1
ATOM 1157 C C . LYS A 1 141 ? -3.067 2.465 -15.990 1.00 82.38 141 LYS A C 1
ATOM 1159 O O . LYS A 1 141 ? -4.197 2.282 -16.425 1.00 82.38 141 LYS A O 1
ATOM 1164 N N . VAL A 1 142 ? -2.822 3.005 -14.799 1.00 74.12 142 VAL A N 1
ATOM 1165 C CA . VAL A 1 142 ? -3.873 3.259 -13.812 1.00 74.12 142 VAL A CA 1
ATOM 1166 C C . VAL A 1 142 ? -3.554 4.508 -12.991 1.00 74.12 142 VAL A C 1
ATOM 1168 O O . VAL A 1 142 ? -2.432 4.677 -12.522 1.00 74.12 142 VAL A O 1
ATOM 1171 N N . ASP A 1 143 ? -4.570 5.344 -12.763 1.00 72.88 143 ASP A N 1
ATOM 1172 C CA . ASP A 1 143 ? -4.498 6.538 -11.908 1.00 72.88 143 ASP A CA 1
ATOM 1173 C C . ASP A 1 143 ? -5.228 6.327 -10.567 1.00 72.88 143 ASP A C 1
ATOM 1175 O O . ASP A 1 143 ? -6.216 6.976 -10.229 1.00 72.88 143 ASP A O 1
ATOM 1179 N N . VAL A 1 144 ? -4.776 5.339 -9.793 1.00 74.38 144 VAL A N 1
ATOM 1180 C CA . VAL A 1 144 ? -5.331 5.057 -8.453 1.00 74.38 144 VAL A CA 1
ATOM 1181 C C . VAL A 1 144 ? -4.685 5.917 -7.383 1.00 74.38 144 VAL A C 1
ATOM 1183 O O . VAL A 1 144 ? -5.335 6.251 -6.388 1.00 74.38 144 VAL A O 1
ATOM 1186 N N . ALA A 1 145 ? -3.432 6.315 -7.595 1.00 77.88 145 ALA A N 1
ATOM 1187 C CA . ALA A 1 145 ? -2.651 7.043 -6.611 1.00 77.88 145 ALA A CA 1
ATOM 1188 C C . ALA A 1 145 ? -3.289 8.391 -6.241 1.00 77.88 145 ALA A C 1
ATOM 1190 O O . ALA A 1 145 ? -3.332 8.727 -5.059 1.00 77.88 145 ALA A O 1
ATOM 1191 N N . ALA A 1 146 ? -3.876 9.114 -7.205 1.00 81.25 146 ALA A N 1
ATOM 1192 C CA . ALA A 1 146 ? -4.616 10.345 -6.924 1.00 81.25 146 ALA A CA 1
ATOM 1193 C C . ALA A 1 146 ? -5.799 10.105 -5.968 1.00 81.25 146 ALA A C 1
ATOM 1195 O O . ALA A 1 146 ? -5.989 10.844 -5.001 1.00 81.25 146 ALA A O 1
ATOM 1196 N N . SER A 1 147 ? -6.561 9.027 -6.187 1.00 81.75 147 SER A N 1
ATOM 1197 C CA . SER A 1 147 ? -7.710 8.687 -5.339 1.00 81.75 147 SER A CA 1
ATOM 1198 C C . SER A 1 147 ? -7.305 8.272 -3.919 1.00 81.75 147 SER A C 1
ATOM 1200 O O . SER A 1 147 ? -7.991 8.623 -2.958 1.00 81.75 147 SER A O 1
ATOM 1202 N N . VAL A 1 148 ? -6.180 7.559 -3.779 1.00 83.25 148 VAL A N 1
ATOM 1203 C CA . VAL A 1 148 ? -5.622 7.157 -2.480 1.00 83.25 148 VAL A CA 1
ATOM 1204 C C . VAL A 1 148 ? -5.102 8.379 -1.731 1.00 83.25 148 VAL A C 1
ATOM 1206 O O . VAL A 1 148 ? -5.397 8.539 -0.550 1.00 83.25 148 VAL A O 1
ATOM 1209 N N . HIS A 1 149 ? -4.386 9.271 -2.419 1.00 85.12 149 HIS A N 1
ATOM 1210 C CA . HIS A 1 149 ? -3.869 10.503 -1.830 1.00 85.12 149 HIS A CA 1
ATOM 1211 C C . HIS A 1 149 ? -4.998 11.393 -1.299 1.00 85.12 149 HIS A C 1
ATOM 1213 O O . HIS A 1 149 ? -4.980 11.760 -0.127 1.00 85.12 149 HIS A O 1
ATOM 1219 N N . TYR A 1 150 ? -6.035 11.624 -2.109 1.00 87.06 150 TYR A N 1
ATOM 1220 C CA . TYR A 1 150 ? -7.218 12.381 -1.697 1.00 87.06 150 TYR A CA 1
ATOM 1221 C C . TYR A 1 150 ? -7.913 11.772 -0.468 1.00 87.06 150 TYR A C 1
ATOM 1223 O O . TYR A 1 150 ? -8.330 12.487 0.444 1.00 87.06 150 TYR A O 1
ATOM 1231 N N . ASN A 1 151 ? -8.021 10.440 -0.405 1.00 87.75 151 ASN A N 1
ATOM 1232 C CA . ASN A 1 151 ? -8.617 9.770 0.751 1.00 87.75 151 ASN A CA 1
ATOM 1233 C C . ASN A 1 151 ? -7.772 9.940 2.024 1.00 87.75 151 ASN A C 1
ATOM 1235 O O . ASN A 1 151 ? -8.333 10.141 3.100 1.00 87.75 151 ASN A O 1
ATOM 1239 N N . ASN A 1 152 ? -6.442 9.893 1.906 1.00 91.12 152 ASN A N 1
ATOM 1240 C CA . ASN A 1 152 ? -5.541 10.111 3.037 1.00 91.12 152 ASN A CA 1
ATOM 1241 C C . ASN A 1 152 ? -5.643 11.552 3.555 1.00 91.12 152 ASN A C 1
ATOM 1243 O O . ASN A 1 152 ? -5.794 11.745 4.759 1.00 91.12 152 ASN A O 1
ATOM 1247 N N . GLU A 1 153 ? -5.632 12.551 2.665 1.00 91.56 153 GLU A N 1
ATOM 1248 C CA . GLU A 1 153 ? -5.813 13.964 3.034 1.00 91.56 153 GLU A CA 1
ATOM 1249 C C . GLU A 1 153 ? -7.151 14.205 3.736 1.00 91.56 153 GLU A C 1
ATOM 1251 O O . GLU A 1 153 ? -7.194 14.851 4.786 1.00 91.56 153 GLU A O 1
ATOM 1256 N N . ARG A 1 154 ? -8.240 13.623 3.215 1.00 92.88 154 ARG A N 1
ATOM 1257 C CA . ARG A 1 154 ? -9.555 13.677 3.868 1.00 92.88 154 ARG A CA 1
ATOM 1258 C C . ARG A 1 154 ? -9.503 13.078 5.272 1.00 92.88 154 ARG A C 1
ATOM 1260 O O . ARG A 1 154 ? -10.019 13.691 6.201 1.00 92.88 154 ARG A O 1
ATOM 1267 N N . LEU A 1 155 ? -8.890 11.904 5.434 1.00 93.75 155 LEU A N 1
ATOM 1268 C CA . LEU A 1 155 ? -8.785 11.232 6.732 1.00 93.75 155 LEU A CA 1
ATOM 1269 C C . LEU A 1 155 ? -8.000 12.080 7.741 1.00 93.75 155 LEU A C 1
ATOM 1271 O O . LEU A 1 155 ? -8.426 12.204 8.887 1.00 93.75 155 LEU A O 1
ATOM 1275 N N . ILE A 1 156 ? -6.896 12.699 7.312 1.00 94.19 156 ILE A N 1
ATOM 1276 C CA . ILE A 1 156 ? -6.097 13.618 8.138 1.00 94.19 156 ILE A CA 1
ATOM 1277 C C . ILE A 1 156 ? -6.938 14.817 8.578 1.00 94.19 156 ILE A C 1
ATOM 1279 O O . ILE A 1 156 ? -6.952 15.153 9.762 1.00 94.19 156 ILE A O 1
ATOM 1283 N N . TYR A 1 157 ? -7.649 15.447 7.640 1.00 95.00 157 TYR A N 1
ATOM 1284 C CA . TYR A 1 157 ? -8.493 16.604 7.923 1.00 95.00 157 TYR A CA 1
ATOM 1285 C C . TYR A 1 157 ? -9.599 16.263 8.930 1.00 95.00 157 TYR A C 1
ATOM 1287 O O . TYR A 1 157 ? -9.730 16.936 9.949 1.00 95.00 157 TYR A O 1
ATOM 1295 N N . GLN A 1 158 ? -10.332 15.171 8.699 1.00 95.12 158 GLN A N 1
ATOM 1296 C CA . GLN A 1 158 ? -11.399 14.726 9.597 1.00 95.12 158 GLN A CA 1
ATOM 1297 C C . GLN A 1 158 ? -10.869 14.363 10.987 1.00 95.12 158 GLN A C 1
ATOM 1299 O O . GLN A 1 158 ? -11.495 14.696 11.988 1.00 95.12 158 GLN A O 1
ATOM 1304 N N . LEU A 1 159 ? -9.709 13.704 11.072 1.00 95.62 159 LEU A N 1
ATOM 1305 C CA . LEU A 1 159 ? -9.113 13.384 12.367 1.00 95.62 159 LEU A CA 1
ATOM 1306 C C . LEU A 1 159 ? -8.683 14.647 13.118 1.00 95.62 159 LEU A C 1
ATOM 1308 O O . LEU A 1 159 ? -8.848 14.721 14.331 1.00 95.62 159 LEU A O 1
ATOM 1312 N N . LYS A 1 160 ? -8.148 15.643 12.407 1.00 95.31 160 LYS A N 1
ATOM 1313 C CA . LYS A 1 160 ? -7.787 16.934 12.996 1.00 95.31 160 LYS A CA 1
ATOM 1314 C C . LYS A 1 160 ? -9.009 17.656 13.566 1.00 95.31 160 LYS A C 1
ATOM 1316 O O . LYS A 1 160 ? -8.917 18.209 14.658 1.00 95.31 160 LYS A O 1
ATOM 1321 N N . GLU A 1 161 ? -10.136 17.636 12.857 1.00 95.06 161 GLU A N 1
ATOM 1322 C CA . GLU A 1 161 ? -11.399 18.182 13.370 1.00 95.06 161 GLU A CA 1
ATOM 1323 C C . GLU A 1 161 ? -11.894 17.416 14.606 1.00 95.06 161 GLU A C 1
ATOM 1325 O O . GLU A 1 161 ? -12.275 18.043 15.589 1.00 95.06 161 GLU A O 1
ATOM 1330 N N . GLU A 1 162 ? -11.829 16.080 14.586 1.00 95.06 162 GLU A N 1
ATOM 1331 C CA . GLU A 1 162 ? -12.304 15.224 15.683 1.00 95.06 162 GLU A CA 1
ATOM 1332 C C . GLU A 1 162 ? -11.449 15.352 16.960 1.00 95.06 162 GLU A C 1
ATOM 1334 O O . GLU A 1 162 ? -11.976 15.271 18.067 1.00 95.06 162 GLU A O 1
ATOM 1339 N N . LEU A 1 163 ? -10.131 15.540 16.826 1.00 94.69 163 LEU A N 1
ATOM 1340 C CA . LEU A 1 163 ? -9.205 15.685 17.959 1.00 94.69 163 LEU A CA 1
ATOM 1341 C C . LEU A 1 163 ? -9.176 17.107 18.542 1.00 94.69 163 LEU A C 1
ATOM 1343 O O . LEU A 1 163 ? -8.875 17.282 19.722 1.00 94.69 163 LEU A O 1
ATOM 1347 N N . GLY A 1 164 ? -9.481 18.126 17.735 1.00 92.31 164 GLY A N 1
ATOM 1348 C CA . GLY A 1 164 ? -9.512 19.520 18.170 1.00 92.31 164 GLY A CA 1
ATOM 1349 C C . GLY A 1 164 ? -8.136 20.196 18.278 1.00 92.31 164 GLY A C 1
ATOM 1350 O O . GLY A 1 164 ? -7.128 19.741 17.740 1.00 92.31 164 GLY A O 1
ATOM 1351 N N . GLY A 1 165 ? -8.106 21.357 18.943 1.00 90.19 165 GLY A N 1
ATOM 1352 C CA . GLY A 1 165 ? -6.972 22.292 18.916 1.00 90.19 165 GLY A CA 1
ATOM 1353 C C . GLY A 1 165 ? -5.719 21.865 19.690 1.00 90.19 165 GLY A C 1
ATOM 1354 O O . GLY A 1 165 ? -4.648 22.426 19.437 1.00 90.19 165 GLY A O 1
ATOM 1355 N N . ASP A 1 166 ? -5.840 20.883 20.584 1.00 92.00 166 ASP A N 1
ATOM 1356 C CA . ASP A 1 166 ? -4.753 20.391 21.447 1.00 92.00 166 ASP A CA 1
ATOM 1357 C C . ASP A 1 166 ? -3.791 19.439 20.720 1.00 92.00 166 ASP A C 1
ATOM 1359 O O . ASP A 1 166 ? -2.719 19.106 21.234 1.00 92.00 166 ASP A O 1
ATOM 1363 N N . TYR A 1 167 ? -4.145 19.034 19.497 1.00 94.75 167 TYR A N 1
ATOM 1364 C CA . TYR A 1 167 ? -3.379 18.098 18.689 1.00 94.75 167 TYR A CA 1
ATOM 1365 C C . TYR A 1 167 ? -2.872 18.753 17.405 1.00 94.75 167 TYR A C 1
ATOM 1367 O O . TYR A 1 167 ? -3.593 19.471 16.709 1.00 94.75 167 TYR A O 1
ATOM 1375 N N . ASN A 1 168 ? -1.626 18.452 17.054 1.00 94.75 168 ASN A N 1
ATOM 1376 C CA . ASN A 1 168 ? -1.071 18.748 15.740 1.00 94.75 168 ASN A CA 1
ATOM 1377 C C . ASN A 1 168 ? -1.035 17.447 14.934 1.00 94.75 168 ASN A C 1
ATOM 1379 O O . ASN A 1 168 ? -0.313 16.521 15.290 1.00 94.75 168 ASN A O 1
ATOM 1383 N N . VAL A 1 169 ? -1.830 17.353 13.867 1.00 96.50 169 VAL A N 1
ATOM 1384 C CA . VAL A 1 169 ? -1.913 16.138 13.042 1.00 96.50 169 VAL A CA 1
ATOM 1385 C C . VAL A 1 169 ? -1.043 16.291 11.796 1.00 96.50 169 VAL A C 1
ATOM 1387 O O . VAL A 1 169 ? -1.256 17.205 11.000 1.00 96.50 169 VAL A O 1
ATOM 1390 N N . TYR A 1 170 ? -0.100 15.369 11.616 1.00 96.25 170 TYR A N 1
ATOM 1391 C CA . TYR A 1 170 ? 0.820 15.297 10.484 1.00 96.25 170 TYR A CA 1
ATOM 1392 C C . TYR A 1 170 ? 0.562 14.028 9.669 1.00 96.25 170 TYR A C 1
ATOM 1394 O O . TYR A 1 170 ? 0.183 12.984 10.206 1.00 96.25 170 TYR A O 1
ATOM 1402 N N . ALA A 1 171 ? 0.814 14.109 8.366 1.00 95.88 171 ALA A N 1
ATOM 1403 C CA . ALA A 1 171 ? 0.880 12.946 7.492 1.00 95.88 171 ALA A CA 1
ATOM 1404 C C . ALA A 1 171 ? 2.317 12.439 7.448 1.00 95.88 171 ALA A C 1
ATOM 1406 O O . ALA A 1 171 ? 3.211 13.244 7.228 1.00 95.88 171 ALA A O 1
ATOM 1407 N N . GLY A 1 172 ? 2.523 11.133 7.577 1.00 95.56 172 GLY A N 1
ATOM 1408 C CA . GLY A 1 172 ? 3.792 10.475 7.297 1.00 95.56 172 GLY A CA 1
ATOM 1409 C C . GLY A 1 172 ? 3.589 9.281 6.377 1.00 95.56 172 GLY A C 1
ATOM 1410 O O . GLY A 1 172 ? 2.574 8.586 6.441 1.00 95.56 172 GLY A O 1
ATOM 1411 N N . TYR A 1 173 ? 4.563 9.026 5.512 1.00 94.44 173 TYR A N 1
ATOM 1412 C CA . TYR A 1 173 ? 4.484 7.941 4.540 1.00 94.44 173 TYR A CA 1
ATOM 1413 C C . TYR A 1 173 ? 5.687 6.997 4.631 1.00 94.44 173 TYR A C 1
ATOM 1415 O O . TYR A 1 173 ? 6.813 7.417 4.911 1.00 94.44 173 TYR A O 1
ATOM 1423 N N . SER A 1 174 ? 5.458 5.710 4.363 1.00 91.69 174 SER A N 1
ATOM 1424 C CA . SER A 1 174 ? 6.531 4.713 4.253 1.00 91.69 174 SER A CA 1
ATOM 1425 C C . SER A 1 174 ? 7.242 4.776 2.898 1.00 91.69 174 SER A C 1
ATOM 1427 O O . SER A 1 174 ? 8.453 4.593 2.841 1.00 91.69 174 SER A O 1
ATOM 1429 N N . ALA A 1 175 ? 6.505 5.052 1.818 1.00 90.50 175 ALA A N 1
ATOM 1430 C CA . ALA A 1 175 ? 6.995 5.014 0.438 1.00 90.50 175 ALA A CA 1
ATOM 1431 C C . ALA A 1 175 ? 6.704 6.299 -0.368 1.00 90.50 175 ALA A C 1
ATOM 1433 O O . ALA A 1 175 ? 6.818 6.304 -1.594 1.00 90.50 175 ALA A O 1
ATOM 1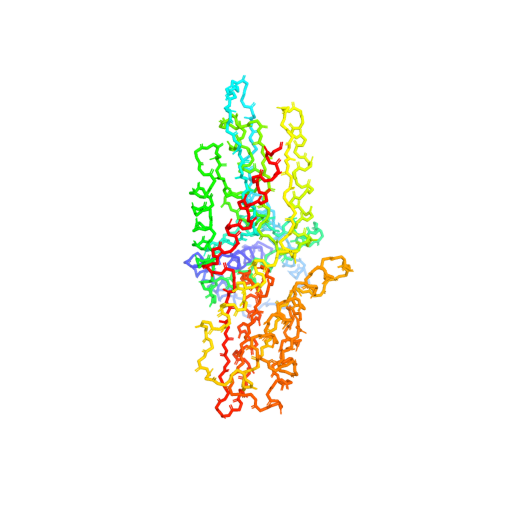434 N N . ASN A 1 176 ? 6.341 7.401 0.293 1.00 92.75 176 ASN A N 1
ATOM 1435 C CA . ASN A 1 176 ? 6.111 8.699 -0.350 1.00 92.75 176 ASN A CA 1
ATOM 1436 C C . ASN A 1 176 ? 6.603 9.853 0.546 1.00 92.75 176 ASN A C 1
ATOM 1438 O O . ASN A 1 176 ? 7.070 9.622 1.658 1.00 92.75 176 ASN A O 1
ATOM 1442 N N . THR A 1 177 ? 6.508 11.090 0.064 1.00 91.44 177 THR A N 1
ATOM 1443 C CA . THR A 1 177 ? 6.833 12.302 0.827 1.00 91.44 177 THR A CA 1
ATOM 1444 C C . THR A 1 177 ? 5.579 12.974 1.402 1.00 91.44 177 THR A C 1
ATOM 1446 O O . THR A 1 177 ? 4.566 13.021 0.700 1.00 91.44 177 THR A O 1
ATOM 1449 N N . PRO A 1 178 ? 5.648 13.568 2.608 1.00 94.19 178 PRO A N 1
ATOM 1450 C CA . PRO A 1 178 ? 6.767 13.498 3.553 1.00 94.19 178 PRO A CA 1
ATOM 1451 C C . PRO A 1 178 ? 6.942 12.086 4.132 1.00 94.19 178 PRO A C 1
ATOM 1453 O O . PRO A 1 178 ? 5.986 11.436 4.557 1.00 94.19 178 PRO A O 1
ATOM 1456 N N . TYR A 1 179 ? 8.177 11.591 4.159 1.00 94.00 179 TYR A N 1
ATOM 1457 C CA . TYR A 1 179 ? 8.473 10.321 4.814 1.00 94.00 179 TYR A CA 1
ATOM 1458 C C . TYR A 1 179 ? 8.204 10.435 6.318 1.00 94.00 179 TYR A C 1
ATOM 1460 O O . TYR A 1 179 ? 8.269 11.524 6.893 1.00 94.00 179 TYR A O 1
ATOM 1468 N N . LEU A 1 180 ? 7.971 9.298 6.982 1.00 94.12 180 LEU A N 1
ATOM 1469 C CA . LEU A 1 180 ? 7.776 9.247 8.437 1.00 94.12 180 LEU A CA 1
ATOM 1470 C C . LEU A 1 180 ? 8.837 10.056 9.205 1.00 94.12 180 LEU A C 1
ATOM 1472 O O . LEU A 1 180 ? 8.497 10.862 10.063 1.00 94.12 180 LEU A O 1
ATOM 1476 N N . ILE A 1 181 ? 10.113 9.899 8.846 1.00 91.88 181 ILE A N 1
ATOM 1477 C CA . ILE A 1 181 ? 11.213 10.650 9.464 1.00 91.88 181 ILE A CA 1
ATOM 1478 C C . ILE A 1 181 ? 11.088 12.164 9.268 1.00 91.88 181 ILE A C 1
ATOM 1480 O O . ILE A 1 181 ? 11.293 12.923 10.204 1.00 91.88 181 ILE A O 1
ATOM 1484 N N . GLU A 1 182 ? 10.696 12.619 8.081 1.00 93.38 182 GLU A N 1
ATOM 1485 C CA . GLU A 1 182 ? 10.533 14.049 7.798 1.00 93.38 182 GLU A CA 1
ATOM 1486 C C . GLU A 1 182 ? 9.373 14.632 8.609 1.00 93.38 182 GLU A C 1
ATOM 1488 O O . GLU A 1 182 ? 9.460 15.751 9.098 1.00 93.38 182 GLU A O 1
ATOM 1493 N N . SER A 1 183 ? 8.328 13.832 8.819 1.00 94.25 183 SER A N 1
ATOM 1494 C CA . SER A 1 183 ? 7.148 14.211 9.604 1.00 94.25 183 SER A CA 1
ATOM 1495 C C . SER A 1 183 ? 7.464 14.288 11.098 1.00 94.25 183 SER A C 1
ATOM 1497 O O . SER A 1 183 ? 7.011 15.197 11.786 1.00 94.25 183 SER A O 1
ATOM 1499 N N . ILE A 1 184 ? 8.281 13.355 11.599 1.00 92.44 184 ILE A N 1
ATOM 1500 C CA . ILE A 1 184 ? 8.798 13.388 12.973 1.00 92.44 184 ILE A CA 1
ATOM 1501 C C . ILE A 1 184 ? 9.695 14.611 13.164 1.00 92.44 184 ILE A C 1
ATOM 1503 O O . ILE A 1 184 ? 9.521 15.339 14.136 1.00 92.44 184 ILE A O 1
ATOM 1507 N N . ASN A 1 185 ? 10.611 14.870 12.228 1.00 90.00 185 ASN A N 1
ATOM 1508 C CA . ASN A 1 185 ? 11.499 16.030 12.291 1.00 90.00 185 ASN A CA 1
ATOM 1509 C C . ASN A 1 185 ? 10.699 17.334 12.307 1.00 90.00 185 ASN A C 1
ATOM 1511 O O . ASN A 1 185 ? 10.944 18.174 13.164 1.00 90.00 185 ASN A O 1
ATOM 1515 N N . GLN A 1 186 ? 9.690 17.460 11.442 1.00 90.75 186 GLN A N 1
ATOM 1516 C CA . GLN A 1 186 ? 8.796 18.614 11.444 1.00 90.75 186 GLN A CA 1
ATOM 1517 C C . GLN A 1 186 ? 8.076 18.777 12.793 1.00 90.75 186 GLN A C 1
ATOM 1519 O O . GLN A 1 186 ? 8.058 19.871 13.352 1.00 90.75 186 GLN A O 1
ATOM 1524 N N . ALA A 1 187 ? 7.522 17.699 13.356 1.00 91.12 187 ALA A N 1
ATOM 1525 C CA . ALA A 1 187 ? 6.864 17.760 14.661 1.00 91.12 187 ALA A CA 1
ATOM 1526 C C . ALA A 1 187 ? 7.825 18.215 15.778 1.00 91.12 187 ALA A C 1
ATOM 1528 O O . ALA A 1 187 ? 7.431 18.983 16.659 1.00 91.12 187 ALA A O 1
ATOM 1529 N N . LEU A 1 188 ? 9.086 17.780 15.736 1.00 88.25 188 LEU A N 1
ATOM 1530 C CA . LEU A 1 188 ? 10.116 18.193 16.692 1.00 88.25 188 LEU A CA 1
ATOM 1531 C C . LEU A 1 188 ? 10.538 19.656 16.498 1.00 88.25 188 LEU A C 1
ATOM 1533 O O . LEU A 1 188 ? 10.678 20.377 17.483 1.00 88.25 188 LEU A O 1
ATOM 1537 N N . GLU A 1 189 ? 10.705 20.104 15.251 1.00 86.94 189 GLU A N 1
ATOM 1538 C CA . GLU A 1 189 ? 11.012 21.499 14.902 1.00 86.94 189 GLU A CA 1
ATOM 1539 C C . GLU A 1 189 ? 9.910 22.461 15.367 1.00 86.94 189 GLU A C 1
ATOM 1541 O O . GLU A 1 189 ? 10.200 23.564 15.827 1.00 86.94 189 GLU A O 1
ATOM 1546 N N . GLU A 1 190 ? 8.651 22.024 15.323 1.00 88.12 190 GLU A N 1
ATOM 1547 C CA . GLU A 1 190 ? 7.495 22.778 15.821 1.00 88.12 190 GLU A CA 1
ATOM 1548 C C . GLU A 1 190 ? 7.341 22.734 17.359 1.00 88.12 190 GLU A C 1
ATOM 1550 O O . GLU A 1 190 ? 6.408 23.328 17.907 1.00 88.12 190 GLU A O 1
ATOM 1555 N N . GLY A 1 191 ? 8.249 22.056 18.072 1.00 86.12 191 GLY A N 1
ATOM 1556 C CA . GLY A 1 191 ? 8.320 22.063 19.535 1.00 86.12 191 GLY A CA 1
ATOM 1557 C C . GLY A 1 191 ? 7.442 21.030 20.244 1.00 86.12 191 GLY A C 1
ATOM 1558 O O . GLY A 1 191 ? 7.245 21.143 21.452 1.00 86.12 191 GLY A O 1
ATOM 1559 N N . ASN A 1 192 ? 6.898 20.031 19.540 1.00 88.31 192 ASN A N 1
ATOM 1560 C CA . ASN A 1 192 ? 6.051 19.012 20.170 1.00 88.31 192 ASN A CA 1
ATOM 1561 C C . ASN A 1 192 ? 6.910 18.056 21.023 1.00 88.31 192 ASN A C 1
ATOM 1563 O O . ASN A 1 192 ? 7.869 17.463 20.524 1.00 88.31 192 ASN A O 1
ATOM 1567 N N . GLN A 1 193 ? 6.561 17.892 22.304 1.00 85.56 193 GLN A N 1
ATOM 1568 C CA . GLN A 1 193 ? 7.234 16.954 23.224 1.00 85.56 193 GLN A CA 1
ATOM 1569 C C . GLN A 1 193 ? 6.584 15.570 23.255 1.00 85.56 193 GLN A C 1
ATOM 1571 O O . GLN A 1 193 ? 7.256 14.572 23.514 1.00 85.56 193 GLN A O 1
ATOM 1576 N N . TYR A 1 194 ? 5.284 15.509 22.974 1.00 90.00 194 TYR A N 1
ATOM 1577 C CA . TYR A 1 194 ? 4.501 14.281 22.979 1.00 90.00 194 TYR A CA 1
ATOM 1578 C C . TYR A 1 194 ? 4.169 13.910 21.541 1.00 90.00 194 TYR A C 1
ATOM 1580 O O . TYR A 1 194 ? 3.497 14.672 20.845 1.00 90.00 194 TYR A O 1
ATOM 1588 N N . ILE A 1 195 ? 4.670 12.762 21.082 1.00 93.06 195 ILE A N 1
ATOM 1589 C CA . ILE A 1 195 ? 4.460 12.281 19.714 1.00 93.06 195 ILE A CA 1
ATOM 1590 C C . ILE A 1 195 ? 3.743 10.934 19.763 1.00 93.06 195 ILE A C 1
ATOM 1592 O O . ILE A 1 195 ? 4.252 9.969 20.327 1.00 93.06 195 ILE A O 1
ATOM 1596 N N . ILE A 1 196 ? 2.587 10.854 19.117 1.00 96.25 196 ILE A N 1
ATOM 1597 C CA . ILE A 1 196 ? 1.831 9.627 18.891 1.00 96.25 196 ILE A CA 1
ATOM 1598 C C . ILE A 1 196 ? 1.984 9.247 17.419 1.00 96.25 196 ILE A C 1
ATOM 1600 O O . ILE A 1 196 ? 1.565 9.979 16.524 1.00 96.25 196 ILE A O 1
ATOM 1604 N N . ILE A 1 197 ? 2.567 8.084 17.151 1.00 97.00 197 ILE A N 1
ATOM 1605 C CA . ILE A 1 197 ? 2.669 7.510 15.812 1.00 97.00 197 ILE A CA 1
ATOM 1606 C C . ILE A 1 197 ? 1.487 6.561 15.610 1.00 97.00 197 ILE A C 1
ATOM 1608 O O . ILE A 1 197 ? 1.313 5.592 16.351 1.00 97.00 197 ILE A O 1
ATOM 1612 N N . SER A 1 198 ? 0.677 6.834 14.590 1.00 96.81 198 SER A N 1
ATOM 1613 C CA . SER A 1 198 ? -0.582 6.136 14.335 1.00 96.81 198 SER A CA 1
ATOM 1614 C C . SER A 1 198 ? -0.614 5.536 12.924 1.00 96.81 198 SER A C 1
ATOM 1616 O O . SER A 1 198 ? -0.957 6.229 11.964 1.00 96.81 198 SER A O 1
ATOM 1618 N N . PRO A 1 199 ? -0.216 4.262 12.744 1.00 95.69 199 PRO A N 1
ATOM 1619 C CA . PRO A 1 199 ? -0.243 3.597 11.453 1.00 95.69 199 PRO A CA 1
ATOM 1620 C C . PRO A 1 199 ? -1.675 3.317 11.041 1.00 95.69 199 PRO A C 1
ATOM 1622 O O . PRO A 1 199 ? -2.440 2.683 11.768 1.00 95.69 199 PRO A O 1
ATOM 1625 N N . VAL A 1 200 ? -2.014 3.711 9.822 1.00 95.00 200 VAL A N 1
ATOM 1626 C CA . VAL A 1 200 ? -3.292 3.380 9.197 1.00 95.00 200 VAL A CA 1
ATOM 1627 C C . VAL A 1 200 ? -3.136 2.033 8.492 1.00 95.00 200 VAL A C 1
ATOM 1629 O O . VAL A 1 200 ? -3.082 1.947 7.269 1.00 95.00 200 VAL A O 1
ATOM 1632 N N . LEU A 1 201 ? -2.987 0.979 9.298 1.00 93.88 201 LEU A N 1
ATOM 1633 C CA . LEU A 1 201 ? -2.791 -0.403 8.859 1.00 93.88 201 LEU A CA 1
ATOM 1634 C C . LEU A 1 201 ? -3.788 -1.323 9.563 1.00 93.88 201 LEU A C 1
ATOM 1636 O O . LEU A 1 201 ? -4.070 -1.168 10.755 1.00 93.88 201 LEU A O 1
ATOM 1640 N N . LEU A 1 202 ? -4.309 -2.311 8.831 1.00 94.62 202 LEU A N 1
ATOM 1641 C CA . LEU A 1 202 ? -5.213 -3.297 9.419 1.00 94.62 202 LEU A CA 1
ATOM 1642 C C . LEU A 1 202 ? -4.476 -4.191 10.421 1.00 94.62 202 LEU A C 1
ATOM 1644 O O . LEU A 1 202 ? -4.949 -4.379 11.534 1.00 94.62 202 LEU A O 1
ATOM 1648 N N . THR A 1 203 ? -3.313 -4.715 10.048 1.00 93.94 203 THR A N 1
ATOM 1649 C CA . THR A 1 203 ? -2.568 -5.714 10.828 1.00 93.94 203 THR A CA 1
ATOM 1650 C C . THR A 1 203 ? -1.146 -5.259 11.126 1.00 93.94 203 THR A C 1
ATOM 1652 O O . THR A 1 203 ? -0.616 -4.359 10.476 1.00 93.94 203 THR A O 1
ATOM 1655 N N . GLU A 1 204 ? -0.485 -5.948 12.050 1.00 92.12 204 GLU A N 1
ATOM 1656 C CA . GLU A 1 204 ? 0.941 -5.799 12.354 1.00 92.12 204 GLU A CA 1
ATOM 1657 C C . GLU A 1 204 ? 1.813 -6.481 11.281 1.00 92.12 204 GLU A C 1
ATOM 1659 O O . GLU A 1 204 ? 2.576 -7.408 11.550 1.00 92.12 204 GLU A O 1
ATOM 1664 N N . CYS A 1 205 ? 1.658 -6.061 10.023 1.00 89.62 205 CYS A N 1
ATOM 1665 C CA . CYS A 1 205 ? 2.399 -6.608 8.887 1.00 89.62 205 CYS A CA 1
ATOM 1666 C C . CYS A 1 205 ? 3.857 -6.103 8.846 1.00 89.62 205 CYS A C 1
ATOM 1668 O O . CYS A 1 205 ? 4.342 -5.402 9.746 1.00 89.62 205 CYS A O 1
ATOM 1670 N N . LYS A 1 206 ? 4.585 -6.450 7.777 1.00 88.00 206 LYS A N 1
ATOM 1671 C CA . LYS A 1 206 ? 5.967 -5.992 7.561 1.00 88.00 206 LYS A CA 1
ATOM 1672 C C . LYS A 1 206 ? 6.095 -4.471 7.607 1.00 88.00 206 LYS A C 1
ATOM 1674 O O . LYS A 1 206 ? 7.040 -3.978 8.217 1.00 88.00 206 LYS A O 1
ATOM 1679 N N . ASP A 1 207 ? 5.131 -3.739 7.049 1.00 88.94 207 ASP A N 1
ATOM 1680 C CA . ASP A 1 207 ? 5.144 -2.274 7.071 1.00 88.94 207 ASP A CA 1
ATOM 1681 C C . ASP A 1 207 ? 4.996 -1.728 8.498 1.00 88.94 207 ASP A C 1
ATOM 1683 O O . ASP A 1 207 ? 5.742 -0.834 8.893 1.00 88.94 207 ASP A O 1
ATOM 1687 N N . PHE A 1 208 ? 4.121 -2.317 9.322 1.00 92.62 208 PHE A N 1
ATOM 1688 C CA . PHE A 1 208 ? 3.989 -1.948 10.738 1.00 92.62 208 PHE A CA 1
ATOM 1689 C C . PHE A 1 208 ? 5.300 -2.177 11.507 1.00 92.62 208 PHE A C 1
ATOM 1691 O O . PHE A 1 208 ? 5.740 -1.338 12.299 1.00 92.62 208 PHE A O 1
ATOM 1698 N N . THR A 1 209 ? 5.960 -3.306 11.236 1.00 91.50 209 THR A N 1
ATOM 1699 C CA . THR A 1 209 ? 7.254 -3.655 11.838 1.00 91.50 209 THR A CA 1
ATOM 1700 C C . THR A 1 209 ? 8.348 -2.683 11.391 1.00 91.50 209 THR A C 1
ATOM 1702 O O . THR A 1 209 ? 9.139 -2.223 12.214 1.00 91.50 209 THR A O 1
ATOM 1705 N N . ALA A 1 210 ? 8.374 -2.323 10.106 1.00 90.69 210 ALA A N 1
ATOM 1706 C CA . ALA A 1 210 ? 9.316 -1.358 9.550 1.00 90.69 210 ALA A CA 1
ATOM 1707 C C . ALA A 1 210 ? 9.131 0.037 10.165 1.00 90.69 210 ALA A C 1
ATOM 1709 O O . ALA A 1 210 ? 10.116 0.640 10.583 1.00 90.69 210 ALA A O 1
ATOM 1710 N N . ILE A 1 211 ? 7.885 0.504 10.304 1.00 93.81 211 ILE A N 1
ATOM 1711 C CA . ILE A 1 211 ? 7.540 1.761 10.986 1.00 93.81 211 ILE A CA 1
ATOM 1712 C C . ILE A 1 211 ? 8.044 1.735 12.430 1.00 93.81 211 ILE A C 1
ATOM 1714 O O . ILE A 1 211 ? 8.766 2.634 12.857 1.00 93.81 211 ILE A O 1
ATOM 1718 N N . THR A 1 212 ? 7.724 0.671 13.168 1.00 93.38 212 THR A N 1
ATOM 1719 C CA . THR A 1 212 ? 8.135 0.511 14.569 1.00 93.38 212 THR A CA 1
ATOM 1720 C C . THR A 1 212 ? 9.658 0.537 14.714 1.00 93.38 212 THR A C 1
ATOM 1722 O O . THR A 1 212 ? 10.196 1.210 15.593 1.00 93.38 212 THR A O 1
ATOM 1725 N N . ASN A 1 213 ? 10.374 -0.175 13.842 1.00 92.19 213 ASN A N 1
ATOM 1726 C CA . ASN A 1 213 ? 11.833 -0.206 13.850 1.00 92.19 213 ASN A CA 1
ATOM 1727 C C . ASN A 1 213 ? 12.435 1.150 13.473 1.00 92.19 213 ASN A C 1
ATOM 1729 O O . ASN A 1 213 ? 13.393 1.574 14.115 1.00 92.19 213 ASN A O 1
ATOM 1733 N N . GLN A 1 214 ? 11.860 1.845 12.488 1.00 90.88 214 GLN A N 1
ATOM 1734 C CA . GLN A 1 214 ? 12.295 3.181 12.098 1.00 90.88 214 GLN A CA 1
ATOM 1735 C C . GLN A 1 214 ? 12.173 4.155 13.272 1.00 90.88 214 GLN A C 1
ATOM 1737 O O . GLN A 1 214 ? 13.148 4.820 13.593 1.00 90.88 214 GLN A O 1
ATOM 1742 N N . VAL A 1 215 ? 11.029 4.188 13.964 1.00 91.94 215 VAL A N 1
ATOM 1743 C CA . VAL A 1 215 ? 10.820 5.056 15.138 1.00 91.94 215 VAL A CA 1
ATOM 1744 C C . VAL A 1 215 ? 11.824 4.740 16.251 1.00 91.94 215 VAL A C 1
ATOM 1746 O O . VAL A 1 215 ? 12.421 5.655 16.816 1.00 91.94 215 VAL A O 1
ATOM 1749 N N . LYS A 1 216 ? 12.076 3.453 16.532 1.00 89.81 216 LYS A N 1
ATOM 1750 C CA . LYS A 1 216 ? 13.071 3.028 17.534 1.00 89.81 216 LYS A CA 1
ATOM 1751 C C . LYS A 1 216 ? 14.492 3.482 17.185 1.00 89.81 216 LYS A C 1
ATOM 1753 O O . LYS A 1 216 ? 15.230 3.896 18.073 1.00 89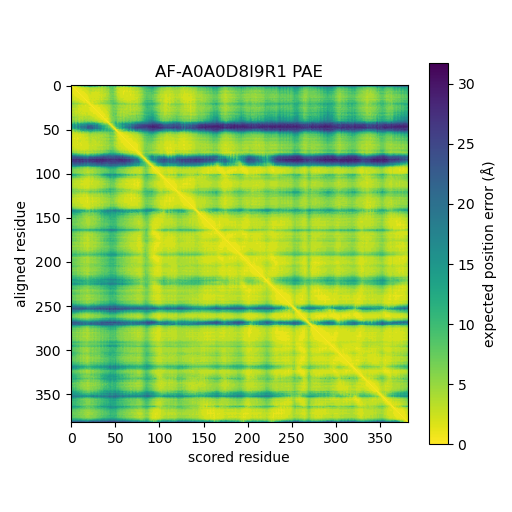.81 216 LYS A O 1
ATOM 1758 N N . GLN A 1 217 ? 14.874 3.427 15.909 1.00 89.62 217 GLN A N 1
ATOM 1759 C CA . GLN A 1 217 ? 16.213 3.813 15.445 1.00 89.62 217 GLN A CA 1
ATOM 1760 C C . GLN A 1 217 ? 16.510 5.309 15.600 1.00 89.62 217 GLN A C 1
ATOM 1762 O O . GLN A 1 217 ? 17.676 5.677 15.709 1.00 89.62 217 GLN A O 1
ATOM 1767 N N . LEU A 1 218 ? 15.486 6.166 15.656 1.00 86.00 218 LEU A N 1
ATOM 1768 C CA . LEU A 1 218 ? 15.670 7.611 15.842 1.00 86.00 218 LEU A CA 1
ATOM 1769 C C . LEU A 1 218 ? 16.136 7.991 17.246 1.00 86.00 218 LEU A C 1
ATOM 1771 O O . LEU A 1 218 ? 16.598 9.113 17.449 1.00 86.00 218 LEU A O 1
ATOM 1775 N N . ASN A 1 219 ? 16.010 7.072 18.210 1.00 82.44 219 ASN A N 1
ATOM 1776 C CA . ASN A 1 219 ? 16.420 7.274 19.595 1.00 82.44 219 ASN A CA 1
ATOM 1777 C C . ASN A 1 219 ? 15.935 8.624 20.164 1.00 82.44 219 ASN A C 1
ATOM 1779 O O . ASN A 1 219 ? 16.708 9.380 20.749 1.00 82.44 219 ASN A O 1
ATOM 1783 N N . LEU A 1 220 ? 14.648 8.947 19.967 1.00 83.50 220 LEU A N 1
ATOM 1784 C CA . LEU A 1 220 ? 14.059 10.243 20.347 1.00 83.50 220 LEU A CA 1
ATOM 1785 C C . LEU A 1 220 ? 14.168 10.556 21.850 1.00 83.50 220 LEU A C 1
ATOM 1787 O O . LEU A 1 220 ? 14.092 11.716 22.255 1.00 83.50 220 LEU A O 1
ATOM 1791 N N . GLN A 1 221 ? 14.445 9.537 22.667 1.00 78.44 221 GLN A N 1
ATOM 1792 C CA . GLN A 1 221 ? 14.741 9.660 24.093 1.00 78.44 221 GLN A CA 1
ATOM 1793 C C . GLN A 1 221 ? 15.906 10.620 24.372 1.00 78.44 221 GLN A C 1
ATOM 1795 O O . GLN A 1 221 ? 15.885 11.321 25.384 1.00 78.44 221 GLN A O 1
ATOM 1800 N N . GLN A 1 222 ? 16.882 10.729 23.460 1.00 78.75 222 GLN A N 1
ATOM 1801 C CA . GLN A 1 222 ? 17.975 11.703 23.580 1.00 78.75 222 GLN A CA 1
ATOM 1802 C C . GLN A 1 222 ? 17.478 13.164 23.585 1.00 78.75 222 GLN A C 1
ATOM 1804 O O . GLN A 1 222 ? 18.153 14.048 24.107 1.00 78.75 222 GLN A O 1
ATOM 1809 N N . TYR A 1 223 ? 16.271 13.401 23.066 1.00 75.75 223 TYR A N 1
ATOM 1810 C CA . TYR A 1 223 ? 15.584 14.692 23.038 1.00 75.75 223 TYR A CA 1
ATOM 1811 C C . TYR A 1 223 ? 14.461 14.792 24.079 1.00 75.75 223 TYR A C 1
ATOM 1813 O O . TYR A 1 223 ? 13.664 15.723 24.027 1.00 75.75 223 TYR A O 1
ATOM 1821 N N . ARG A 1 224 ? 14.395 13.853 25.038 1.00 80.81 224 ARG A N 1
ATOM 1822 C CA . ARG A 1 224 ? 13.322 13.746 26.047 1.00 80.81 224 ARG A CA 1
ATOM 1823 C C . ARG A 1 224 ? 11.922 13.583 25.440 1.00 80.81 224 ARG A C 1
ATOM 1825 O O . ARG A 1 224 ? 10.937 13.959 26.065 1.00 80.81 224 ARG A O 1
ATOM 1832 N N . VAL A 1 225 ? 11.849 13.012 24.239 1.00 83.88 225 VAL A N 1
ATOM 1833 C CA . VAL A 1 225 ? 10.600 12.680 23.551 1.00 83.88 225 VAL A CA 1
ATOM 1834 C C . VAL A 1 225 ? 10.446 11.166 23.548 1.00 83.88 225 VAL A C 1
ATOM 1836 O O . VAL A 1 225 ? 11.296 10.449 23.017 1.00 83.88 225 VAL A O 1
ATOM 1839 N N . GLU A 1 226 ? 9.360 10.670 24.135 1.00 82.00 226 GLU A N 1
ATOM 1840 C CA . GLU A 1 226 ? 9.009 9.252 24.097 1.00 82.00 226 GLU A CA 1
ATOM 1841 C C . GLU A 1 226 ? 7.843 9.046 23.121 1.00 82.00 226 GLU A C 1
ATOM 1843 O O . GLU A 1 226 ? 6.708 9.412 23.434 1.00 82.00 226 GLU A O 1
ATOM 1848 N N . PRO A 1 227 ? 8.099 8.519 21.908 1.00 88.62 227 PRO A N 1
ATOM 1849 C CA . PRO A 1 227 ? 7.044 8.317 20.932 1.00 88.62 227 PRO A CA 1
ATOM 1850 C C . PRO A 1 227 ? 6.148 7.154 21.358 1.00 88.62 227 PRO A C 1
ATOM 1852 O O . PRO A 1 227 ? 6.620 6.041 21.601 1.00 88.62 227 PRO A O 1
ATOM 1855 N N . GLN A 1 228 ? 4.842 7.387 21.384 1.00 93.12 228 GLN A N 1
ATOM 1856 C CA . GLN A 1 228 ? 3.857 6.344 21.630 1.00 93.12 228 GLN A CA 1
ATOM 1857 C C . GLN A 1 228 ? 3.346 5.762 20.316 1.00 93.12 228 GLN A C 1
ATOM 1859 O O . GLN A 1 228 ? 3.011 6.484 19.381 1.00 93.12 228 GLN A O 1
ATOM 1864 N N . MET A 1 229 ? 3.258 4.437 20.253 1.00 94.19 229 MET A N 1
ATOM 1865 C CA . MET A 1 229 ? 2.827 3.706 19.066 1.00 94.19 229 MET A CA 1
ATOM 1866 C C . MET A 1 229 ? 1.376 3.238 19.226 1.00 94.19 229 MET A C 1
ATOM 1868 O O . MET A 1 229 ? 1.041 2.591 20.222 1.00 94.19 229 MET A O 1
ATOM 1872 N N . ILE A 1 230 ? 0.513 3.537 18.254 1.00 95.44 230 ILE A N 1
ATOM 1873 C CA . ILE A 1 230 ? -0.849 2.984 18.199 1.00 95.44 230 ILE A CA 1
ATOM 1874 C C . ILE A 1 230 ? -0.808 1.602 17.537 1.00 95.44 230 ILE A C 1
ATOM 1876 O O . ILE A 1 230 ? -0.106 1.388 16.548 1.00 95.44 230 ILE A O 1
ATOM 1880 N N . GLU A 1 231 ? -1.576 0.664 18.088 1.00 93.75 231 GLU A N 1
ATOM 1881 C CA . GLU A 1 231 ? -1.728 -0.700 17.570 1.00 93.75 231 GLU A CA 1
ATOM 1882 C C . GLU A 1 231 ? -2.520 -0.746 16.254 1.00 93.75 231 GLU A C 1
ATOM 1884 O O . GLU A 1 231 ? -3.357 0.118 15.978 1.00 93.75 231 GLU A O 1
ATOM 1889 N N . ALA A 1 232 ? -2.321 -1.811 15.475 1.00 94.50 232 ALA A N 1
ATOM 1890 C CA . ALA A 1 232 ? -3.032 -2.043 14.218 1.00 94.50 232 ALA A CA 1
ATOM 1891 C C . ALA A 1 232 ? -4.556 -2.244 14.399 1.00 94.50 232 ALA A C 1
ATOM 1893 O O . ALA A 1 232 ? -5.042 -2.623 15.467 1.00 94.50 232 ALA A O 1
ATOM 1894 N N . LEU A 1 233 ? -5.339 -1.986 13.347 1.00 96.06 233 LEU A N 1
ATOM 1895 C CA . LEU A 1 233 ? -6.799 -1.802 13.421 1.00 96.06 233 LEU A CA 1
ATOM 1896 C C . LEU A 1 233 ? -7.651 -3.094 13.416 1.00 96.06 233 LEU A C 1
ATOM 1898 O O . LEU A 1 233 ? -8.876 -3.018 13.531 1.00 96.06 233 LEU A O 1
ATOM 1902 N N . TRP A 1 234 ? -7.043 -4.280 13.316 1.00 95.88 234 TRP A N 1
ATOM 1903 C CA . TRP A 1 234 ? -7.708 -5.584 13.119 1.00 95.88 234 TRP A CA 1
ATOM 1904 C C . TRP A 1 234 ? -8.711 -5.977 14.214 1.00 95.88 234 TRP A C 1
ATOM 1906 O O . TRP A 1 234 ? -9.586 -6.819 14.003 1.00 95.88 234 TRP A O 1
ATOM 1916 N N . ASN A 1 235 ? -8.592 -5.415 15.413 1.00 95.56 235 ASN A N 1
ATOM 1917 C CA . ASN A 1 235 ? -9.498 -5.677 16.532 1.00 95.56 235 ASN A CA 1
ATOM 1918 C C . ASN A 1 235 ? -10.672 -4.682 16.605 1.00 95.56 235 ASN A C 1
ATOM 1920 O O . ASN A 1 235 ? -11.492 -4.786 17.514 1.00 95.56 235 ASN A O 1
ATOM 1924 N N . SER A 1 236 ? -10.799 -3.742 15.660 1.00 96.56 236 SER A N 1
ATOM 1925 C CA . SER A 1 236 ? -11.904 -2.780 15.655 1.00 96.56 236 SER A CA 1
ATOM 1926 C C . SER A 1 236 ? -13.207 -3.392 15.137 1.00 96.56 236 SER A C 1
ATOM 1928 O O . SER A 1 236 ? -13.359 -3.707 13.953 1.00 96.56 236 SER A O 1
ATOM 1930 N N . GLU A 1 237 ? -14.204 -3.488 16.016 1.00 96.50 237 GLU A N 1
ATOM 1931 C CA . GLU A 1 237 ? -15.568 -3.848 15.620 1.00 96.50 237 GLU A CA 1
ATOM 1932 C C . GLU A 1 237 ? -16.246 -2.763 14.782 1.00 96.50 237 GLU A C 1
ATOM 1934 O O . GLU A 1 237 ? -17.018 -3.081 13.878 1.00 96.50 237 GLU A O 1
ATOM 1939 N N . ALA A 1 238 ? -15.971 -1.489 15.076 1.00 96.44 238 ALA A N 1
ATOM 1940 C CA . ALA A 1 238 ? -16.571 -0.359 14.374 1.00 96.44 238 ALA A CA 1
ATOM 1941 C C . ALA A 1 238 ? -16.174 -0.354 12.891 1.00 96.44 238 ALA A C 1
ATOM 1943 O O . ALA A 1 238 ? -17.031 -0.184 12.022 1.00 96.44 238 ALA A O 1
ATOM 1944 N N . ILE A 1 239 ? -14.896 -0.621 12.598 1.00 97.19 239 ILE A N 1
ATOM 1945 C CA . ILE A 1 239 ? -14.404 -0.733 11.221 1.00 97.19 239 ILE A CA 1
ATOM 1946 C C . ILE A 1 239 ? -15.031 -1.951 10.529 1.00 97.19 239 ILE A C 1
ATOM 1948 O O . ILE A 1 239 ? -15.546 -1.810 9.422 1.00 97.19 239 ILE A O 1
ATOM 1952 N N . ALA A 1 240 ? -15.085 -3.115 11.191 1.00 97.56 240 ALA A N 1
ATOM 1953 C CA . ALA A 1 240 ? -15.702 -4.317 10.618 1.00 97.56 240 ALA A CA 1
ATOM 1954 C C . ALA A 1 240 ? -17.188 -4.106 10.260 1.00 97.56 240 ALA A C 1
ATOM 1956 O O . ALA A 1 240 ? -17.612 -4.440 9.155 1.00 97.56 240 ALA A O 1
ATOM 1957 N N . LYS A 1 241 ? -17.974 -3.484 11.151 1.00 97.19 241 LYS A N 1
ATOM 1958 C CA . LYS A 1 241 ? -19.380 -3.125 10.881 1.00 97.19 241 LYS A CA 1
ATOM 1959 C C . LYS A 1 241 ? -19.506 -2.120 9.735 1.00 97.19 241 LYS A C 1
ATOM 1961 O O . LYS A 1 241 ? -20.412 -2.233 8.914 1.00 97.19 241 LYS A O 1
ATOM 1966 N N . SER A 1 242 ? -18.589 -1.157 9.649 1.00 96.81 242 SER A N 1
ATOM 1967 C CA . SER A 1 242 ? -18.573 -0.187 8.551 1.00 96.81 242 SER A CA 1
ATOM 1968 C C . SER A 1 242 ? -18.307 -0.842 7.190 1.00 96.81 242 SER A C 1
ATOM 1970 O O . SER A 1 242 ? -18.908 -0.452 6.192 1.00 96.81 242 SER A O 1
ATOM 1972 N N . PHE A 1 243 ? -17.469 -1.881 7.134 1.00 96.69 243 PHE A N 1
ATOM 1973 C CA . PHE A 1 243 ? -17.213 -2.614 5.888 1.00 96.69 243 PHE A CA 1
ATOM 1974 C C . PHE A 1 243 ? -18.482 -3.320 5.397 1.00 96.69 243 PHE A C 1
ATOM 1976 O O . PHE A 1 243 ? -18.805 -3.256 4.213 1.00 96.69 243 PHE A O 1
ATOM 1983 N N . VAL A 1 244 ? -19.246 -3.915 6.317 1.00 96.44 244 VAL A N 1
ATOM 1984 C CA . VAL A 1 244 ? -20.562 -4.497 6.017 1.00 96.44 244 VAL A CA 1
ATOM 1985 C C . VAL A 1 244 ? -21.549 -3.442 5.528 1.00 96.44 244 VAL A C 1
ATOM 1987 O O . VAL A 1 244 ? -22.237 -3.664 4.533 1.00 96.44 244 VAL A O 1
ATOM 1990 N N . LYS A 1 245 ? -21.583 -2.271 6.173 1.00 94.50 245 LYS A N 1
ATOM 1991 C CA . LYS A 1 245 ? -22.421 -1.155 5.726 1.00 94.50 245 LYS A CA 1
ATOM 1992 C C . LYS A 1 245 ? -22.100 -0.753 4.283 1.00 94.50 245 LYS A C 1
ATOM 1994 O O . LYS A 1 245 ? -23.017 -0.604 3.491 1.00 94.50 245 LYS A O 1
ATOM 1999 N N . GLN A 1 246 ? -20.825 -0.655 3.916 1.00 93.12 246 GLN A N 1
ATOM 2000 C CA . GLN A 1 246 ? -20.437 -0.297 2.549 1.00 93.12 246 GLN A CA 1
ATOM 2001 C C . GLN A 1 246 ? -20.814 -1.356 1.509 1.00 93.12 246 GLN A C 1
ATOM 2003 O O . GLN A 1 246 ? -21.186 -0.997 0.397 1.00 93.12 246 GLN A O 1
ATOM 2008 N N . ILE A 1 247 ? -20.767 -2.646 1.860 1.00 93.44 247 ILE A N 1
ATOM 2009 C CA . ILE A 1 247 ? -21.319 -3.703 0.999 1.00 93.44 247 ILE A CA 1
ATOM 2010 C C . ILE A 1 247 ? -22.821 -3.473 0.800 1.00 93.44 247 ILE A C 1
ATOM 2012 O O . ILE A 1 247 ? -23.296 -3.496 -0.332 1.00 93.44 247 ILE A O 1
ATOM 2016 N N . ASN A 1 248 ? -23.563 -3.219 1.880 1.00 91.50 248 ASN A N 1
ATOM 2017 C CA . ASN A 1 248 ? -25.007 -2.988 1.816 1.00 91.50 248 ASN A CA 1
ATOM 2018 C C . ASN A 1 248 ? -25.374 -1.747 0.994 1.00 91.50 248 ASN A C 1
ATOM 2020 O O . ASN A 1 248 ? -26.317 -1.808 0.214 1.00 91.50 248 ASN A O 1
ATOM 2024 N N . ASP A 1 249 ? -24.622 -0.656 1.143 1.00 88.75 249 ASP A N 1
ATOM 2025 C CA . ASP A 1 249 ? -24.841 0.591 0.404 1.00 88.75 249 ASP A CA 1
ATOM 2026 C C . ASP A 1 249 ? -24.532 0.426 -1.099 1.00 88.75 249 ASP A C 1
ATOM 2028 O O . ASP A 1 249 ? -25.083 1.149 -1.929 1.00 88.75 249 ASP A O 1
ATOM 2032 N N . PHE A 1 250 ? -23.660 -0.524 -1.461 1.00 84.50 250 PHE A N 1
ATOM 2033 C CA . PHE A 1 250 ? -23.289 -0.810 -2.849 1.00 84.50 250 PHE A CA 1
ATOM 2034 C C . PHE A 1 250 ? -24.196 -1.854 -3.520 1.00 84.50 250 PHE A C 1
ATOM 2036 O O . PHE A 1 250 ? -24.419 -1.795 -4.729 1.00 84.50 250 PHE A O 1
ATOM 2043 N N . THR A 1 251 ? -24.695 -2.827 -2.752 1.00 82.00 251 THR A N 1
ATOM 2044 C CA . THR A 1 251 ? -25.476 -3.963 -3.261 1.00 82.00 251 THR A CA 1
ATOM 2045 C C . THR A 1 251 ? -26.731 -3.467 -3.967 1.00 82.00 251 THR A C 1
ATOM 2047 O O . THR A 1 251 ? -27.585 -2.815 -3.368 1.00 82.00 251 THR A O 1
ATOM 2050 N N . THR A 1 252 ? -26.871 -3.810 -5.247 1.00 69.75 252 THR A N 1
ATOM 2051 C CA . THR A 1 252 ? -28.055 -3.427 -6.034 1.00 69.75 252 THR A CA 1
ATOM 2052 C C . THR A 1 252 ? -29.173 -4.463 -5.960 1.00 69.75 252 THR A C 1
ATOM 2054 O O . THR A 1 252 ? -30.316 -4.186 -6.333 1.00 69.75 252 THR A O 1
ATOM 2057 N N . ASN A 1 253 ? -28.856 -5.665 -5.475 1.00 68.88 253 ASN A N 1
ATOM 2058 C CA . ASN A 1 253 ? -29.797 -6.764 -5.384 1.00 68.88 253 ASN A CA 1
ATOM 2059 C C . ASN A 1 253 ? -30.695 -6.652 -4.145 1.00 68.88 253 ASN A C 1
ATOM 2061 O O . ASN A 1 253 ? -30.230 -6.598 -3.007 1.00 68.88 253 ASN A O 1
ATOM 2065 N N . VAL A 1 254 ? -32.007 -6.713 -4.368 1.00 69.00 254 VAL A N 1
ATOM 2066 C CA . VAL A 1 254 ? -33.014 -6.748 -3.297 1.00 69.00 254 VAL A CA 1
ATOM 2067 C C . VAL A 1 254 ? -32.866 -8.019 -2.446 1.00 69.00 254 VAL A C 1
ATOM 2069 O O . VAL A 1 254 ? -33.177 -8.021 -1.255 1.00 69.00 254 VAL A O 1
ATOM 2072 N N . HIS A 1 255 ? -32.350 -9.105 -3.034 1.00 79.25 255 HIS A N 1
ATOM 2073 C CA . HIS A 1 255 ? -32.181 -10.392 -2.368 1.00 79.25 255 HIS A CA 1
ATOM 2074 C C . HIS A 1 255 ? -30.712 -10.665 -2.032 1.00 79.25 255 HIS A C 1
ATOM 2076 O O . HIS A 1 255 ? -29.988 -11.269 -2.821 1.00 79.25 255 HIS A O 1
ATOM 2082 N N . ARG A 1 256 ? -30.303 -10.317 -0.803 1.00 86.19 256 ARG A N 1
ATOM 2083 C CA . ARG A 1 256 ? -28.951 -10.562 -0.247 1.00 86.19 256 ARG A CA 1
ATOM 2084 C C . ARG A 1 256 ? -28.476 -12.020 -0.382 1.00 86.19 256 ARG A C 1
ATOM 2086 O O . ARG A 1 256 ? -27.285 -12.286 -0.482 1.00 86.19 256 ARG A O 1
ATOM 2093 N N . GLN A 1 257 ? -29.404 -12.978 -0.447 1.00 87.00 257 GLN A N 1
ATOM 2094 C CA . GLN A 1 257 ? -29.108 -14.405 -0.646 1.00 87.00 257 GLN A CA 1
ATOM 2095 C C . GLN A 1 257 ? -28.572 -14.749 -2.049 1.00 87.00 257 GLN A C 1
ATOM 2097 O O . GLN A 1 257 ? -27.999 -15.826 -2.241 1.00 87.00 257 GLN A O 1
ATOM 2102 N N . ASN A 1 258 ? -28.746 -13.857 -3.027 1.00 90.00 258 ASN A N 1
ATOM 2103 C CA . ASN A 1 258 ? -28.257 -14.011 -4.398 1.00 90.00 258 ASN A CA 1
ATOM 2104 C C . ASN A 1 258 ? -26.957 -13.241 -4.664 1.00 90.00 258 ASN A C 1
ATOM 2106 O O . ASN A 1 258 ? -26.478 -13.253 -5.799 1.00 90.00 258 ASN A O 1
ATOM 2110 N N . THR A 1 259 ? -26.376 -12.627 -3.635 1.00 94.19 259 THR A N 1
ATOM 2111 C CA . THR A 1 259 ? -25.103 -11.911 -3.710 1.00 94.19 259 THR A CA 1
ATOM 2112 C C . THR A 1 259 ? -23.986 -12.791 -3.149 1.00 94.19 259 THR A C 1
ATOM 2114 O O . THR A 1 259 ? -24.079 -13.292 -2.028 1.00 94.19 259 THR A O 1
ATOM 2117 N N . GLY A 1 260 ? -22.944 -13.004 -3.947 1.00 95.62 260 GLY A N 1
ATOM 2118 C CA . GLY A 1 260 ? -21.674 -13.577 -3.520 1.00 95.62 260 GLY A CA 1
ATOM 2119 C C . GLY A 1 260 ? -20.732 -12.487 -3.018 1.00 95.62 260 GLY A C 1
ATOM 2120 O O . GLY A 1 260 ? -20.720 -11.380 -3.552 1.00 95.62 260 GLY A O 1
ATOM 2121 N N . ILE A 1 261 ? -19.938 -12.775 -1.993 1.00 97.25 261 ILE A N 1
ATOM 2122 C CA . ILE A 1 261 ? -18.990 -11.821 -1.412 1.00 97.25 261 ILE A CA 1
ATOM 2123 C C . ILE A 1 261 ? -17.621 -12.479 -1.331 1.00 97.25 261 ILE A C 1
ATOM 2125 O O . ILE A 1 261 ? -17.489 -13.571 -0.789 1.00 97.25 261 ILE A O 1
ATOM 2129 N N . VAL A 1 262 ? -16.597 -11.793 -1.831 1.00 97.56 262 VAL A N 1
ATOM 2130 C CA . VAL A 1 262 ? -15.197 -12.211 -1.721 1.00 97.56 262 VAL A CA 1
ATOM 2131 C C . VAL A 1 262 ? -14.456 -11.212 -0.837 1.00 97.56 262 VAL A C 1
ATOM 2133 O O . VAL A 1 262 ? -14.266 -10.054 -1.214 1.00 97.56 262 VAL A O 1
ATOM 2136 N N . LEU A 1 263 ? -14.019 -11.667 0.337 1.00 97.56 263 LEU A N 1
ATOM 2137 C CA . LEU A 1 263 ? -13.213 -10.899 1.285 1.00 97.56 263 LEU A CA 1
ATOM 2138 C C . LEU A 1 263 ? -11.723 -11.165 1.033 1.00 97.56 263 LEU A C 1
ATOM 2140 O O . LEU A 1 263 ? -11.191 -12.214 1.415 1.00 97.56 263 LEU A O 1
ATOM 2144 N N . ILE A 1 264 ? -11.051 -10.203 0.397 1.00 96.06 264 ILE A N 1
ATOM 2145 C CA . ILE A 1 264 ? -9.638 -10.300 0.005 1.00 96.06 264 ILE A CA 1
ATOM 2146 C C . ILE A 1 264 ? -8.759 -9.713 1.117 1.00 96.06 264 ILE A C 1
ATOM 2148 O O . ILE A 1 264 ? -8.740 -8.497 1.326 1.00 96.06 264 ILE A O 1
ATOM 2152 N N . GLY A 1 265 ? -8.039 -10.584 1.821 1.00 93.25 265 GLY A N 1
ATOM 2153 C CA . GLY A 1 265 ? -7.041 -10.217 2.829 1.00 93.25 265 GLY A CA 1
ATOM 2154 C C . GLY A 1 265 ? -5.663 -9.940 2.232 1.00 93.25 265 GLY A C 1
ATOM 2155 O O . GLY A 1 265 ? -5.506 -9.917 1.012 1.00 93.25 265 GLY A O 1
ATOM 2156 N N . SER A 1 266 ? -4.665 -9.743 3.092 1.00 87.69 266 SER A N 1
ATOM 2157 C CA . SER A 1 266 ? -3.256 -9.573 2.689 1.00 87.69 266 SER A CA 1
ATOM 2158 C C . SER A 1 266 ? -2.704 -10.755 1.881 1.00 87.69 266 SER A C 1
ATOM 2160 O O . SER A 1 266 ? -3.314 -11.822 1.802 1.00 87.69 266 SER A O 1
ATOM 2162 N N . GLU A 1 267 ? -1.559 -10.564 1.223 1.00 84.56 267 GLU A N 1
ATOM 2163 C CA . GLU A 1 267 ? -0.862 -11.674 0.567 1.00 84.56 267 GLU A CA 1
ATOM 2164 C C . GLU A 1 267 ? -0.404 -12.696 1.621 1.00 84.56 267 GLU A C 1
ATOM 2166 O O . GLU A 1 267 ? -0.084 -12.340 2.755 1.00 84.56 267 GLU A O 1
ATOM 2171 N N . MET A 1 268 ? -0.418 -13.986 1.276 1.00 77.44 268 MET A N 1
ATOM 2172 C CA . MET A 1 268 ? 0.003 -15.027 2.209 1.00 77.44 268 MET A CA 1
ATOM 2173 C C . MET A 1 268 ? 1.527 -14.989 2.358 1.00 77.44 268 MET A C 1
ATOM 2175 O O . MET A 1 268 ? 2.254 -15.494 1.507 1.00 77.44 268 MET A O 1
ATOM 2179 N N . GLU A 1 269 ? 2.009 -14.392 3.445 1.00 70.12 269 GLU A N 1
ATOM 2180 C CA . GLU A 1 269 ? 3.427 -14.386 3.800 1.00 70.12 269 GLU A CA 1
ATOM 2181 C C . GLU A 1 269 ? 3.750 -15.389 4.920 1.00 70.12 269 GLU A C 1
ATOM 2183 O O . GLU A 1 269 ? 2.887 -15.792 5.697 1.00 70.12 269 GLU A O 1
ATOM 2188 N N . GLU A 1 270 ? 5.029 -15.757 5.050 1.00 57.06 270 GLU A N 1
ATOM 2189 C CA . GLU A 1 270 ? 5.519 -16.752 6.023 1.00 57.06 270 GLU A CA 1
ATOM 2190 C C . GLU A 1 270 ? 5.293 -16.367 7.504 1.00 57.06 270 GLU A C 1
ATOM 2192 O O . GLU A 1 270 ? 5.367 -17.220 8.388 1.00 57.06 270 GLU A O 1
ATOM 2197 N N . SER A 1 271 ? 5.009 -15.095 7.810 1.00 65.06 271 SER A N 1
ATOM 2198 C CA . SER A 1 271 ? 4.801 -14.633 9.189 1.00 65.06 271 SER A CA 1
ATOM 2199 C C . SER A 1 271 ? 3.380 -14.942 9.685 1.00 65.06 271 SER A C 1
ATOM 2201 O O . SER A 1 271 ? 2.405 -14.315 9.288 1.00 65.06 271 SER A O 1
ATOM 2203 N N . LEU A 1 272 ? 3.253 -15.886 10.618 1.00 70.56 272 LEU A N 1
ATOM 2204 C CA . LEU A 1 272 ? 1.958 -16.338 11.145 1.00 70.56 272 LEU A CA 1
ATOM 2205 C C . LEU A 1 272 ? 1.089 -15.258 11.850 1.00 70.56 272 LEU A C 1
ATOM 2207 O O . LEU A 1 272 ? -0.134 -15.302 11.691 1.00 70.56 272 LEU A O 1
ATOM 2211 N N . PRO A 1 273 ? 1.640 -14.317 12.654 1.00 84.50 273 PRO A N 1
ATOM 2212 C CA . PRO A 1 273 ? 0.812 -13.433 13.485 1.00 84.50 273 PRO A CA 1
ATOM 2213 C C . PRO A 1 273 ? -0.088 -12.466 12.706 1.00 84.50 273 PRO A C 1
ATOM 2215 O O . PRO A 1 273 ? -1.271 -12.349 13.023 1.00 84.50 273 PRO A O 1
ATOM 2218 N N . HIS A 1 274 ? 0.436 -11.805 11.671 1.00 87.75 274 HIS A N 1
ATOM 2219 C CA . HIS A 1 274 ? -0.335 -10.821 10.902 1.00 87.75 274 HIS A CA 1
ATOM 2220 C C . HIS A 1 274 ? -1.426 -11.487 10.046 1.00 87.75 274 HIS A C 1
ATOM 2222 O O . HIS A 1 274 ? -2.549 -10.991 10.002 1.00 87.75 274 HIS A O 1
ATOM 2228 N N . ILE A 1 275 ? -1.150 -12.664 9.464 1.00 90.06 275 ILE A N 1
ATOM 2229 C CA . ILE A 1 275 ? -2.161 -13.469 8.760 1.00 90.06 275 ILE A CA 1
ATOM 2230 C C . ILE A 1 275 ? -3.298 -13.855 9.707 1.00 90.06 275 ILE A C 1
ATOM 2232 O O . ILE A 1 275 ? -4.467 -13.762 9.340 1.00 90.06 275 ILE A O 1
ATOM 2236 N N . LYS A 1 276 ? -2.985 -14.233 10.953 1.00 92.00 276 LYS A N 1
ATOM 2237 C CA . LYS A 1 276 ? -4.013 -14.531 11.957 1.00 92.00 276 LYS A CA 1
ATOM 2238 C C . LYS A 1 276 ? -4.882 -13.306 12.262 1.00 92.00 276 LYS A C 1
ATOM 2240 O O . LYS A 1 276 ? -6.097 -13.449 12.348 1.00 92.00 276 LYS A O 1
ATOM 2245 N N . GLN A 1 277 ? -4.289 -12.122 12.417 1.00 94.44 277 GLN A N 1
ATOM 2246 C CA . GLN A 1 277 ? -5.035 -10.874 12.633 1.00 94.44 277 GLN A CA 1
ATOM 2247 C C . GLN A 1 277 ? -5.960 -10.549 11.449 1.00 94.44 277 GLN A C 1
ATOM 2249 O O . GLN A 1 277 ? -7.126 -10.213 11.661 1.00 94.44 277 GLN A O 1
ATOM 2254 N N . ASP A 1 278 ? -5.467 -10.702 10.217 1.00 94.38 278 ASP A N 1
ATOM 2255 C CA . ASP A 1 278 ? -6.239 -10.483 8.989 1.00 94.38 278 ASP A CA 1
ATOM 2256 C C . ASP A 1 278 ? -7.422 -11.460 8.880 1.00 94.38 278 ASP A C 1
ATOM 2258 O O . ASP A 1 278 ? -8.559 -11.032 8.672 1.00 94.38 278 ASP A O 1
ATOM 2262 N N . VAL A 1 279 ? -7.183 -12.759 9.099 1.00 94.75 279 VAL A N 1
ATOM 2263 C CA . VAL A 1 279 ? -8.235 -13.788 9.093 1.00 94.75 279 VAL A CA 1
ATOM 2264 C C . VAL A 1 279 ? -9.274 -13.504 10.176 1.00 94.75 279 VAL A C 1
ATOM 2266 O O . VAL A 1 279 ? -10.462 -13.491 9.877 1.00 94.75 279 VAL A O 1
ATOM 2269 N N . LEU A 1 280 ? -8.859 -13.199 11.411 1.00 96.19 280 LEU A N 1
ATOM 2270 C CA . LEU A 1 280 ? -9.789 -12.865 12.498 1.00 96.19 280 LEU A CA 1
ATOM 2271 C C . LEU A 1 280 ? -10.653 -11.641 12.171 1.00 96.19 280 LEU A C 1
ATOM 2273 O O . LEU A 1 280 ? -11.835 -11.608 12.517 1.00 96.19 280 LEU A O 1
ATOM 2277 N N . PHE A 1 281 ? -10.085 -10.631 11.511 1.00 97.44 281 PHE A N 1
ATOM 2278 C CA . PHE A 1 281 ? -10.853 -9.472 11.074 1.00 97.44 281 PHE A CA 1
ATOM 2279 C C . PHE A 1 281 ? -11.853 -9.836 9.968 1.00 97.44 281 PHE A C 1
ATOM 2281 O O . PHE A 1 281 ? -13.017 -9.442 10.052 1.00 97.44 281 PHE A O 1
ATOM 2288 N N . ARG A 1 282 ? -11.442 -10.613 8.957 1.00 97.06 282 ARG A N 1
ATOM 2289 C CA . ARG A 1 282 ? -12.330 -11.049 7.865 1.00 97.06 282 ARG A CA 1
ATOM 2290 C C . ARG A 1 282 ? -13.446 -11.973 8.338 1.00 97.06 282 ARG A C 1
ATOM 2292 O O . ARG A 1 282 ? -14.582 -11.782 7.918 1.00 97.06 282 ARG A O 1
ATOM 2299 N N . GLU A 1 283 ? -13.159 -12.899 9.248 1.00 97.75 283 GLU A N 1
ATOM 2300 C CA . GLU A 1 283 ? -14.183 -13.738 9.883 1.00 97.75 283 GLU A CA 1
ATOM 2301 C C . GLU A 1 283 ? -15.192 -12.878 10.653 1.00 97.75 283 GLU A C 1
ATOM 2303 O O . GLU A 1 283 ? -16.396 -13.057 10.514 1.00 97.75 283 GLU A O 1
ATOM 2308 N N . ARG A 1 284 ? -14.735 -11.834 11.357 1.00 97.81 284 ARG A N 1
ATOM 2309 C CA . ARG A 1 284 ? -15.647 -10.883 12.010 1.00 97.81 284 ARG A CA 1
ATOM 2310 C C . ARG A 1 284 ? -16.542 -10.141 11.010 1.00 97.81 284 ARG A C 1
ATOM 2312 O O . ARG A 1 284 ? -17.723 -9.933 11.281 1.00 97.81 284 ARG A O 1
ATOM 2319 N N . VAL A 1 285 ? -16.000 -9.714 9.867 1.00 98.19 285 VAL A N 1
ATOM 2320 C CA . VAL A 1 285 ? -16.798 -9.095 8.790 1.00 98.19 285 VAL A CA 1
ATOM 2321 C C . VAL A 1 285 ? -17.826 -10.095 8.251 1.00 98.19 285 VAL A C 1
ATOM 2323 O O . VAL A 1 285 ? -18.996 -9.743 8.107 1.00 98.19 285 VAL A O 1
ATOM 2326 N N . LYS A 1 286 ? -17.419 -11.346 8.016 1.00 98.25 286 LYS A N 1
ATOM 2327 C CA . LYS A 1 286 ? -18.299 -12.438 7.589 1.00 98.25 286 LYS A CA 1
ATOM 2328 C C . LYS A 1 286 ? -19.426 -12.698 8.590 1.00 98.25 286 LYS A C 1
ATOM 2330 O O . LYS A 1 286 ? -20.582 -12.746 8.178 1.00 98.25 286 LYS A O 1
ATOM 2335 N N . ASP A 1 287 ? -19.134 -12.763 9.885 1.00 98.25 287 ASP A N 1
ATOM 2336 C CA . ASP A 1 287 ? -20.146 -12.923 10.934 1.00 98.25 287 ASP A CA 1
ATOM 2337 C C . ASP A 1 287 ? -21.194 -11.803 10.898 1.00 98.25 287 ASP A C 1
ATOM 2339 O O . ASP A 1 287 ? -22.391 -12.047 11.067 1.00 98.25 287 ASP A O 1
ATOM 2343 N N . TYR A 1 288 ? -20.764 -10.559 10.665 1.00 98.19 288 TYR A N 1
ATOM 2344 C CA . TYR A 1 288 ? -21.682 -9.431 10.518 1.00 98.19 288 TYR A CA 1
ATOM 2345 C C . TYR A 1 288 ? -22.501 -9.503 9.222 1.00 98.19 288 TYR A C 1
ATOM 2347 O O . TYR A 1 288 ? -23.691 -9.200 9.257 1.00 98.19 288 TYR A O 1
ATOM 2355 N N . LEU A 1 289 ? -21.926 -9.963 8.108 1.00 97.25 289 LEU A N 1
ATOM 2356 C CA . LEU A 1 289 ? -22.674 -10.194 6.866 1.00 97.25 289 LEU A CA 1
ATOM 2357 C C . LEU A 1 289 ? -23.743 -11.281 7.040 1.00 97.25 289 LEU A C 1
ATOM 2359 O O . LEU A 1 289 ? -24.882 -11.110 6.614 1.00 97.25 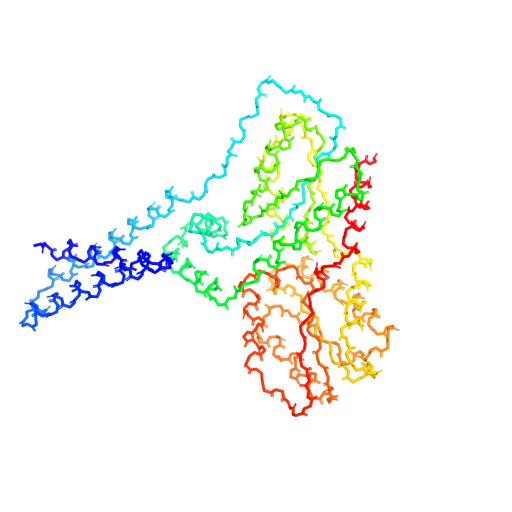289 LEU A O 1
ATOM 2363 N N . ILE A 1 290 ? -23.421 -12.378 7.723 1.00 96.88 290 ILE A N 1
ATOM 2364 C CA . ILE A 1 290 ? -24.393 -13.443 8.002 1.00 96.88 290 ILE A CA 1
ATOM 2365 C C . ILE A 1 290 ? -25.555 -12.900 8.844 1.00 96.88 290 ILE A C 1
ATOM 2367 O O . ILE A 1 290 ? -26.715 -13.188 8.552 1.00 96.88 290 ILE A O 1
ATOM 2371 N N . LYS A 1 291 ? -25.270 -12.055 9.844 1.00 96.12 291 LYS A N 1
ATOM 2372 C CA . LYS A 1 291 ? -26.304 -11.379 10.652 1.00 96.12 291 LYS A CA 1
ATOM 2373 C C . LYS A 1 291 ? -27.184 -10.432 9.830 1.00 96.12 291 LYS A C 1
ATOM 2375 O O . LYS A 1 291 ? -28.367 -10.308 10.123 1.00 96.12 291 LYS A O 1
ATOM 2380 N N . GLU A 1 292 ? -26.635 -9.818 8.785 1.00 93.88 292 GLU A N 1
ATOM 2381 C CA . GLU A 1 292 ? -27.380 -9.020 7.802 1.00 93.88 292 GLU A CA 1
ATOM 2382 C C . GLU A 1 292 ? -28.149 -9.884 6.776 1.00 93.88 292 GLU A C 1
ATOM 2384 O O . GLU A 1 292 ? -28.819 -9.352 5.893 1.00 93.88 292 GLU A O 1
ATOM 2389 N N . GLY A 1 293 ? -28.103 -11.214 6.870 1.00 93.94 293 GLY A N 1
ATOM 2390 C CA . GLY A 1 293 ? -28.893 -12.117 6.028 1.00 93.94 293 GLY A CA 1
ATOM 2391 C C . GLY A 1 293 ? -28.227 -12.535 4.715 1.00 93.94 293 GLY A C 1
ATOM 2392 O O . GLY A 1 293 ? -28.904 -13.089 3.844 1.00 93.94 293 GLY A O 1
ATOM 2393 N N . TYR A 1 294 ? -26.919 -12.302 4.555 1.00 95.69 294 TYR A N 1
ATOM 2394 C CA . TYR A 1 294 ? -26.148 -12.923 3.474 1.00 95.69 294 TYR A CA 1
ATOM 2395 C C . TYR A 1 294 ? -25.952 -14.420 3.741 1.00 95.69 294 TYR A C 1
ATOM 2397 O O . TYR A 1 294 ? -25.866 -14.872 4.883 1.00 95.69 294 TYR A O 1
ATOM 2405 N N . ASN A 1 295 ? -25.872 -15.210 2.671 1.00 94.44 295 ASN A N 1
ATOM 2406 C CA . ASN A 1 295 ? -25.683 -16.652 2.787 1.00 94.44 295 ASN A CA 1
ATOM 2407 C C . ASN A 1 295 ? -24.213 -16.978 3.092 1.00 94.44 295 ASN A C 1
ATOM 2409 O O . ASN A 1 295 ? -23.337 -16.652 2.297 1.00 94.44 295 ASN A O 1
ATOM 2413 N N . ASN A 1 296 ? -23.956 -17.683 4.199 1.00 95.19 296 ASN A N 1
ATOM 2414 C CA . ASN A 1 296 ? -22.618 -18.118 4.614 1.00 95.19 296 ASN A CA 1
ATOM 2415 C C . ASN A 1 296 ? -21.840 -18.849 3.504 1.00 95.19 296 ASN A C 1
ATOM 2417 O O . ASN A 1 296 ? -20.656 -18.594 3.313 1.00 95.19 296 ASN A O 1
ATOM 2421 N N . ASN A 1 297 ? -22.516 -19.708 2.734 1.00 94.31 297 ASN A N 1
ATOM 2422 C CA . ASN A 1 297 ? -21.897 -20.498 1.662 1.00 94.31 297 ASN A CA 1
ATOM 2423 C C . ASN A 1 297 ? -21.555 -19.658 0.420 1.00 94.31 297 ASN A C 1
ATOM 2425 O O . ASN A 1 297 ? -20.985 -20.174 -0.531 1.00 94.31 297 ASN A O 1
ATOM 2429 N N . LYS A 1 298 ? -21.953 -18.381 0.404 1.00 95.62 298 LYS A N 1
ATOM 2430 C CA . LYS A 1 298 ? -21.672 -17.419 -0.665 1.00 95.62 298 LYS A CA 1
ATOM 2431 C C . LYS A 1 298 ? -20.725 -16.307 -0.192 1.00 95.62 298 LYS A C 1
ATOM 2433 O O . LYS A 1 298 ? -20.632 -15.273 -0.848 1.00 95.62 298 LYS A O 1
ATOM 2438 N N . ILE A 1 299 ? -20.043 -16.495 0.941 1.00 96.94 299 ILE A N 1
ATOM 2439 C CA . ILE A 1 299 ? -19.030 -15.570 1.458 1.00 96.94 299 ILE A CA 1
ATOM 2440 C C . ILE A 1 299 ? -17.687 -16.299 1.503 1.00 96.94 299 ILE A C 1
ATOM 2442 O O . ILE A 1 299 ? -17.440 -17.114 2.394 1.00 96.94 299 ILE A O 1
ATOM 2446 N N . GLU A 1 300 ? -16.815 -15.966 0.558 1.00 97.19 300 GLU A N 1
ATOM 2447 C CA . GLU A 1 300 ? -15.487 -16.556 0.413 1.00 97.19 300 GLU A CA 1
ATOM 2448 C C . GLU A 1 300 ? -14.404 -15.644 0.990 1.00 97.19 300 GLU A C 1
ATOM 2450 O O . GLU A 1 300 ? -14.395 -14.428 0.784 1.00 97.19 300 GLU A O 1
ATOM 2455 N N . LEU A 1 301 ? -13.457 -16.243 1.709 1.00 96.69 301 LEU A N 1
ATOM 2456 C CA . LEU A 1 301 ? -12.278 -15.564 2.236 1.00 96.69 301 LEU A CA 1
ATOM 2457 C C . LEU A 1 301 ? -11.074 -15.975 1.395 1.00 96.69 301 LEU A C 1
ATOM 2459 O O . LEU A 1 301 ? -10.716 -17.146 1.345 1.00 96.69 301 LEU A O 1
ATOM 2463 N N . THR A 1 302 ? -10.398 -15.005 0.784 1.00 95.19 302 THR A N 1
ATOM 2464 C CA . THR A 1 302 ? -9.224 -15.275 -0.055 1.00 95.19 302 THR A CA 1
ATOM 2465 C C . THR A 1 302 ? -8.066 -14.334 0.256 1.00 95.19 302 THR A C 1
ATOM 2467 O O . THR A 1 302 ? -8.226 -13.329 0.951 1.00 95.19 302 THR A O 1
ATOM 2470 N N . PHE A 1 303 ? -6.879 -14.675 -0.228 1.00 93.31 303 PHE A N 1
ATOM 2471 C CA . PHE A 1 303 ? -5.681 -13.847 -0.108 1.00 93.31 303 PHE A CA 1
ATOM 2472 C C . PHE A 1 303 ? -5.473 -13.027 -1.382 1.00 93.31 303 PHE A C 1
ATOM 2474 O O . PHE A 1 303 ? -5.998 -13.369 -2.445 1.00 93.31 303 PHE A O 1
ATOM 2481 N N . LEU A 1 304 ? -4.682 -11.958 -1.285 1.00 91.31 304 LEU A N 1
ATOM 2482 C CA . LEU A 1 304 ? -4.340 -11.079 -2.406 1.00 91.31 304 LEU A CA 1
ATOM 2483 C C . LEU A 1 304 ? -3.375 -11.759 -3.390 1.00 91.31 304 LEU A C 1
ATOM 2485 O O . LEU A 1 304 ? -2.213 -11.396 -3.520 1.00 91.31 304 LEU A O 1
ATOM 2489 N N . HIS A 1 305 ? -3.865 -12.775 -4.092 1.00 91.44 305 HIS A N 1
ATOM 2490 C CA . HIS A 1 305 ? -3.113 -13.531 -5.080 1.00 91.44 305 HIS A CA 1
ATOM 2491 C C . HIS A 1 305 ? -4.021 -13.889 -6.257 1.00 91.44 305 HIS A C 1
ATOM 2493 O O . HIS A 1 305 ? -5.142 -14.359 -6.062 1.00 91.44 305 HIS A O 1
ATOM 2499 N N . LYS A 1 306 ? -3.524 -13.703 -7.490 1.00 91.06 306 LYS A N 1
ATOM 2500 C CA . LYS A 1 306 ? -4.318 -13.838 -8.726 1.00 91.06 306 LYS A CA 1
ATOM 2501 C C . LYS A 1 306 ? -5.150 -15.123 -8.749 1.00 91.06 306 LYS A C 1
ATOM 2503 O O . LYS A 1 306 ? -6.357 -15.058 -8.947 1.00 91.06 306 LYS A O 1
ATOM 2508 N N . LYS A 1 307 ? -4.503 -16.273 -8.537 1.00 92.00 307 LYS A N 1
ATOM 2509 C CA . LYS A 1 307 ? -5.171 -17.579 -8.585 1.00 92.00 307 LYS A CA 1
ATOM 2510 C C . LYS A 1 307 ? -6.252 -17.697 -7.508 1.00 92.00 307 LYS A C 1
ATOM 2512 O O . LYS A 1 307 ? -7.366 -18.083 -7.807 1.00 92.00 307 LYS A O 1
ATOM 2517 N N . SER A 1 308 ? -5.940 -17.287 -6.283 1.00 93.19 308 SER A N 1
ATOM 2518 C CA . SER A 1 308 ? -6.843 -17.425 -5.139 1.00 93.19 308 SER A CA 1
ATOM 2519 C C . SER A 1 308 ? -8.093 -16.553 -5.280 1.00 93.19 308 SER A C 1
ATOM 2521 O O . SER A 1 308 ? -9.162 -16.926 -4.803 1.00 93.19 308 SER A O 1
ATOM 2523 N N . ILE A 1 309 ? -7.971 -15.389 -5.926 1.00 94.44 309 ILE A N 1
ATOM 2524 C CA . ILE A 1 309 ? -9.112 -14.517 -6.224 1.00 94.44 309 ILE A CA 1
ATOM 2525 C C . ILE A 1 309 ? -9.982 -15.140 -7.323 1.00 94.44 309 ILE A C 1
ATOM 2527 O O . ILE A 1 309 ? -11.199 -15.165 -7.172 1.00 94.44 309 ILE A O 1
ATOM 2531 N N . VAL A 1 310 ? -9.374 -15.667 -8.394 1.00 94.75 310 VAL A N 1
ATOM 2532 C CA . VAL A 1 310 ? -10.100 -16.363 -9.475 1.00 94.75 310 VAL A CA 1
ATOM 2533 C C . VAL A 1 310 ? -10.863 -17.566 -8.924 1.00 94.75 310 VAL A C 1
ATOM 2535 O O . VAL A 1 310 ? -12.075 -17.626 -9.097 1.00 94.75 310 VAL A O 1
ATOM 2538 N N . ASP A 1 311 ? -10.185 -18.448 -8.184 1.00 94.56 311 ASP A N 1
ATOM 2539 C CA . ASP A 1 311 ? -10.779 -19.659 -7.607 1.00 94.56 311 ASP A CA 1
ATOM 2540 C C . ASP A 1 311 ? -11.994 -19.316 -6.715 1.00 94.56 311 ASP A C 1
ATOM 2542 O O . ASP A 1 311 ? -13.030 -19.977 -6.780 1.00 94.56 311 ASP A O 1
ATOM 2546 N N . ALA A 1 312 ? -11.905 -18.241 -5.919 1.00 95.69 312 ALA A N 1
ATOM 2547 C CA . ALA A 1 312 ? -13.007 -17.778 -5.072 1.00 95.69 312 ALA A CA 1
ATOM 2548 C C . ALA A 1 312 ? -14.192 -17.230 -5.887 1.00 95.69 312 ALA A C 1
ATOM 2550 O O . ALA A 1 312 ? -15.347 -17.518 -5.576 1.00 95.69 312 ALA A O 1
ATOM 2551 N N . ILE A 1 313 ? -13.927 -16.448 -6.938 1.00 94.88 313 ILE A N 1
ATOM 2552 C CA . ILE A 1 313 ? -14.977 -15.897 -7.805 1.00 94.88 313 ILE A CA 1
ATOM 2553 C C . ILE A 1 313 ? -15.685 -17.019 -8.575 1.00 94.88 313 ILE A C 1
ATOM 2555 O O . ILE A 1 313 ? -16.914 -17.069 -8.584 1.00 94.88 313 ILE A O 1
ATOM 2559 N N . GLU A 1 314 ? -14.930 -17.929 -9.192 1.00 93.00 314 GLU A N 1
ATOM 2560 C CA . GLU A 1 314 ? -15.481 -19.067 -9.936 1.00 93.00 314 GLU A CA 1
ATOM 2561 C C . GLU A 1 314 ? -16.289 -19.992 -9.018 1.00 93.00 314 GLU A C 1
ATOM 2563 O O . GLU A 1 314 ? -17.394 -20.405 -9.374 1.00 93.00 314 GLU A O 1
ATOM 2568 N N . GLY A 1 315 ? -15.803 -20.240 -7.796 1.00 93.19 315 GLY A N 1
ATOM 2569 C CA . GLY A 1 315 ? -16.542 -20.982 -6.775 1.00 93.19 315 GLY A CA 1
ATOM 2570 C C . GLY A 1 315 ? -17.906 -20.358 -6.464 1.00 93.19 315 GLY A C 1
ATOM 2571 O O . GLY A 1 315 ? -18.914 -21.062 -6.416 1.00 93.19 315 GLY A O 1
ATOM 2572 N N . LEU A 1 316 ? -17.978 -19.028 -6.342 1.00 94.12 316 LEU A N 1
ATOM 2573 C CA . LEU A 1 316 ? -19.245 -18.318 -6.134 1.00 94.12 316 LEU A CA 1
ATOM 2574 C C . LEU A 1 316 ? -20.191 -18.408 -7.335 1.00 94.12 316 LEU A C 1
ATOM 2576 O O . LEU A 1 316 ? -21.405 -18.509 -7.144 1.00 94.12 316 LEU A O 1
ATOM 2580 N N . MET A 1 317 ? -19.664 -18.413 -8.562 1.00 90.94 317 MET A N 1
ATOM 2581 C CA . MET A 1 317 ? -20.476 -18.562 -9.776 1.00 90.94 317 MET A CA 1
ATOM 2582 C C . MET A 1 317 ? -21.204 -19.913 -9.821 1.00 90.94 317 MET A C 1
AT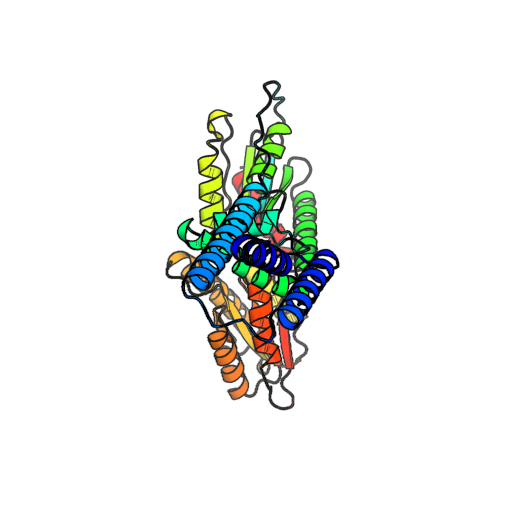OM 2584 O O . MET A 1 317 ? -22.356 -19.963 -10.253 1.00 90.94 317 MET A O 1
ATOM 2588 N N . VAL A 1 318 ? -20.593 -20.987 -9.302 1.00 89.25 318 VAL A N 1
ATOM 2589 C CA . VAL A 1 318 ? -21.234 -22.315 -9.193 1.00 89.25 318 VAL A CA 1
ATOM 2590 C C . VAL A 1 318 ? -22.486 -22.273 -8.308 1.00 89.25 318 VAL A C 1
ATOM 2592 O O . VAL A 1 318 ? -23.454 -22.986 -8.571 1.00 89.25 318 VAL A O 1
ATOM 2595 N N . TYR A 1 319 ? -22.527 -21.391 -7.305 1.00 88.19 319 TYR A N 1
ATOM 2596 C CA . TYR A 1 319 ? -23.691 -21.211 -6.429 1.00 88.19 319 TYR A CA 1
ATOM 2597 C C . TYR A 1 319 ? -24.822 -20.360 -7.036 1.00 88.19 319 TYR A C 1
ATOM 2599 O O . TYR A 1 319 ? -25.771 -20.008 -6.323 1.00 88.19 319 TYR A O 1
ATOM 2607 N N . GLY A 1 320 ? -24.742 -20.004 -8.325 1.00 84.88 320 GLY A N 1
ATOM 2608 C CA . GLY A 1 320 ? -25.800 -19.279 -9.035 1.00 84.88 320 GLY A CA 1
ATOM 2609 C C . GLY A 1 320 ? -26.057 -17.884 -8.462 1.00 84.88 320 GLY A C 1
ATOM 2610 O O . GLY A 1 320 ? -27.204 -17.496 -8.235 1.00 84.88 320 GLY A O 1
ATOM 2611 N N . VAL A 1 321 ? -24.993 -17.148 -8.143 1.00 91.19 321 VAL A N 1
ATOM 2612 C CA . VAL A 1 321 ? -25.085 -15.754 -7.684 1.00 91.19 321 VAL A CA 1
ATOM 2613 C C . VAL A 1 321 ? -25.377 -14.817 -8.855 1.00 91.19 321 VAL A C 1
ATOM 2615 O O . VAL A 1 321 ? -24.839 -14.995 -9.941 1.00 91.19 321 VAL A O 1
ATOM 2618 N N . GLY A 1 322 ? -26.226 -13.811 -8.640 1.00 89.06 322 GLY A N 1
ATOM 2619 C CA . GLY A 1 322 ? -26.497 -12.771 -9.645 1.00 89.06 322 GLY A CA 1
ATOM 2620 C C . GLY A 1 322 ? -25.531 -11.586 -9.557 1.00 89.06 322 GLY A C 1
ATOM 2621 O O . GLY A 1 322 ? -25.380 -10.816 -10.502 1.00 89.06 322 GLY A O 1
ATOM 2622 N N . GLU A 1 323 ? -24.862 -11.435 -8.417 1.00 93.12 323 GLU A N 1
ATOM 2623 C CA . GLU A 1 323 ? -23.944 -10.337 -8.132 1.00 93.12 323 GLU A CA 1
ATOM 2624 C C . GLU A 1 323 ? -22.786 -10.864 -7.278 1.00 93.12 323 GLU A C 1
ATOM 2626 O O . GLU A 1 323 ? -23.017 -11.664 -6.373 1.00 93.12 323 GLU A O 1
ATOM 2631 N N . ILE A 1 324 ? -21.555 -10.436 -7.555 1.00 94.62 324 ILE A N 1
ATOM 2632 C CA . ILE A 1 324 ? -20.361 -10.746 -6.764 1.00 94.62 324 ILE A CA 1
ATOM 2633 C C . ILE A 1 324 ? -19.714 -9.437 -6.328 1.00 94.62 324 ILE A C 1
ATOM 2635 O O . ILE A 1 324 ? -19.348 -8.613 -7.165 1.00 94.62 324 ILE A O 1
ATOM 2639 N N . ILE A 1 325 ? -19.534 -9.264 -5.022 1.00 95.12 325 ILE A N 1
ATOM 2640 C CA . ILE A 1 325 ? -18.881 -8.097 -4.431 1.00 95.12 325 ILE A CA 1
ATOM 2641 C C . ILE A 1 325 ? -17.497 -8.494 -3.929 1.00 95.12 325 ILE A C 1
ATOM 2643 O O . ILE A 1 325 ? -17.346 -9.314 -3.026 1.00 95.12 325 ILE A O 1
ATOM 2647 N N . LEU A 1 326 ? -16.477 -7.874 -4.507 1.00 95.50 326 LEU A N 1
ATOM 2648 C CA . LEU A 1 326 ? -15.083 -7.995 -4.110 1.00 95.50 326 LEU A CA 1
ATOM 2649 C C . LEU A 1 326 ? -14.746 -6.863 -3.155 1.00 95.50 326 LEU A C 1
ATOM 2651 O O . LEU A 1 326 ? -14.741 -5.692 -3.542 1.00 95.50 326 LEU A O 1
ATOM 2655 N N . LEU A 1 327 ? -14.426 -7.218 -1.918 1.00 95.38 327 LEU A N 1
ATOM 2656 C CA . LEU A 1 327 ? -14.037 -6.268 -0.892 1.00 95.38 327 LEU A CA 1
ATOM 2657 C C . LEU A 1 327 ? -12.629 -6.605 -0.411 1.00 95.38 327 LEU A C 1
ATOM 2659 O O . LEU A 1 327 ? -12.399 -7.643 0.210 1.00 95.38 327 LEU A O 1
ATOM 2663 N N . SER A 1 328 ? -11.671 -5.721 -0.692 1.00 93.88 328 SER A N 1
ATOM 2664 C CA . SER A 1 328 ? -10.312 -5.877 -0.171 1.00 93.88 328 SER A CA 1
ATOM 2665 C C . SER A 1 328 ? -10.223 -5.277 1.224 1.00 93.88 328 SER A C 1
ATOM 2667 O O . SER A 1 328 ? -10.288 -4.054 1.384 1.00 93.88 328 SER A O 1
ATOM 2669 N N . THR A 1 329 ? -10.099 -6.144 2.232 1.00 92.00 329 THR A N 1
ATOM 2670 C CA . THR A 1 329 ? -10.017 -5.735 3.636 1.00 92.00 329 THR A CA 1
ATOM 2671 C C . THR A 1 329 ? -8.649 -5.186 3.989 1.00 92.00 329 THR A C 1
ATOM 2673 O O . THR A 1 329 ? -8.573 -4.292 4.820 1.00 92.00 329 THR A O 1
ATOM 2676 N N . THR A 1 330 ? -7.583 -5.661 3.348 1.00 89.69 330 THR A N 1
ATOM 2677 C CA . THR A 1 330 ? -6.225 -5.143 3.561 1.00 89.69 330 THR A CA 1
ATOM 2678 C C . THR A 1 330 ? -6.015 -3.772 2.907 1.00 89.69 330 THR A C 1
ATOM 2680 O O . THR A 1 330 ? -6.538 -3.493 1.825 1.00 89.69 330 THR A O 1
ATOM 2683 N N . THR A 1 331 ? -5.206 -2.919 3.540 1.00 84.19 331 THR A N 1
ATOM 2684 C CA . THR A 1 331 ? -4.755 -1.637 2.972 1.00 84.19 331 THR A CA 1
ATOM 2685 C C . THR A 1 331 ? -3.805 -1.835 1.786 1.00 84.19 331 THR A C 1
ATOM 2687 O O . THR A 1 331 ? -3.780 -1.012 0.873 1.00 84.19 331 THR A O 1
ATOM 2690 N N . GLU A 1 332 ? -3.083 -2.959 1.746 1.00 84.25 332 GLU A N 1
ATOM 2691 C CA . GLU A 1 332 ? -2.104 -3.293 0.699 1.00 84.25 332 GLU A CA 1
ATOM 2692 C C . GLU A 1 332 ? -2.736 -3.428 -0.690 1.00 84.25 332 GLU A C 1
ATOM 2694 O O . GLU A 1 332 ? -2.076 -3.193 -1.702 1.00 84.25 332 GLU A O 1
ATOM 2699 N N . ALA A 1 333 ? -4.025 -3.769 -0.761 1.00 79.44 333 ALA A N 1
ATOM 2700 C CA . ALA A 1 333 ? -4.752 -3.940 -2.018 1.00 79.44 333 ALA A CA 1
ATOM 2701 C C . ALA A 1 333 ? -4.896 -2.639 -2.830 1.00 79.44 333 ALA A C 1
ATOM 2703 O O . ALA A 1 333 ? -5.266 -2.682 -4.007 1.00 79.44 333 ALA A O 1
ATOM 2704 N N . TYR A 1 334 ? -4.610 -1.489 -2.212 1.00 81.62 334 TYR A N 1
ATOM 2705 C CA . TYR A 1 334 ? -4.702 -0.168 -2.835 1.00 81.62 334 TYR A CA 1
ATOM 2706 C C . TYR A 1 334 ? -3.347 0.414 -3.240 1.00 81.62 334 TYR A C 1
ATOM 2708 O O . TYR A 1 334 ? -3.303 1.516 -3.780 1.00 81.62 334 TYR A O 1
ATOM 2716 N N . GLN A 1 335 ? -2.258 -0.335 -3.048 1.00 83.44 335 GLN A N 1
ATOM 2717 C CA . GLN A 1 335 ? -0.987 -0.051 -3.714 1.00 83.44 335 GLN A CA 1
ATOM 2718 C C . GLN A 1 335 ? -1.114 -0.327 -5.214 1.00 83.44 335 GLN A C 1
ATOM 2720 O O . GLN A 1 335 ? -1.815 -1.259 -5.622 1.00 83.44 335 GLN A O 1
ATOM 2725 N N . MET A 1 336 ? -0.403 0.440 -6.045 1.00 84.62 336 MET A N 1
ATOM 2726 C CA . MET A 1 336 ? -0.577 0.405 -7.505 1.00 84.62 336 MET A CA 1
ATOM 2727 C C . MET A 1 336 ? -0.408 -1.009 -8.085 1.00 84.62 336 MET A C 1
ATOM 2729 O O . MET A 1 336 ? -1.207 -1.468 -8.903 1.00 84.62 336 MET A O 1
ATOM 2733 N N . HIS A 1 337 ? 0.615 -1.735 -7.625 1.00 83.69 337 HIS A N 1
ATOM 2734 C CA . HIS A 1 337 ? 0.896 -3.093 -8.091 1.00 83.69 337 HIS A CA 1
ATOM 2735 C C . HIS A 1 337 ? -0.249 -4.071 -7.793 1.00 83.69 337 HIS A C 1
ATOM 2737 O O . HIS A 1 337 ? -0.666 -4.828 -8.670 1.00 83.69 337 HIS A O 1
ATOM 2743 N N . ASN A 1 338 ? -0.761 -4.031 -6.567 1.00 87.25 338 ASN A N 1
ATOM 2744 C CA . ASN A 1 338 ? -1.799 -4.934 -6.091 1.00 87.25 338 ASN A CA 1
ATOM 2745 C C . ASN A 1 338 ? -3.161 -4.597 -6.685 1.00 87.25 338 ASN A C 1
ATOM 2747 O O . ASN A 1 338 ? -3.898 -5.496 -7.089 1.00 87.25 338 ASN A O 1
ATOM 2751 N N . TYR A 1 339 ? -3.454 -3.304 -6.831 1.00 88.00 339 TYR A N 1
ATOM 2752 C CA . TYR A 1 339 ? -4.637 -2.837 -7.533 1.00 88.00 339 TYR A CA 1
ATOM 2753 C C . TYR A 1 339 ? -4.675 -3.401 -8.959 1.00 88.00 339 TYR A C 1
ATOM 2755 O O . TYR A 1 339 ? -5.665 -4.014 -9.345 1.00 88.00 339 TYR A O 1
ATOM 2763 N N . LEU A 1 340 ? -3.573 -3.277 -9.710 1.00 86.94 340 LEU A N 1
ATOM 2764 C CA . LEU A 1 340 ? -3.446 -3.830 -11.063 1.00 86.94 340 LEU A CA 1
ATOM 2765 C C . LEU A 1 340 ? -3.579 -5.356 -11.110 1.00 86.94 340 LEU A C 1
ATOM 2767 O O . LEU A 1 340 ? -4.019 -5.900 -12.121 1.00 86.94 340 LEU A O 1
ATOM 2771 N N . THR A 1 341 ? -3.162 -6.064 -10.061 1.00 88.50 341 THR A N 1
ATOM 2772 C CA . THR A 1 341 ? -3.343 -7.518 -9.971 1.00 88.50 341 THR A CA 1
ATOM 2773 C C . THR A 1 341 ? -4.822 -7.877 -9.886 1.00 88.50 341 THR A C 1
ATOM 2775 O O . THR A 1 341 ? -5.252 -8.779 -10.603 1.00 88.50 341 THR A O 1
ATOM 2778 N N . VAL A 1 342 ? -5.600 -7.154 -9.074 1.00 89.50 342 VAL A N 1
ATOM 2779 C CA . VAL A 1 342 ? -7.055 -7.346 -8.979 1.00 89.50 342 VAL A CA 1
ATOM 2780 C C . VAL A 1 342 ? -7.736 -6.963 -10.294 1.00 89.50 342 VAL A C 1
ATOM 2782 O O . VAL A 1 342 ? -8.510 -7.760 -10.808 1.00 89.50 342 VAL A O 1
ATOM 2785 N N . GLU A 1 343 ? -7.396 -5.824 -10.904 1.00 88.31 343 GLU A N 1
ATOM 2786 C CA . GLU A 1 343 ? -7.983 -5.420 -12.197 1.00 88.31 343 GLU A CA 1
ATOM 2787 C C . GLU A 1 343 ? -7.741 -6.460 -13.296 1.00 88.31 343 GLU A C 1
ATOM 2789 O O . GLU A 1 343 ? -8.670 -6.861 -13.985 1.00 88.31 343 GLU A O 1
ATOM 2794 N N . LYS A 1 344 ? -6.522 -7.002 -13.399 1.00 88.31 344 LYS A N 1
ATOM 2795 C CA . LYS A 1 344 ? -6.214 -8.071 -14.366 1.00 88.31 344 LYS A CA 1
ATOM 2796 C C . LYS A 1 344 ? -6.969 -9.371 -14.112 1.00 88.31 344 LYS A C 1
ATOM 2798 O O . LYS A 1 344 ? -7.085 -10.180 -15.031 1.00 88.31 344 LYS A O 1
ATOM 2803 N N . VAL A 1 345 ? -7.378 -9.637 -12.870 1.00 90.94 345 VAL A N 1
ATOM 2804 C CA . VAL A 1 345 ? -8.284 -10.755 -12.584 1.00 90.94 345 VAL A CA 1
ATOM 2805 C C . VAL A 1 345 ? -9.644 -10.444 -13.194 1.00 90.94 345 VAL A C 1
ATOM 2807 O O . VAL A 1 345 ? -10.152 -11.267 -13.939 1.00 90.94 345 VAL A O 1
ATOM 2810 N N . LEU A 1 346 ? -10.186 -9.250 -12.952 1.00 89.19 346 LEU A N 1
ATOM 2811 C CA . LEU A 1 346 ? -11.508 -8.850 -13.441 1.00 89.19 346 LEU A CA 1
ATOM 2812 C C . LEU A 1 346 ? -11.588 -8.768 -14.966 1.00 89.19 346 LEU A C 1
ATOM 2814 O O . LEU A 1 346 ? -12.536 -9.288 -15.540 1.00 89.19 346 LEU A O 1
ATOM 2818 N N . GLU A 1 347 ? -10.582 -8.191 -15.623 1.00 87.38 347 GLU A N 1
ATOM 2819 C CA . GLU A 1 347 ? -10.497 -8.128 -17.090 1.00 87.38 347 GLU A CA 1
ATOM 2820 C C . GLU A 1 347 ? -10.387 -9.515 -17.741 1.00 87.38 347 GLU A C 1
ATOM 2822 O O . GLU A 1 347 ? -10.785 -9.692 -18.889 1.00 87.38 347 GLU A O 1
ATOM 2827 N N . GLY A 1 348 ? -9.804 -10.486 -17.031 1.00 86.75 348 GLY A N 1
ATOM 2828 C CA . GLY A 1 348 ? -9.597 -11.845 -17.528 1.00 86.75 348 GLY A CA 1
ATOM 2829 C C . GLY A 1 348 ? -10.742 -12.811 -17.229 1.00 86.75 348 GLY A C 1
ATOM 2830 O O . GLY A 1 348 ? -10.655 -13.966 -17.637 1.00 86.75 348 GLY A O 1
ATOM 2831 N N . LEU A 1 349 ? -11.765 -12.377 -16.491 1.00 88.00 349 LEU A N 1
ATOM 2832 C CA . LEU A 1 349 ? -12.921 -13.198 -16.151 1.00 88.00 349 LEU A CA 1
ATOM 2833 C C . LEU A 1 349 ? -14.023 -13.026 -17.196 1.00 88.00 349 LEU A C 1
ATOM 2835 O O . LEU A 1 349 ? -14.372 -11.909 -17.573 1.00 88.00 349 LEU A O 1
ATOM 2839 N N . GLU A 1 350 ? -14.627 -14.141 -17.597 1.00 85.62 350 GLU A N 1
ATOM 2840 C CA . GLU A 1 350 ? -15.807 -14.173 -18.464 1.00 85.62 350 GLU A CA 1
ATOM 2841 C C . GLU A 1 350 ? -17.024 -14.615 -17.635 1.00 85.62 350 GLU A C 1
ATOM 2843 O O . GLU A 1 350 ? -17.359 -15.802 -17.603 1.00 85.62 350 GLU A O 1
ATOM 2848 N N . PRO A 1 351 ? -17.671 -13.695 -16.890 1.00 84.19 351 PRO A N 1
ATOM 2849 C CA . PRO A 1 351 ? -18.815 -14.051 -16.064 1.00 84.19 351 PRO A CA 1
ATOM 2850 C C . PRO A 1 351 ? -19.984 -14.567 -16.924 1.00 84.19 351 PRO A C 1
ATOM 2852 O O . PRO A 1 351 ? -20.260 -14.001 -17.988 1.00 84.19 351 PRO A O 1
ATOM 2855 N N . PRO A 1 352 ? -20.725 -15.595 -16.463 1.00 82.25 352 PRO A N 1
ATOM 2856 C CA . PRO A 1 352 ? -21.947 -16.046 -17.120 1.00 82.25 352 PRO A CA 1
ATOM 2857 C C . PRO A 1 352 ? -22.968 -14.913 -17.284 1.00 82.25 352 PRO A C 1
ATOM 2859 O O . PRO A 1 352 ? -22.997 -13.955 -16.505 1.00 82.25 352 PRO A O 1
ATOM 2862 N N . TYR A 1 353 ? -23.854 -15.045 -18.277 1.00 76.88 353 TYR A N 1
ATOM 2863 C CA . TYR A 1 353 ? -24.876 -14.036 -18.561 1.00 76.88 353 TYR A CA 1
ATOM 2864 C C . TYR A 1 353 ? -25.707 -13.707 -17.310 1.00 76.88 353 TYR A C 1
ATOM 2866 O O . TYR A 1 353 ? -26.347 -14.582 -16.729 1.00 76.88 353 TYR A O 1
ATOM 2874 N N . GLY A 1 354 ? -25.702 -12.432 -16.913 1.00 80.00 354 GLY A N 1
ATOM 2875 C CA . GLY A 1 354 ? -26.462 -11.924 -15.769 1.00 80.00 354 GLY A CA 1
ATOM 2876 C C . GLY A 1 354 ? -25.680 -11.792 -14.458 1.00 80.00 354 GLY A C 1
ATOM 2877 O O . GLY A 1 354 ? -26.206 -11.163 -13.543 1.00 80.00 354 GLY A O 1
ATOM 2878 N N . VAL A 1 355 ? -24.443 -12.298 -14.365 1.00 88.19 355 VAL A N 1
ATOM 2879 C CA . VAL A 1 355 ? -23.596 -12.107 -13.174 1.00 88.19 355 VAL A CA 1
ATOM 2880 C C . VAL A 1 355 ? -22.867 -10.770 -13.258 1.00 88.19 355 VAL A C 1
ATOM 2882 O O . VAL A 1 355 ? -22.053 -10.548 -14.154 1.00 88.19 355 VAL A O 1
ATOM 2885 N N . LYS A 1 356 ? -23.131 -9.870 -12.308 1.00 90.31 356 LYS A N 1
ATOM 2886 C CA . LYS A 1 356 ? -22.392 -8.606 -12.177 1.00 90.31 356 LYS A CA 1
ATOM 2887 C C . LYS A 1 356 ? -21.281 -8.745 -11.149 1.00 90.31 356 LYS A C 1
ATOM 2889 O O . LYS A 1 356 ? -21.517 -9.261 -10.064 1.00 90.31 356 LYS A O 1
ATOM 2894 N N . ILE A 1 357 ? -20.088 -8.258 -11.469 1.00 91.31 357 ILE A N 1
ATOM 2895 C CA . ILE A 1 357 ? -18.957 -8.255 -10.542 1.00 91.31 357 ILE A CA 1
ATOM 2896 C C . ILE A 1 357 ? -18.619 -6.811 -10.189 1.00 91.31 357 ILE A C 1
ATOM 2898 O O . ILE A 1 357 ? -18.438 -5.967 -11.067 1.00 91.31 357 ILE A O 1
ATOM 2902 N N . HIS A 1 358 ? -18.532 -6.534 -8.894 1.00 90.19 358 HIS A N 1
ATOM 2903 C CA . HIS A 1 358 ? -18.302 -5.205 -8.359 1.00 90.19 358 HIS A CA 1
ATOM 2904 C C . HIS A 1 358 ? -17.138 -5.202 -7.387 1.00 90.19 358 HIS A C 1
ATOM 2906 O O . HIS A 1 358 ? -16.974 -6.122 -6.592 1.00 90.19 358 HIS A O 1
ATOM 2912 N N . ARG A 1 359 ? -16.349 -4.130 -7.417 1.00 90.25 359 ARG A N 1
ATOM 2913 C CA . ARG A 1 359 ? -15.255 -3.907 -6.477 1.00 90.25 359 ARG A CA 1
ATOM 2914 C C . ARG A 1 359 ? -15.612 -2.771 -5.530 1.00 90.25 359 ARG A C 1
ATOM 2916 O O . ARG A 1 359 ? -15.935 -1.673 -5.975 1.00 90.25 359 ARG A O 1
ATOM 2923 N N . VAL A 1 360 ? -15.491 -3.024 -4.232 1.00 90.62 360 VAL A N 1
ATOM 2924 C CA . VAL A 1 360 ? -15.738 -2.048 -3.168 1.00 90.62 360 VAL A CA 1
ATOM 2925 C C . VAL A 1 360 ? -14.430 -1.760 -2.441 1.00 90.62 360 VAL A C 1
ATOM 2927 O O . VAL A 1 360 ? -13.703 -2.678 -2.061 1.00 90.62 360 VAL A O 1
ATOM 2930 N N . ASN A 1 361 ? -14.133 -0.472 -2.243 1.00 89.88 361 ASN A N 1
ATOM 2931 C CA . ASN A 1 361 ? -13.014 -0.027 -1.417 1.00 89.88 361 ASN A CA 1
ATOM 2932 C C . ASN A 1 361 ? -13.521 0.419 -0.037 1.00 89.88 361 ASN A C 1
ATOM 2934 O O . ASN A 1 361 ? -13.931 1.573 0.089 1.00 89.88 361 ASN A O 1
ATOM 2938 N N . PRO A 1 362 ? -13.431 -0.434 1.000 1.00 90.81 362 PRO A N 1
ATOM 2939 C CA . PRO A 1 362 ? -13.967 -0.132 2.315 1.00 90.81 362 PRO A CA 1
ATOM 2940 C C . PRO A 1 362 ? -13.161 0.908 3.106 1.00 90.81 362 PRO A C 1
ATOM 2942 O O . PRO A 1 362 ? -13.614 1.382 4.150 1.00 90.81 362 PRO A O 1
ATOM 2945 N N . TRP A 1 363 ? -11.968 1.271 2.633 1.00 90.25 363 TRP A N 1
ATOM 2946 C CA . TRP A 1 363 ? -11.115 2.293 3.244 1.00 90.25 363 TRP A CA 1
ATOM 2947 C C . TRP A 1 363 ? -11.441 3.697 2.739 1.00 90.25 363 TRP A C 1
ATOM 2949 O O . TRP A 1 363 ? -11.046 4.688 3.357 1.00 90.25 363 TRP A O 1
ATOM 2959 N N . LYS A 1 364 ? -12.159 3.792 1.616 1.00 87.88 364 LYS A N 1
ATOM 2960 C CA . LYS A 1 364 ? -12.545 5.062 1.016 1.00 87.88 364 LYS A CA 1
ATOM 2961 C C . LYS A 1 364 ? -13.772 5.621 1.728 1.00 87.88 364 LYS A C 1
ATOM 2963 O O . LYS A 1 364 ? -14.752 4.911 1.910 1.00 87.88 364 LYS A O 1
ATOM 2968 N N . PHE A 1 365 ? -13.730 6.900 2.097 1.00 82.62 365 PHE A N 1
ATOM 2969 C CA . PHE A 1 365 ? -14.870 7.608 2.700 1.00 82.62 365 PHE A CA 1
ATOM 2970 C C . PHE A 1 365 ? -15.462 6.949 3.960 1.00 82.62 365 PHE A C 1
ATOM 2972 O O . PHE A 1 365 ? -16.660 7.040 4.220 1.00 82.62 365 PHE A O 1
ATOM 2979 N N . ASN A 1 366 ? -14.625 6.284 4.758 1.00 89.25 366 ASN A N 1
ATOM 2980 C CA . ASN A 1 366 ? -15.077 5.522 5.915 1.00 89.25 366 ASN A CA 1
ATOM 2981 C C . ASN A 1 366 ? -14.823 6.268 7.231 1.00 89.25 366 ASN A C 1
ATOM 2983 O O . ASN A 1 366 ? -13.757 6.158 7.838 1.00 89.25 366 ASN A O 1
ATOM 2987 N N . ASP A 1 367 ? -15.842 6.979 7.709 1.00 92.19 367 ASP A N 1
ATOM 2988 C CA . ASP A 1 367 ? -15.746 7.783 8.932 1.00 92.19 367 ASP A CA 1
ATOM 2989 C C . ASP A 1 367 ? -15.554 6.929 10.206 1.00 92.19 367 ASP A C 1
ATOM 2991 O O . ASP A 1 367 ? -15.096 7.434 11.232 1.00 92.19 367 ASP A O 1
ATOM 2995 N N . ALA A 1 368 ? -15.845 5.620 10.166 1.00 95.12 368 ALA A N 1
ATOM 2996 C CA . ALA A 1 368 ? -15.580 4.729 11.300 1.00 95.12 368 ALA A CA 1
ATOM 2997 C C . ALA A 1 368 ? -14.076 4.567 11.572 1.00 95.12 368 ALA A C 1
ATOM 2999 O O . ALA A 1 368 ? -13.689 4.338 12.717 1.00 95.12 368 ALA A O 1
ATOM 3000 N N . ILE A 1 369 ? -13.233 4.722 10.544 1.00 95.44 369 ILE A N 1
ATOM 3001 C CA . ILE A 1 369 ? -11.774 4.691 10.695 1.00 95.44 369 ILE A CA 1
ATOM 3002 C C . ILE A 1 369 ? -11.315 5.911 11.495 1.00 95.44 369 ILE A C 1
ATOM 3004 O O . ILE A 1 369 ? -10.557 5.758 12.448 1.00 95.44 369 ILE A O 1
ATOM 3008 N N . VAL A 1 370 ? -11.823 7.105 11.168 1.00 95.75 370 VAL A N 1
ATOM 3009 C CA . VAL A 1 370 ? -11.503 8.351 11.887 1.00 95.75 370 VAL A CA 1
ATOM 3010 C C . VAL A 1 370 ? -11.889 8.237 13.359 1.00 95.75 370 VAL A C 1
ATOM 3012 O O . VAL A 1 370 ? -11.070 8.509 14.233 1.00 95.75 370 VAL A O 1
ATOM 3015 N N . LYS A 1 371 ? -13.107 7.760 13.639 1.00 96.19 371 LYS A N 1
ATOM 3016 C CA . LYS A 1 371 ? -13.599 7.585 15.014 1.00 96.19 371 LYS A CA 1
ATOM 3017 C C . LYS A 1 371 ? -12.763 6.589 15.811 1.00 96.19 371 LYS A C 1
ATOM 3019 O O . LYS A 1 371 ? -12.453 6.841 16.971 1.00 96.19 371 LYS A O 1
ATOM 3024 N N . GLU A 1 372 ? -12.381 5.467 15.202 1.00 96.88 372 GLU A N 1
ATOM 3025 C CA . GLU A 1 372 ? -11.542 4.472 15.872 1.00 96.88 372 GLU A CA 1
ATOM 3026 C C . GLU A 1 372 ? -10.126 4.999 16.135 1.00 96.88 372 GLU A C 1
ATOM 3028 O O . GLU A 1 372 ? -9.591 4.778 17.222 1.00 96.88 372 GLU A O 1
ATOM 3033 N N . LEU A 1 373 ? -9.529 5.719 15.180 1.00 96.62 373 LEU A N 1
ATOM 3034 C CA . LEU A 1 373 ? -8.221 6.349 15.361 1.00 96.62 373 LEU A CA 1
ATOM 3035 C C . LEU A 1 373 ? -8.269 7.406 16.466 1.00 96.62 373 LEU A C 1
ATOM 3037 O O . LEU A 1 373 ? -7.452 7.344 17.381 1.00 96.62 373 LEU A O 1
ATOM 3041 N N . SER A 1 374 ? -9.253 8.310 16.430 1.00 96.56 374 SER A N 1
ATOM 3042 C CA . SER A 1 374 ? -9.469 9.325 17.469 1.00 96.56 374 SER A CA 1
ATOM 3043 C C . SER A 1 374 ? -9.594 8.679 18.848 1.00 96.56 374 SER A C 1
ATOM 3045 O O . SER A 1 374 ? -8.830 8.999 19.757 1.00 96.56 374 SER A O 1
ATOM 3047 N N . ARG A 1 375 ? -10.450 7.656 18.983 1.00 96.12 375 ARG A N 1
ATOM 3048 C CA . ARG A 1 375 ? -10.618 6.900 20.232 1.00 96.12 375 ARG A CA 1
ATOM 3049 C C . ARG A 1 375 ? -9.295 6.335 20.754 1.00 96.12 375 ARG A C 1
ATOM 3051 O O . ARG A 1 375 ? -9.012 6.461 21.941 1.00 96.12 375 ARG A O 1
ATOM 3058 N N . ARG A 1 376 ? -8.485 5.705 19.896 1.00 96.19 376 ARG A N 1
ATOM 3059 C CA . ARG A 1 376 ? -7.185 5.133 20.296 1.00 96.19 376 ARG A CA 1
ATOM 3060 C C . ARG A 1 376 ? -6.175 6.203 20.697 1.00 96.19 376 ARG A C 1
ATOM 3062 O O . ARG A 1 376 ? -5.444 5.990 21.656 1.00 96.19 376 ARG A O 1
ATOM 3069 N N . ILE A 1 377 ? -6.144 7.324 19.980 1.00 95.38 377 ILE A N 1
ATOM 3070 C CA . ILE A 1 377 ? -5.254 8.458 20.264 1.00 95.38 377 ILE A CA 1
ATOM 3071 C C . ILE A 1 377 ? -5.598 9.071 21.617 1.00 95.38 377 ILE A C 1
ATOM 3073 O O . ILE A 1 377 ? -4.720 9.193 22.464 1.00 95.38 377 ILE A O 1
ATOM 3077 N N . LEU A 1 378 ? -6.877 9.370 21.850 1.00 93.62 378 LEU A N 1
ATOM 3078 C CA . LEU A 1 378 ? -7.343 9.927 23.118 1.00 93.62 378 LEU A CA 1
ATOM 3079 C C . LEU A 1 378 ? -7.031 8.990 24.290 1.00 93.62 378 LEU A C 1
ATOM 3081 O O . LEU A 1 378 ? -6.556 9.452 25.316 1.00 93.62 378 LEU A O 1
ATOM 3085 N N . LEU A 1 379 ? -7.221 7.675 24.126 1.00 92.38 379 LEU A N 1
ATOM 3086 C CA . LEU A 1 379 ? -6.902 6.687 25.166 1.00 92.38 379 LEU A CA 1
ATOM 3087 C C . LEU A 1 379 ? -5.406 6.573 25.483 1.00 92.38 379 LEU A C 1
ATOM 3089 O O . LEU A 1 379 ? -5.062 6.164 26.586 1.00 92.38 379 LEU A O 1
ATOM 3093 N N . LYS A 1 380 ? -4.524 6.864 24.522 1.00 88.81 380 LYS A N 1
ATOM 3094 C CA . LYS A 1 380 ? -3.067 6.829 24.722 1.00 88.81 380 LYS A CA 1
ATOM 3095 C C . LYS A 1 380 ? -2.528 8.099 25.383 1.00 88.81 380 LYS A C 1
ATOM 3097 O O . LYS A 1 380 ? -1.472 8.045 26.003 1.00 88.81 380 LYS A O 1
ATOM 3102 N N . ASN A 1 381 ? -3.264 9.202 25.260 1.00 79.56 381 ASN A N 1
ATOM 3103 C CA . ASN A 1 381 ? -2.914 10.496 25.839 1.00 79.56 381 ASN A CA 1
ATOM 3104 C C . ASN A 1 381 ? -3.498 10.728 27.251 1.00 79.56 381 ASN A C 1
ATOM 3106 O O . ASN A 1 381 ? -3.349 11.821 27.794 1.00 79.56 381 ASN A O 1
ATOM 3110 N N . LEU A 1 382 ? -4.192 9.728 27.814 1.00 66.44 382 LEU A N 1
ATOM 3111 C CA . LEU A 1 382 ? -4.600 9.656 29.226 1.00 66.44 382 LEU A CA 1
ATOM 3112 C C . LEU A 1 382 ? -3.477 9.035 30.058 1.00 66.44 382 LEU A C 1
ATOM 3114 O O . LEU A 1 382 ? -3.278 9.513 31.197 1.00 66.44 382 LEU A O 1
#

Solvent-accessible surface area (backbone atoms only — not comparable to full-atom values): 20772 Å² total; per-residue (Å²): 134,57,61,30,58,52,33,17,53,46,42,37,39,48,57,50,23,55,54,42,66,70,69,63,17,56,51,33,47,50,53,43,52,52,53,49,50,55,49,48,70,76,39,74,90,65,83,83,83,54,76,69,58,53,55,36,30,51,51,14,36,54,54,22,52,51,49,53,52,53,50,48,64,70,56,27,58,73,78,69,80,65,76,82,60,95,80,74,57,78,43,95,35,36,29,35,36,40,34,37,62,52,60,57,71,58,81,47,67,30,52,53,45,36,47,48,58,74,76,40,62,78,88,52,54,88,49,43,62,60,52,46,26,55,50,44,58,50,53,75,71,50,82,56,32,54,59,53,48,54,46,50,52,50,49,52,52,53,36,40,64,75,64,36,89,60,46,46,73,41,66,16,14,76,51,28,85,50,30,45,66,42,36,52,35,50,40,49,74,70,12,37,50,41,38,37,42,38,50,73,35,42,39,69,37,71,65,50,52,50,52,54,50,53,58,60,72,64,50,45,60,84,74,74,24,68,74,43,77,54,74,48,49,40,82,44,63,59,45,33,53,46,41,45,49,52,50,59,76,63,55,84,62,92,53,47,68,36,39,21,36,40,42,27,33,55,60,90,62,94,59,65,68,30,54,51,37,44,49,55,31,51,50,51,31,48,56,53,36,42,75,72,53,34,41,68,95,32,54,41,80,36,38,62,42,65,67,48,46,49,54,48,52,55,56,35,53,74,71,66,32,47,32,36,41,37,34,47,72,31,64,66,49,73,39,74,71,44,36,51,47,52,49,55,45,60,77,70,53,84,70,61,94,76,44,45,79,44,81,47,65,58,79,56,90,41,65,46,52,41,54,53,51,48,54,54,52,56,66,71,75,107